Protein 2HXO (pdb70)

B-factor: mean 53.21, std 15.32, range [19.45, 95.41]

CATH classification: 1.10.10.60 (+1 more: 1.10.357.10)

Radius of gyration: 22.63 Å; Cα contacts (8 Å, |Δi|>4): 519; chains: 2; bounding box: 56×58×63 Å

Secondary structure (DSSP, 8-state):
--HHHHHHHHHHHHHHTTTTT--HHHHHHHHTS-GGGGGGT---HHHHHHHHHHHHHHHHHT-SPPPTT--HHHHHHHHHHHHHHHHHH-THHHHHHHHHHHH-TT-SHHHHHHHHHHHHHH----GGGHHHHHHH--HHHHHHHHHHH--HHHHHHHHHHTTS-TTT-HHHHHHGGGGTT--HHHHHHHHHHHHHHHHHTT---/---HHHHHHHHHHHHHHTTTTT--HHHHHHHHTS-GGGGGGT---HHHHHHHHHHHHHHHHHH---S-HHHHHHHHHHHHHHHHHH-THHHHHHHHHHHH-TT-SHHHHHHHHHHHHHH----GGGHHHHHHH--HHHHHHHHHHHHT--HHHHHHHHHHHHHTS-TTT-HHHHHHHHHHTT--HHHHHHHHHHHHHHHHHTT--

Sequence (410 aa):
LSRERIVGAAVELLDTVGERGLTFRALAERLATGPGAIYWHITGKAELLGAATDAVVTAAVTAGPTGAADSPQDAVRAVALGLWDATEAHPWLATQLATQLSRTPWGTVAPRIFESLGRQVQAGVPEAHWFTASSALHYILGAAGQNAANDEFLDTVSTAWEGLDPDAYPFTRAVADQVRGHDDREQFLAGITLVLTGITALHRPPLSRERIVGAAVELLDTVGERGLTFRALAERLATGPGAIYWHITGKAELLGAATDAVVTAAVTAAADSPQDAVRAVALGLWDATEAHPWLATQLATQLSRTPWGTVAPRIFESLGRQVQAGVPEAHWFTASSALHYILGAAGQNAANSADRDEFLDTVSTAWEGLDPDAYPFTRAVADQVRGHDDREQFLAGITLVLTGITALHR

Structure (mmCIF, N/CA/C/O backbone):
data_2HXO
#
_entry.id   2HXO
#
_cell.length_a   54.088
_cell.length_b   97.479
_cell.length_c   100.971
_cell.angle_alpha   90.00
_cell.angle_beta   90.00
_cell.angle_gamma   90.00
#
_symmetry.space_group_name_H-M   'P 21 21 21'
#
loop_
_entity.id
_entity.type
_entity.pdbx_description
1 polymer 'Putative TetR-family transcriptional regulator'
2 water water
#
loop_
_atom_site.group_PDB
_atom_site.id
_atom_site.type_symbol
_atom_site.label_atom_id
_atom_site.label_alt_id
_atom_site.label_comp_id
_atom_site.label_asym_id
_atom_site.label_entity_id
_atom_site.label_seq_id
_atom_site.pdbx_PDB_ins_code
_atom_site.Cartn_x
_atom_site.Cartn_y
_atom_site.Cartn_z
_atom_site.occupancy
_atom_site.B_iso_or_equiv
_atom_site.auth_seq_id
_atom_site.auth_comp_id
_atom_site.auth_asym_id
_atom_site.auth_atom_id
_atom_site.pdbx_PDB_model_num
ATOM 1 N N . LEU A 1 16 ? -17.606 -6.079 10.619 1.00 86.31 15 LEU A N 1
ATOM 2 C CA . LEU A 1 16 ? -16.591 -7.125 10.944 1.00 86.25 15 LEU A CA 1
ATOM 3 C C . LEU A 1 16 ? -16.267 -7.049 12.436 1.00 86.48 15 LEU A C 1
ATOM 4 O O . LEU A 1 16 ? -15.152 -6.720 12.836 1.00 86.72 15 LEU A O 1
ATOM 9 N N . SER A 1 17 ? -17.267 -7.372 13.249 1.00 86.52 16 SER A N 1
ATOM 10 C CA . SER A 1 17 ? -17.164 -7.325 14.699 1.00 86.52 16 SER A CA 1
ATOM 11 C C . SER A 1 17 ? -16.137 -8.233 15.355 1.00 85.94 16 SER A C 1
ATOM 12 O O . SER A 1 17 ? -15.587 -9.146 14.743 1.00 86.06 16 SER A O 1
ATOM 15 N N . ARG A 1 18 ? -15.897 -7.948 16.629 1.00 84.96 17 ARG A N 1
ATOM 16 C CA . ARG A 1 18 ? -14.982 -8.707 17.466 1.00 83.35 17 ARG A CA 1
ATOM 17 C C . ARG A 1 18 ? -15.500 -10.137 17.520 1.00 82.20 17 ARG A C 1
ATOM 18 O O . ARG A 1 18 ? -14.821 -11.080 17.118 1.00 81.85 17 ARG A O 1
ATOM 26 N N . GLU A 1 19 ? -16.723 -10.274 18.022 1.00 81.18 18 GLU A N 1
ATOM 27 C CA . GLU A 1 19 ? -17.382 -11.566 18.162 1.00 80.28 18 GLU A CA 1
ATOM 28 C C . GLU A 1 19 ? -17.277 -12.391 16.886 1.00 78.63 18 GLU A C 1
ATOM 29 O O . GLU A 1 19 ? -17.067 -13.605 16.938 1.00 77.86 18 GLU A O 1
ATOM 35 N N . ARG A 1 20 ? -17.430 -11.726 15.743 1.00 76.55 19 ARG A N 1
ATOM 36 C CA . ARG A 1 20 ? -17.360 -12.404 14.455 1.00 74.64 19 ARG A CA 1
ATOM 37 C C . ARG A 1 20 ? -15.996 -13.045 14.255 1.00 72.49 19 ARG A C 1
ATOM 38 O O . ARG A 1 20 ? -15.887 -14.255 14.019 1.00 72.16 19 ARG A O 1
ATOM 46 N N . ILE A 1 21 ? -14.956 -12.225 14.345 1.00 69.15 20 ILE A N 1
ATOM 47 C CA . ILE A 1 21 ? -13.600 -12.710 14.176 1.00 66.34 20 ILE A CA 1
ATOM 48 C C . ILE A 1 21 ? -13.363 -13.902 15.100 1.00 64.68 20 ILE A C 1
ATOM 49 O O . ILE A 1 21 ? -12.969 -14.978 14.651 1.00 63.83 20 ILE A O 1
ATOM 54 N N . VAL A 1 22 ? -13.614 -13.705 16.392 1.00 62.75 21 VAL A N 1
ATOM 55 C CA . VAL A 1 22 ? -13.410 -14.765 17.376 1.00 60.98 21 VAL A CA 1
ATOM 56 C C . VAL A 1 22 ? -14.280 -15.987 17.096 1.00 59.72 21 VAL A C 1
ATOM 57 O O . VAL A 1 22 ? -13.790 -17.114 17.090 1.00 59.30 21 VAL A O 1
ATOM 61 N N . GLY A 1 23 ? -15.568 -15.762 16.857 1.00 59.15 22 GLY A N 1
ATOM 62 C CA . GLY A 1 23 ? -16.462 -16.871 16.569 1.00 58.11 22 GLY A CA 1
ATOM 63 C C . GLY A 1 23 ? -15.942 -17.723 15.420 1.00 57.80 22 GLY A C 1
ATOM 64 O O . GLY A 1 23 ? -16.007 -18.953 15.467 1.00 57.07 22 GLY A O 1
ATOM 65 N N . ALA A 1 24 ? -15.411 -17.064 14.391 1.00 56.73 23 ALA A N 1
ATOM 66 C CA . ALA A 1 24 ? -14.881 -17.757 13.223 1.00 56.08 23 ALA A CA 1
ATOM 67 C C . ALA A 1 24 ? -13.689 -18.641 13.573 1.00 55.95 23 ALA A C 1
ATOM 68 O O . ALA A 1 24 ? -13.610 -19.788 13.142 1.00 56.62 23 ALA A O 1
ATOM 70 N N . ALA A 1 25 ? -12.757 -18.104 14.352 1.00 56.05 24 ALA A N 1
ATOM 71 C CA . ALA A 1 25 ? -11.576 -18.862 14.746 1.00 56.21 24 ALA A CA 1
ATOM 72 C C . ALA A 1 25 ? -11.968 -20.087 15.587 1.00 56.39 24 ALA A C 1
ATOM 73 O O . ALA A 1 25 ? -11.386 -21.167 15.441 1.00 55.94 24 ALA A O 1
ATOM 75 N N . VAL A 1 26 ? -12.954 -19.916 16.464 1.00 55.99 25 VAL A N 1
ATOM 76 C CA . VAL A 1 26 ? -13.422 -21.015 17.299 1.00 56.60 25 VAL A CA 1
ATOM 77 C C . VAL A 1 26 ? -13.971 -22.148 16.413 1.00 57.82 25 VAL A C 1
ATOM 78 O O . VAL A 1 26 ? -13.594 -23.314 16.574 1.00 57.64 25 VAL A O 1
ATOM 82 N N . GLU A 1 27 ? -14.852 -21.798 15.479 1.00 58.59 26 GLU A N 1
ATOM 83 C CA . GLU A 1 27 ? -15.440 -22.776 14.566 1.00 60.56 26 GLU A CA 1
ATOM 84 C C . GLU A 1 27 ? -14.333 -23.537 13.855 1.00 60.49 26 GLU A C 1
ATOM 85 O O . GLU A 1 27 ? -14.375 -24.762 13.737 1.00 60.39 26 GLU A O 1
ATOM 91 N N . LEU A 1 28 ? -13.340 -22.799 13.378 1.00 60.37 27 LEU A N 1
ATOM 92 C CA . LEU A 1 28 ? -12.214 -23.403 12.688 1.00 60.85 27 LEU A CA 1
ATOM 93 C C . LEU A 1 28 ? -11.416 -24.278 13.644 1.00 60.94 27 LEU A C 1
ATOM 94 O O . LEU A 1 28 ? -11.031 -25.391 13.298 1.00 61.69 27 LEU A O 1
ATOM 99 N N . LEU A 1 29 ? -11.168 -23.776 14.850 1.00 60.67 28 LEU A N 1
ATOM 100 C CA . LEU A 1 29 ? -10.410 -24.543 15.829 1.00 60.58 28 LEU A CA 1
ATOM 101 C C . LEU A 1 29 ? -11.120 -25.854 16.151 1.00 60.06 28 LEU A C 1
ATOM 102 O O . LEU A 1 29 ? -10.473 -26.877 16.389 1.00 59.73 28 LEU A O 1
ATOM 107 N N . ASP A 1 30 ? -12.448 -25.816 16.147 1.00 59.74 29 ASP A N 1
ATOM 108 C CA . ASP A 1 30 ? -13.252 -26.995 16.442 1.00 60.14 29 ASP A CA 1
ATOM 109 C C . ASP A 1 30 ? -13.205 -28.032 15.323 1.00 61.44 29 ASP A C 1
ATOM 110 O O . ASP A 1 30 ? -13.197 -29.238 15.585 1.00 60.93 29 ASP A O 1
ATOM 115 N N . THR A 1 31 ? -13.159 -27.556 14.079 1.00 63.03 30 THR A N 1
ATOM 116 C CA . THR A 1 31 ? -13.144 -28.433 12.906 1.00 63.93 30 THR A CA 1
ATOM 117 C C . THR A 1 31 ? -11.758 -28.800 12.372 1.00 63.98 30 THR A C 1
ATOM 118 O O . THR A 1 31 ? -11.437 -29.980 12.243 1.00 64.30 30 THR A O 1
ATOM 122 N N . VAL A 1 32 ? -10.940 -27.798 12.061 1.00 64.17 31 VAL A N 1
ATOM 123 C CA . VAL A 1 32 ? -9.605 -28.057 11.525 1.00 64.42 31 VAL A CA 1
ATOM 124 C C . VAL A 1 32 ? -8.459 -27.950 12.530 1.00 64.94 31 VAL A C 1
ATOM 125 O O . VAL A 1 32 ? -7.314 -28.287 12.209 1.00 64.86 31 VAL A O 1
ATOM 129 N N . GLY A 1 33 ? -8.760 -27.485 13.740 1.00 65.66 32 GLY A N 1
ATOM 130 C CA . GLY A 1 33 ? -7.734 -27.361 14.763 1.00 66.86 32 GLY A CA 1
ATOM 131 C C . GLY A 1 33 ? -6.850 -26.127 14.665 1.00 67.70 32 GLY A C 1
ATOM 132 O O . GLY A 1 33 ? -7.114 -25.209 13.886 1.00 66.34 32 GLY A O 1
ATOM 133 N N . GLU A 1 34 ? -5.787 -26.108 15.461 1.00 69.25 33 GLU A N 1
ATOM 134 C CA . GLU A 1 34 ? -4.870 -24.979 15.473 1.00 71.45 33 GLU A CA 1
ATOM 135 C C . GLU A 1 34 ? -4.232 -24.810 14.105 1.00 72.12 33 GLU A C 1
ATOM 136 O O . GLU A 1 34 ? -4.363 -23.759 13.474 1.00 72.66 33 GLU A O 1
ATOM 142 N N . ARG A 1 35 ? -3.540 -25.851 13.649 1.00 72.71 34 ARG A N 1
ATOM 143 C CA . ARG A 1 35 ? -2.885 -25.825 12.344 1.00 72.99 34 ARG A CA 1
ATOM 144 C C . ARG A 1 35 ? -3.852 -25.395 11.245 1.00 71.93 34 ARG A C 1
ATOM 145 O O . ARG A 1 35 ? -3.448 -24.764 10.269 1.00 72.66 34 ARG A O 1
ATOM 153 N N . GLY A 1 36 ? -5.127 -25.737 11.410 1.00 70.35 35 GLY A N 1
ATOM 154 C CA . GLY A 1 36 ? -6.128 -25.377 10.422 1.00 68.08 35 GLY A CA 1
ATOM 155 C C . GLY A 1 36 ? -6.567 -23.930 10.518 1.00 67.39 35 GLY A C 1
ATOM 156 O O . GLY A 1 36 ? -7.323 -23.449 9.671 1.00 66.70 35 GLY A O 1
ATOM 157 N N . LEU A 1 37 ? -6.109 -23.235 11.557 1.00 66.94 36 LEU A N 1
ATOM 158 C CA . LEU A 1 37 ? -6.458 -21.830 11.737 1.00 65.57 36 LEU A CA 1
ATOM 159 C C . LEU A 1 37 ? -5.446 -20.985 10.973 1.00 64.82 36 LEU A C 1
ATOM 160 O O . LEU A 1 37 ? -4.351 -20.699 11.471 1.00 64.40 36 LEU A O 1
ATOM 165 N N . THR A 1 38 ? -5.827 -20.599 9.757 1.00 63.85 37 THR A N 1
ATOM 166 C CA . THR A 1 38 ? -4.977 -19.801 8.879 1.00 63.37 37 THR A CA 1
ATOM 167 C C . THR A 1 38 ? -5.650 -18.507 8.412 1.00 62.65 37 THR A C 1
ATOM 168 O O . THR A 1 38 ? -6.862 -18.326 8.543 1.00 60.19 37 THR A O 1
ATOM 172 N N . PHE A 1 39 ? -4.837 -17.618 7.857 1.00 63.13 38 PHE A N 1
ATOM 173 C CA . PHE A 1 39 ? -5.294 -16.334 7.344 1.00 64.20 38 PHE A CA 1
ATOM 174 C C . PHE A 1 39 ? -6.394 -16.537 6.307 1.00 64.69 38 PHE A C 1
ATOM 175 O O . PHE A 1 39 ? -7.465 -15.934 6.394 1.00 64.41 38 PHE A O 1
ATOM 183 N N . ARG A 1 40 ? -6.121 -17.391 5.324 1.00 66.16 39 ARG A N 1
ATOM 184 C CA . ARG A 1 40 ? -7.081 -17.671 4.259 1.00 67.80 39 ARG A CA 1
ATOM 185 C C . ARG A 1 40 ? -8.360 -18.286 4.807 1.00 67.50 39 ARG A C 1
ATOM 186 O O . ARG A 1 40 ? -9.464 -17.856 4.463 1.00 67.29 39 ARG A O 1
ATOM 194 N N . ALA A 1 41 ? -8.207 -19.292 5.664 1.00 67.72 40 ALA A N 1
ATOM 195 C CA . ALA A 1 41 ? -9.358 -19.957 6.267 1.00 67.97 40 ALA A CA 1
ATOM 196 C C . ALA A 1 41 ? -10.245 -18.935 6.980 1.00 68.30 40 ALA A C 1
ATOM 197 O O . ALA A 1 41 ? -11.459 -18.884 6.756 1.00 68.26 40 ALA A O 1
ATOM 199 N N . LEU A 1 42 ? -9.630 -18.113 7.828 1.00 68.40 41 LEU A N 1
ATOM 200 C CA . LEU A 1 42 ? -10.361 -17.096 8.578 1.00 69.26 41 LEU A CA 1
ATOM 201 C C . LEU A 1 42 ? -11.021 -16.104 7.617 1.00 70.22 41 LEU A C 1
ATOM 202 O O . LEU A 1 42 ? -12.212 -15.805 7.728 1.00 68.96 41 LEU A O 1
ATOM 207 N N . ALA A 1 43 ? -10.233 -15.594 6.676 1.00 72.06 42 ALA A N 1
ATOM 208 C CA . ALA A 1 43 ? -10.734 -14.636 5.699 1.00 74.13 42 ALA A CA 1
ATOM 209 C C . ALA A 1 43 ? -11.914 -15.205 4.915 1.00 75.35 42 ALA A C 1
ATOM 210 O O . ALA A 1 43 ? -12.934 -14.538 4.747 1.00 74.84 42 ALA A O 1
ATOM 212 N N . GLU A 1 44 ? -11.774 -16.439 4.438 1.00 77.29 43 GLU A N 1
ATOM 213 C CA . GLU A 1 44 ? -12.842 -17.073 3.678 1.00 79.84 43 GLU A CA 1
ATOM 214 C C . GLU A 1 44 ? -14.107 -17.255 4.511 1.00 81.02 43 GLU A C 1
ATOM 215 O O . GLU A 1 44 ? -15.191 -16.849 4.093 1.00 81.12 43 GLU A O 1
ATOM 221 N N . ARG A 1 45 ? -13.977 -17.855 5.690 1.00 82.26 44 ARG A N 1
ATOM 222 C CA . ARG A 1 45 ? -15.146 -18.066 6.535 1.00 83.83 44 ARG A CA 1
ATOM 223 C C . ARG A 1 45 ? -15.780 -16.756 6.958 1.00 83.58 44 ARG A C 1
ATOM 224 O O . ARG A 1 45 ? -16.967 -16.708 7.281 1.00 83.32 44 ARG A O 1
ATOM 232 N N . LEU A 1 46 ? -14.984 -15.694 6.946 1.00 84.14 45 LEU A N 1
ATOM 233 C CA . LEU A 1 46 ? -15.467 -14.371 7.328 1.00 84.87 45 LEU A CA 1
ATOM 234 C C . LEU A 1 46 ? -16.060 -13.645 6.121 1.00 85.16 45 LEU A C 1
ATOM 235 O O . LEU A 1 46 ? -16.764 -12.643 6.270 1.00 84.79 45 LEU A O 1
ATOM 240 N N . ALA A 1 47 ? -15.773 -14.166 4.929 1.00 85.72 46 ALA A N 1
ATOM 241 C CA . ALA A 1 47 ? -16.269 -13.586 3.684 1.00 86.45 46 ALA A CA 1
ATOM 242 C C . ALA A 1 47 ? -15.934 -12.098 3.597 1.00 86.70 46 ALA A C 1
ATOM 243 O O . ALA A 1 47 ? -16.789 -11.274 3.261 1.00 86.75 46 ALA A O 1
ATOM 245 N N . THR A 1 48 ? -14.684 -11.762 3.902 1.00 86.54 47 THR A N 1
ATOM 246 C CA . THR A 1 48 ? -14.239 -10.375 3.865 1.00 86.40 47 THR A CA 1
ATOM 247 C C . THR A 1 48 ? -12.902 -10.259 3.145 1.00 85.61 47 THR A C 1
ATOM 248 O O . THR A 1 48 ? -12.158 -11.236 3.029 1.00 85.33 47 THR A O 1
ATOM 252 N N . GLY A 1 49 ? -12.613 -9.056 2.657 1.00 84.64 48 GLY A N 1
ATOM 253 C CA . GLY A 1 49 ? -11.371 -8.817 1.951 1.00 83.20 48 GLY A CA 1
ATOM 254 C C . GLY A 1 49 ? -10.150 -8.932 2.840 1.00 82.01 48 GLY A C 1
ATOM 255 O O . GLY A 1 49 ? -10.052 -8.253 3.864 1.00 82.43 48 GLY A O 1
ATOM 256 N N . PRO A 1 50 ? -9.200 -9.803 2.474 1.00 80.70 49 PRO A N 1
ATOM 257 C CA . PRO A 1 50 ? -7.959 -10.032 3.218 1.00 79.74 49 PRO A CA 1
ATOM 258 C C . PRO A 1 50 ? -7.066 -8.791 3.319 1.00 78.47 49 PRO A C 1
ATOM 259 O O . PRO A 1 50 ? -6.206 -8.709 4.196 1.00 78.80 49 PRO A O 1
ATOM 263 N N . GLY A 1 51 ? -7.271 -7.832 2.420 1.00 76.83 50 GLY A N 1
ATOM 264 C CA . GLY A 1 51 ? -6.469 -6.621 2.430 1.00 74.32 50 GLY A CA 1
ATOM 265 C C . GLY A 1 51 ? -6.965 -5.552 3.387 1.00 72.99 50 GLY A C 1
ATOM 266 O O . GLY A 1 51 ? -6.458 -4.429 3.392 1.00 73.69 50 GLY A O 1
ATOM 267 N N . ALA A 1 52 ? -7.956 -5.890 4.203 1.00 71.04 51 ALA A N 1
ATOM 268 C CA . ALA A 1 52 ? -8.501 -4.936 5.158 1.00 68.68 51 ALA A CA 1
ATOM 269 C C . ALA A 1 52 ? -8.824 -5.587 6.503 1.00 67.32 51 ALA A C 1
ATOM 270 O O . ALA A 1 52 ? -9.455 -4.968 7.361 1.00 67.00 51 ALA A O 1
ATOM 272 N N . ILE A 1 53 ? -8.391 -6.830 6.691 1.00 65.21 52 ILE A N 1
ATOM 273 C CA . ILE A 1 53 ? -8.652 -7.523 7.947 1.00 63.91 52 ILE A CA 1
ATOM 274 C C . ILE A 1 53 ? -7.610 -7.217 9.019 1.00 61.96 52 ILE A C 1
ATOM 275 O O . ILE A 1 53 ? -7.753 -7.637 10.167 1.00 61.40 52 ILE A O 1
ATOM 280 N N . TYR A 1 54 ? -6.567 -6.477 8.650 1.00 59.55 53 TYR A N 1
ATOM 281 C CA . TYR A 1 54 ? -5.530 -6.125 9.612 1.00 57.10 53 TYR A CA 1
ATOM 282 C C . TYR A 1 54 ? -6.094 -5.110 10.611 1.00 56.18 53 TYR A C 1
ATOM 283 O O . TYR A 1 54 ? -5.505 -4.869 11.663 1.00 56.24 53 TYR A O 1
ATOM 292 N N . TRP A 1 55 ? -7.241 -4.523 10.279 1.00 55.25 54 TRP A N 1
ATOM 293 C CA . TRP A 1 55 ? -7.876 -3.559 11.164 1.00 55.87 54 TRP A CA 1
ATOM 294 C C . TRP A 1 55 ? -8.520 -4.254 12.367 1.00 56.36 54 TRP A C 1
ATOM 295 O O . TRP A 1 55 ? -8.710 -3.638 13.418 1.00 56.34 54 TRP A O 1
ATOM 306 N N . HIS A 1 56 ? -8.841 -5.537 12.220 1.00 56.93 55 HIS A N 1
ATOM 307 C CA . HIS A 1 56 ? -9.483 -6.273 13.308 1.00 57.21 55 HIS A CA 1
ATOM 308 C C . HIS A 1 56 ? -8.692 -7.463 13.850 1.00 56.48 55 HIS A C 1
ATOM 309 O O . HIS A 1 56 ? -9.186 -8.202 14.695 1.00 56.81 55 HIS A O 1
ATOM 316 N N . ILE A 1 57 ? -7.467 -7.647 13.372 1.00 55.20 56 ILE A N 1
ATOM 317 C CA . ILE A 1 57 ? -6.641 -8.741 13.860 1.00 54.67 56 ILE A CA 1
ATOM 318 C C . ILE A 1 57 ? -5.218 -8.246 14.057 1.00 54.43 56 ILE A C 1
ATOM 319 O O . ILE A 1 57 ? -4.884 -7.124 13.677 1.00 54.13 56 ILE A O 1
ATOM 324 N N . THR A 1 58 ? -4.390 -9.080 14.675 1.00 54.28 57 THR A N 1
ATOM 325 C CA . THR A 1 58 ? -2.985 -8.760 14.888 1.00 54.47 57 THR A CA 1
ATOM 326 C C . THR A 1 58 ? -2.169 -9.984 14.481 1.00 53.84 57 THR A C 1
ATOM 327 O O . THR A 1 58 ? -1.743 -10.095 13.335 1.00 54.91 57 THR A O 1
ATOM 331 N N . GLY A 1 59 ? -1.969 -10.904 15.420 1.00 53.42 58 GLY A N 1
ATOM 332 C CA . GLY A 1 59 ? -1.221 -12.118 15.142 1.00 52.35 58 GLY A CA 1
ATOM 333 C C . GLY A 1 59 ? -2.032 -13.358 15.499 1.00 52.49 58 GLY A C 1
ATOM 334 O O . GLY A 1 59 ? -3.106 -13.262 16.096 1.00 52.06 58 GLY A O 1
ATOM 335 N N . LYS A 1 60 ? -1.521 -14.530 15.143 1.00 52.11 59 LYS A N 1
ATOM 336 C CA . LYS A 1 60 ? -2.229 -15.771 15.431 1.00 51.35 59 LYS A CA 1
ATOM 337 C C . LYS A 1 60 ? -2.253 -16.038 16.931 1.00 49.91 59 LYS A C 1
ATOM 338 O O . LYS A 1 60 ? -3.275 -16.457 17.479 1.00 48.80 59 LYS A O 1
ATOM 344 N N . ALA A 1 61 ? -1.119 -15.802 17.584 1.00 49.08 60 ALA A N 1
ATOM 345 C CA . ALA A 1 61 ? -1.000 -16.017 19.021 1.00 49.95 60 ALA A CA 1
ATOM 346 C C . ALA A 1 61 ? -2.085 -15.256 19.786 1.00 50.19 60 ALA A C 1
ATOM 347 O O . ALA A 1 61 ? -2.697 -15.793 20.708 1.00 50.79 60 ALA A O 1
ATOM 349 N N . GLU A 1 62 ? -2.314 -14.006 19.394 1.00 50.28 61 GLU A N 1
ATOM 350 C CA . GLU A 1 62 ? -3.320 -13.160 20.031 1.00 50.15 61 GLU A CA 1
ATOM 351 C C . GLU A 1 62 ? -4.743 -13.638 19.716 1.00 49.66 61 GLU A C 1
ATOM 352 O O . GLU A 1 62 ? -5.651 -13.512 20.544 1.00 49.94 61 GLU A O 1
ATOM 358 N N . LEU A 1 63 ? -4.945 -14.178 18.519 1.00 47.92 62 LEU A N 1
ATOM 359 C CA . LEU A 1 63 ? -6.261 -14.670 18.131 1.00 47.37 62 LEU A CA 1
ATOM 360 C C . LEU A 1 63 ? -6.602 -15.942 18.924 1.00 46.46 62 LEU A C 1
ATOM 361 O O . LEU A 1 63 ? -7.738 -16.130 19.359 1.00 46.25 62 LEU A O 1
ATOM 366 N N . LEU A 1 64 ? -5.616 -16.812 19.107 1.00 45.63 63 LEU A N 1
ATOM 367 C CA . LEU A 1 64 ? -5.824 -18.032 19.881 1.00 45.56 63 LEU A CA 1
ATOM 368 C C . LEU A 1 64 ? -6.214 -17.637 21.307 1.00 46.29 63 LEU A C 1
ATOM 369 O O . LEU A 1 64 ? -7.101 -18.247 21.909 1.00 46.22 63 LEU A O 1
ATOM 374 N N . GLY A 1 65 ? -5.550 -16.611 21.838 1.00 45.79 64 GLY A N 1
ATOM 375 C CA . GLY A 1 65 ? -5.850 -16.149 23.184 1.00 45.02 64 GLY A CA 1
ATOM 376 C C . GLY A 1 65 ? -7.263 -15.607 23.309 1.00 43.85 64 GLY A C 1
ATOM 3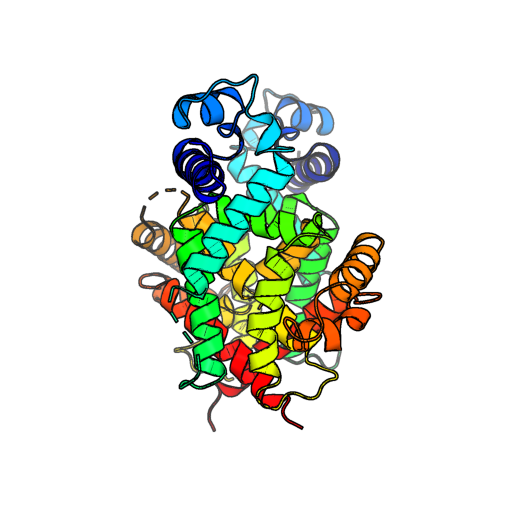77 O O . GLY A 1 65 ? -7.963 -15.876 24.286 1.00 43.72 64 GLY A O 1
ATOM 378 N N . ALA A 1 66 ? -7.694 -14.845 22.313 1.00 42.79 65 ALA A N 1
ATOM 379 C CA . ALA A 1 66 ? -9.028 -14.272 22.334 1.00 41.44 65 ALA A CA 1
ATOM 380 C C . ALA A 1 66 ? -10.079 -15.366 22.215 1.00 42.10 65 ALA A C 1
ATOM 381 O O . ALA A 1 66 ? -11.169 -15.252 22.779 1.00 43.75 65 ALA A O 1
ATOM 383 N N . ALA A 1 67 ? -9.756 -16.421 21.469 1.00 41.84 66 ALA A N 1
ATOM 384 C CA . ALA A 1 67 ? -10.675 -17.542 21.270 1.00 40.78 66 ALA A CA 1
ATOM 385 C C . ALA A 1 67 ? -10.797 -18.338 22.568 1.00 40.85 66 ALA A C 1
ATOM 386 O O . ALA A 1 67 ? -11.891 -18.709 22.988 1.00 39.32 66 ALA A O 1
ATOM 388 N N . THR A 1 68 ? -9.658 -18.593 23.196 1.00 41.40 67 THR A N 1
ATOM 389 C CA . THR A 1 68 ? -9.621 -19.311 24.457 1.00 43.15 67 THR A CA 1
ATOM 390 C C . THR A 1 68 ? -10.421 -18.532 25.513 1.00 44.19 67 THR A C 1
ATOM 391 O O . THR A 1 68 ? -11.252 -19.100 26.222 1.00 44.58 67 THR A O 1
ATOM 395 N N . ASP A 1 69 ? -10.179 -17.225 25.578 1.00 45.16 68 ASP A N 1
ATOM 396 C CA . ASP A 1 69 ? -10.839 -16.335 26.529 1.00 45.42 68 ASP A CA 1
ATOM 397 C C . ASP A 1 69 ? -12.352 -16.301 26.334 1.00 46.22 68 ASP A C 1
ATOM 398 O O . ASP A 1 69 ? -13.114 -16.370 27.300 1.00 46.34 68 ASP A O 1
ATOM 403 N N . ALA A 1 70 ? -12.790 -16.193 25.085 1.00 46.71 69 ALA A N 1
ATOM 404 C CA . ALA A 1 70 ? -14.218 -16.132 24.789 1.00 45.78 69 ALA A CA 1
ATOM 405 C C . ALA A 1 70 ? -14.937 -17.408 25.224 1.00 45.78 69 ALA A C 1
ATOM 406 O O . ALA A 1 70 ? -16.004 -17.360 25.836 1.00 46.53 69 ALA A O 1
ATOM 408 N N . VAL A 1 71 ? -14.353 -18.549 24.895 1.00 45.89 70 VAL A N 1
ATOM 409 C CA . VAL A 1 71 ? -14.933 -19.833 25.252 1.00 46.68 70 VAL A CA 1
ATOM 410 C C . VAL A 1 71 ? -14.983 -20.034 26.771 1.00 46.44 70 VAL A C 1
ATOM 411 O O . VAL A 1 71 ? -15.985 -20.490 27.311 1.00 46.20 70 VAL A O 1
ATOM 415 N N . VAL A 1 72 ? -13.894 -19.689 27.448 1.00 45.86 71 VAL A N 1
ATOM 416 C CA . VAL A 1 72 ? -13.812 -19.838 28.894 1.00 45.63 71 VAL A CA 1
ATOM 417 C C . VAL A 1 72 ? -14.826 -18.938 29.603 1.00 47.11 71 VAL A C 1
ATOM 418 O O . VAL A 1 72 ? -15.574 -19.395 30.473 1.00 48.27 71 VAL A O 1
ATOM 422 N N . THR A 1 73 ? -14.853 -17.665 29.225 1.00 47.11 72 THR A N 1
ATOM 423 C CA . THR A 1 73 ? -15.776 -16.710 29.816 1.00 48.08 72 THR A CA 1
ATOM 424 C C . THR A 1 73 ? -17.215 -17.167 29.662 1.00 49.35 72 THR A C 1
ATOM 425 O O . THR A 1 73 ? -18.005 -17.105 30.603 1.00 50.28 72 THR A O 1
ATOM 429 N N . ALA A 1 74 ? -17.557 -17.627 28.466 1.00 50.96 73 ALA A N 1
ATOM 430 C CA . ALA A 1 74 ? -18.921 -18.064 28.189 1.00 51.09 73 ALA A CA 1
ATOM 431 C C . ALA A 1 74 ? -19.304 -19.284 29.011 1.00 51.22 73 ALA A C 1
ATOM 432 O O . ALA A 1 74 ? -20.410 -19.354 29.549 1.00 51.85 73 ALA A O 1
ATOM 434 N N . ALA A 1 75 ? -18.388 -20.238 29.121 1.00 50.99 74 ALA A N 1
ATOM 435 C CA . ALA A 1 75 ? -18.664 -21.461 29.864 1.00 51.79 74 ALA A CA 1
ATOM 436 C C . ALA A 1 75 ? -18.777 -21.245 31.371 1.00 52.72 74 ALA A C 1
ATOM 437 O O . ALA A 1 75 ? -19.718 -21.719 32.012 1.00 52.31 74 ALA A O 1
ATOM 439 N N . VAL A 1 76 ? -17.810 -20.529 31.933 1.00 53.38 75 VAL A N 1
ATOM 440 C CA . VAL A 1 76 ? -17.781 -20.270 33.364 1.00 53.83 75 VAL A CA 1
ATOM 441 C C . VAL A 1 76 ? -18.952 -19.446 33.881 1.00 54.43 75 VAL A C 1
ATOM 442 O O . VAL A 1 76 ? -19.426 -19.671 34.991 1.00 55.34 75 VAL A O 1
ATOM 446 N N . THR A 1 77 ? -19.421 -18.495 33.086 1.00 55.75 76 THR A N 1
ATOM 447 C CA . THR A 1 77 ? -20.527 -17.647 33.519 1.00 57.01 76 THR A CA 1
ATOM 448 C C . THR A 1 77 ? -21.862 -18.141 32.968 1.00 58.16 76 THR A C 1
ATOM 449 O O . THR A 1 77 ? -22.906 -17.533 33.211 1.00 58.68 76 THR A O 1
ATOM 453 N N . ALA A 1 78 ? -21.812 -19.256 32.242 1.00 59.09 77 ALA A N 1
ATOM 454 C CA . ALA A 1 78 ? -22.989 -19.858 31.617 1.00 60.13 77 ALA A CA 1
ATOM 455 C C . ALA A 1 78 ? -24.127 -20.198 32.574 1.00 60.87 77 ALA A C 1
ATOM 456 O O . ALA A 1 78 ? -24.970 -19.351 32.883 1.00 61.42 77 ALA A O 1
ATOM 458 N N . GLY A 1 79 ? -24.153 -21.452 33.021 1.00 61.46 78 GLY A N 1
ATOM 459 C CA . GLY A 1 79 ? -25.200 -21.913 33.920 1.00 60.49 78 GLY A CA 1
ATOM 460 C C . GLY A 1 79 ? -25.584 -20.922 35.001 1.00 59.00 78 GLY A C 1
ATOM 461 O O . GLY A 1 79 ? -24.817 -20.005 35.301 1.00 60.18 78 GLY A O 1
ATOM 462 N N . PRO A 1 80 ? -26.778 -21.068 35.599 1.00 56.96 79 PRO A N 1
ATOM 463 C CA . PRO A 1 80 ? -27.213 -20.150 36.656 1.00 54.27 79 PRO A CA 1
ATOM 464 C C . PRO A 1 80 ? -26.576 -20.550 37.986 1.00 51.32 79 PRO A C 1
ATOM 465 O O . PRO A 1 80 ? -26.108 -21.676 38.148 1.00 50.08 79 PRO A O 1
ATOM 469 N N . THR A 1 81 ? -26.543 -19.624 38.934 1.00 48.86 80 THR A N 1
ATOM 470 C CA . THR A 1 81 ? -25.985 -19.947 40.233 1.00 46.39 80 THR A CA 1
ATOM 471 C C . THR A 1 81 ? -27.100 -20.591 41.071 1.00 44.94 80 THR A C 1
ATOM 472 O O . THR A 1 81 ? -28.293 -20.338 40.842 1.00 43.86 80 THR A O 1
ATOM 476 N N . GLY A 1 82 ? -26.710 -21.440 42.016 1.00 41.50 81 GLY A N 1
ATOM 477 C CA . GLY A 1 82 ? -27.674 -22.106 42.868 1.00 36.99 81 GLY A CA 1
ATOM 478 C C . GLY A 1 82 ? -28.132 -21.250 44.033 1.00 36.33 81 GLY A C 1
ATOM 479 O O . GLY A 1 82 ? -27.354 -20.451 44.568 1.00 35.33 81 GLY A O 1
ATOM 480 N N . ALA A 1 83 ? -29.396 -21.430 44.434 1.00 32.96 82 ALA A N 1
ATOM 481 C CA . ALA A 1 83 ? -29.981 -20.678 45.540 1.00 30.28 82 ALA A CA 1
ATOM 482 C C . ALA A 1 83 ? -29.262 -20.866 46.885 1.00 28.05 82 ALA A C 1
ATOM 483 O O . ALA A 1 83 ? -29.362 -20.006 47.748 1.00 28.39 82 ALA A O 1
ATOM 485 N N . ALA A 1 84 ? -28.564 -21.986 47.075 1.00 27.26 83 ALA A N 1
ATOM 486 C CA . ALA A 1 84 ? -27.811 -22.231 48.320 1.00 27.42 83 ALA A CA 1
ATOM 487 C C . ALA A 1 84 ? -26.297 -22.284 48.046 1.00 27.60 83 ALA A C 1
ATOM 488 O O . ALA A 1 84 ? -25.552 -22.959 48.763 1.00 26.46 83 ALA A O 1
ATOM 490 N N . ASP A 1 85 ? -25.843 -21.582 47.016 1.00 27.79 84 ASP A N 1
ATOM 491 C CA . ASP A 1 85 ? -24.416 -21.620 46.693 1.00 31.39 84 ASP A CA 1
ATOM 492 C C . ASP A 1 85 ? -23.499 -21.025 47.733 1.00 31.35 84 ASP A C 1
ATOM 493 O O . ASP A 1 85 ? -23.688 -19.911 48.219 1.00 31.49 84 ASP A O 1
ATOM 498 N N . SER A 1 86 ? -22.517 -21.837 48.079 1.00 34.28 85 SER A N 1
ATOM 499 C CA . SER A 1 86 ? -21.460 -21.517 49.017 1.00 34.25 85 SER A CA 1
ATOM 500 C C . SER A 1 86 ? -20.202 -21.281 48.171 1.00 32.68 85 SER A C 1
ATOM 501 O O . SER A 1 86 ? -20.229 -21.436 46.955 1.00 30.45 85 SER A O 1
ATOM 504 N N . PRO A 1 87 ? -19.086 -20.894 48.806 1.00 32.50 86 PRO A N 1
ATOM 505 C CA . PRO A 1 87 ? -17.855 -20.661 48.045 1.00 31.48 86 PRO A CA 1
ATOM 506 C C . PRO A 1 87 ? -17.410 -21.935 47.351 1.00 31.07 86 PRO A C 1
ATOM 507 O O . PRO A 1 87 ? -16.923 -21.904 46.225 1.00 29.71 86 PRO A O 1
ATOM 511 N N . GLN A 1 88 ? -17.601 -23.058 48.035 1.00 31.97 87 GLN A N 1
ATOM 512 C CA . GLN A 1 88 ? -17.221 -24.355 47.493 1.00 33.78 87 GLN A CA 1
ATOM 513 C C . GLN A 1 88 ? -18.001 -24.713 46.230 1.00 34.56 87 GLN A C 1
ATOM 514 O O . GLN A 1 88 ? -17.419 -25.250 45.276 1.00 34.50 87 GLN A O 1
ATOM 520 N N . 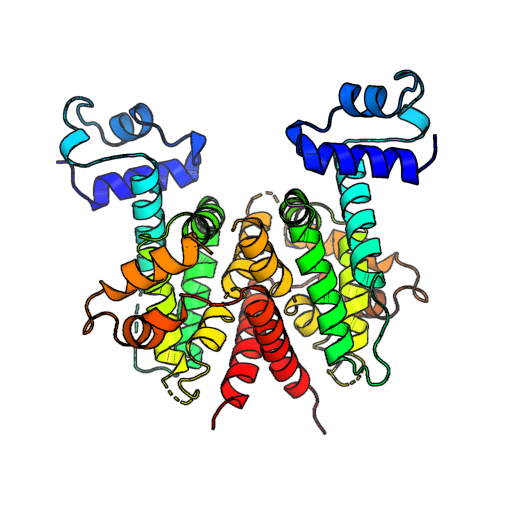ASP A 1 89 ? -19.303 -24.410 46.223 1.00 34.34 88 ASP A N 1
ATOM 521 C CA . ASP A 1 89 ? -20.155 -24.668 45.066 1.00 33.30 88 ASP A CA 1
ATOM 522 C C . ASP A 1 89 ? -19.702 -23.796 43.915 1.00 33.25 88 ASP A C 1
ATOM 523 O O . ASP A 1 89 ? -19.642 -24.250 42.773 1.00 33.44 88 ASP A O 1
ATOM 528 N N . ALA A 1 90 ? -19.411 -22.533 44.220 1.00 32.03 89 ALA A N 1
ATOM 529 C CA . ALA A 1 90 ? -18.981 -21.596 43.204 1.00 32.63 89 ALA A CA 1
ATOM 530 C C . ALA A 1 90 ? -17.690 -22.114 42.549 1.00 34.38 89 ALA A C 1
ATOM 531 O O . ALA A 1 90 ? -17.543 -22.077 41.329 1.00 35.83 89 ALA A O 1
ATOM 533 N N . VAL A 1 91 ? -16.766 -22.627 43.354 1.00 33.40 90 VAL A N 1
ATOM 534 C CA . VAL A 1 91 ? -15.533 -23.154 42.789 1.00 33.32 90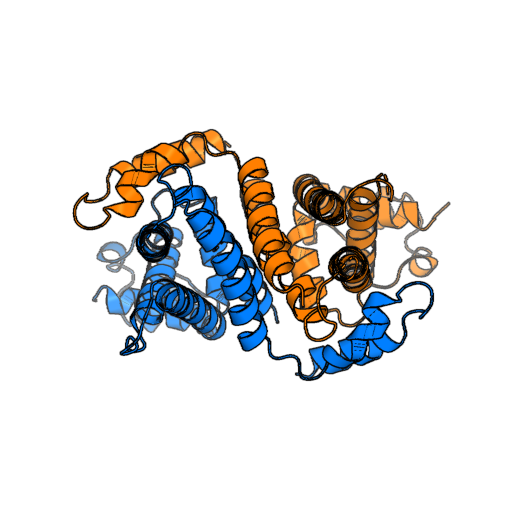 VAL A CA 1
ATOM 535 C C . VAL A 1 91 ? -15.860 -24.340 41.874 1.00 33.81 90 VAL A C 1
ATOM 536 O O . VAL A 1 91 ? -15.263 -24.495 40.804 1.00 33.95 90 VAL A O 1
ATOM 540 N N . ARG A 1 92 ? -16.802 -25.178 42.292 1.00 33.37 91 ARG A N 1
ATOM 541 C CA . ARG A 1 92 ? -17.206 -26.307 41.462 1.00 33.31 91 ARG A CA 1
ATOM 542 C C . ARG A 1 92 ? -17.807 -25.852 40.138 1.00 33.19 91 ARG A C 1
ATOM 543 O O . ARG A 1 92 ? -17.556 -26.477 39.104 1.00 34.38 91 ARG A O 1
ATOM 551 N N . ALA A 1 93 ? -18.592 -24.775 40.165 1.00 32.63 92 ALA A N 1
ATOM 552 C CA . ALA A 1 93 ? -19.204 -24.253 38.945 1.00 33.92 92 ALA A CA 1
ATOM 553 C C . ALA A 1 93 ? -18.094 -23.760 38.026 1.00 35.06 92 ALA A C 1
ATOM 554 O O . ALA A 1 93 ? -18.152 -23.962 36.813 1.00 37.46 92 ALA A O 1
ATOM 556 N N . VAL A 1 94 ? -17.079 -23.115 38.593 1.00 34.74 93 VAL A N 1
ATOM 557 C CA . VAL A 1 94 ? -15.976 -22.644 37.768 1.00 34.34 93 VAL A CA 1
ATOM 558 C C . VAL A 1 94 ? -15.266 -23.833 37.131 1.00 34.03 93 VAL A C 1
ATOM 559 O O . VAL A 1 94 ? -15.006 -23.830 35.933 1.00 35.66 93 VAL A O 1
ATOM 563 N N . ALA A 1 95 ? -14.973 -24.851 37.934 1.00 33.82 94 ALA A N 1
ATOM 564 C CA . ALA A 1 95 ? -14.276 -26.047 37.459 1.00 33.98 94 ALA A CA 1
ATOM 565 C C . ALA A 1 95 ? -15.081 -26.829 36.405 1.00 35.61 94 ALA A C 1
ATOM 566 O O . ALA A 1 95 ? -14.523 -27.287 35.403 1.00 35.73 94 ALA A O 1
ATOM 568 N N . LEU A 1 96 ? -16.384 -26.991 36.625 1.00 36.31 95 LEU A N 1
ATOM 569 C CA . LEU A 1 96 ? -17.218 -27.701 35.649 1.00 37.06 95 LEU A CA 1
ATOM 570 C C . LEU A 1 96 ? -17.308 -26.902 34.358 1.00 37.04 95 LEU A C 1
ATOM 571 O O . LEU A 1 96 ? -17.336 -27.473 33.271 1.00 35.82 95 LEU A O 1
ATOM 576 N N . GLY A 1 97 ? -17.363 -25.578 34.482 1.00 38.15 96 GLY A N 1
ATOM 577 C CA . GLY A 1 97 ? -17.405 -24.735 33.301 1.00 37.53 96 GLY A CA 1
ATOM 578 C C . GLY A 1 97 ? -16.153 -25.032 32.491 1.00 40.12 96 GLY A C 1
ATOM 579 O O . GLY A 1 97 ? -16.226 -25.218 31.280 1.00 41.78 96 GLY A O 1
ATOM 580 N N . LEU A 1 98 ? -14.998 -25.097 33.154 1.00 39.89 97 LEU A N 1
ATOM 581 C CA . LEU A 1 98 ? -13.756 -25.383 32.445 1.00 40.52 97 LEU A CA 1
ATOM 582 C C . LEU A 1 98 ? -13.749 -26.811 31.898 1.00 40.88 97 LEU A C 1
ATOM 583 O O . LEU A 1 98 ? -13.357 -27.046 30.761 1.00 40.88 97 LEU A O 1
ATOM 588 N N . TRP A 1 99 ? -14.182 -27.767 32.715 1.00 41.76 98 TRP A N 1
ATOM 589 C CA . TRP A 1 99 ? -14.226 -29.163 32.298 1.00 41.11 98 TRP A CA 1
ATOM 590 C C . TRP A 1 99 ? -15.109 -29.353 31.061 1.00 41.69 98 TRP A C 1
ATOM 591 O O . TRP A 1 99 ? -14.697 -29.986 30.085 1.00 40.74 98 TRP A O 1
ATOM 602 N N . ASP A 1 100 ? -16.323 -28.810 31.103 1.00 41.40 99 ASP A N 1
ATOM 603 C CA . ASP A 1 100 ? -17.239 -28.931 29.979 1.00 43.05 99 ASP A CA 1
ATOM 604 C C . ASP A 1 100 ? -16.725 -28.196 28.742 1.00 45.19 99 ASP A C 1
ATOM 605 O O . ASP A 1 100 ? -16.909 -28.660 27.609 1.00 46.10 99 ASP A O 1
ATOM 610 N N . ALA A 1 101 ? -16.085 -27.050 28.948 1.00 45.03 100 ALA A N 1
ATOM 611 C CA . ALA A 1 101 ? -15.557 -26.292 27.825 1.00 45.27 100 ALA A CA 1
ATOM 612 C C . ALA A 1 101 ? -14.435 -27.059 27.115 1.00 45.75 100 ALA A C 1
ATOM 613 O O . ALA A 1 101 ? -14.412 -27.122 25.887 1.00 45.82 100 ALA A O 1
ATOM 615 N N . THR A 1 102 ? -13.506 -27.643 27.867 1.00 45.90 101 THR A N 1
ATOM 616 C CA . THR A 1 102 ? -12.407 -28.370 27.234 1.00 47.38 101 THR A CA 1
ATOM 617 C C . THR A 1 102 ? -12.923 -29.656 26.587 1.00 49.56 101 THR A C 1
ATOM 618 O O . THR A 1 102 ? -12.250 -30.287 25.773 1.00 48.85 101 THR A O 1
ATOM 622 N N . GLU A 1 103 ? -14.142 -30.026 26.952 1.00 52.20 102 GLU A N 1
ATOM 623 C CA . GLU A 1 103 ? -14.770 -31.227 26.431 1.00 53.48 102 GLU A CA 1
ATOM 624 C C . GLU A 1 103 ? -15.446 -30.886 25.105 1.00 54.07 102 GLU A C 1
ATOM 625 O O . GLU A 1 103 ? -15.442 -31.686 24.160 1.00 53.42 102 GLU A O 1
ATOM 631 N N . ALA A 1 104 ? -16.015 -29.688 25.037 1.00 53.07 103 ALA A N 1
ATOM 632 C CA . ALA A 1 104 ? -16.681 -29.232 23.825 1.00 52.88 103 ALA A CA 1
ATOM 633 C C . ALA A 1 104 ? -15.656 -28.714 22.813 1.00 53.75 103 ALA A C 1
ATOM 634 O O . ALA A 1 104 ? -15.896 -28.734 21.601 1.00 55.24 103 ALA A O 1
ATOM 636 N N . HIS A 1 105 ? -14.513 -28.256 23.315 1.00 53.64 104 HIS A N 1
ATOM 637 C CA . HIS A 1 105 ? -13.445 -27.726 22.472 1.00 52.41 104 HIS A CA 1
ATOM 638 C C . HIS A 1 105 ? -12.107 -28.360 22.861 1.00 53.50 104 HIS A C 1
ATOM 639 O O . HIS A 1 105 ? -11.385 -27.843 23.714 1.00 53.59 104 HIS A O 1
ATOM 646 N N . PRO A 1 106 ? -11.758 -29.488 22.229 1.00 54.37 105 PRO A N 1
ATOM 647 C CA . PRO A 1 106 ? -10.516 -30.230 22.482 1.00 54.44 105 PRO A CA 1
ATOM 648 C C . PRO A 1 106 ? -9.252 -29.388 22.482 1.00 53.88 105 PRO A C 1
ATOM 649 O O . PRO A 1 106 ? -8.349 -29.594 23.298 1.00 54.28 105 PRO A O 1
ATOM 653 N N . TRP A 1 107 ? -9.182 -28.448 21.551 1.00 53.71 106 TRP A N 1
ATOM 654 C CA . TRP A 1 107 ? -8.020 -27.570 21.442 1.00 53.41 106 TRP A CA 1
ATOM 655 C C . TRP A 1 107 ? -7.825 -26.682 22.686 1.00 53.44 106 TRP A C 1
ATOM 656 O O . TRP A 1 107 ? -6.714 -26.229 22.963 1.00 54.23 106 TRP A O 1
ATOM 667 N N . LEU A 1 108 ? -8.899 -26.447 23.436 1.00 53.17 107 LEU A N 1
ATOM 668 C CA . LEU A 1 108 ? -8.835 -25.588 24.618 1.00 54.03 107 LEU A CA 1
ATOM 669 C C . LEU A 1 108 ? -7.777 -25.957 25.653 1.00 54.95 107 LEU A C 1
ATOM 670 O O . LEU A 1 108 ? -7.078 -25.080 26.166 1.00 55.47 107 LEU A O 1
ATOM 675 N N . ALA A 1 109 ? -7.660 -27.242 25.968 1.00 55.06 108 ALA A N 1
ATOM 676 C CA . ALA A 1 109 ? -6.693 -27.687 26.967 1.00 56.70 108 ALA A CA 1
ATOM 677 C C . ALA A 1 109 ? -5.261 -27.276 26.639 1.00 57.67 108 ALA A C 1
ATOM 678 O O . ALA A 1 109 ? -4.509 -26.858 27.519 1.00 57.42 108 ALA A O 1
ATOM 680 N N . THR A 1 110 ? -4.888 -27.401 25.370 1.00 58.66 109 THR A N 1
ATOM 681 C CA . THR A 1 110 ? -3.548 -27.045 24.932 1.00 60.09 109 THR A CA 1
ATOM 682 C C . THR A 1 110 ? -3.318 -25.539 25.030 1.00 59.72 109 THR A C 1
ATOM 683 O O . THR A 1 110 ? -2.242 -25.092 25.427 1.00 59.01 109 THR A O 1
ATOM 687 N N . GLN A 1 111 ? -4.334 -24.760 24.669 1.00 59.30 110 GLN A N 1
ATOM 688 C CA . GLN A 1 111 ? -4.213 -23.312 24.712 1.00 58.48 110 GLN A CA 1
ATOM 689 C C . GLN A 1 111 ? -4.061 -22.782 26.128 1.00 58.15 110 GLN A C 1
ATOM 690 O O . GLN A 1 111 ? -3.368 -21.787 26.347 1.00 56.95 110 GLN A O 1
ATOM 696 N N . LEU A 1 112 ? -4.700 -23.447 27.088 1.00 57.72 111 LEU A N 1
ATOM 697 C CA . LEU A 1 112 ? -4.603 -23.034 28.484 1.00 57.62 111 LEU A CA 1
ATOM 698 C C . LEU A 1 112 ? -3.185 -23.254 29.017 1.00 58.42 111 LEU A C 1
ATOM 699 O O . LEU A 1 112 ? -2.662 -22.439 29.780 1.00 57.70 111 LEU A O 1
ATOM 704 N N . ALA A 1 113 ? -2.559 -24.352 28.608 1.00 59.12 112 ALA A N 1
ATOM 705 C CA . ALA A 1 113 ? -1.196 -24.645 29.042 1.00 60.92 112 ALA A CA 1
ATOM 706 C C . ALA A 1 113 ? -0.237 -23.594 28.489 1.00 61.62 112 ALA A C 1
ATOM 707 O O . ALA A 1 113 ? 0.663 -23.127 29.185 1.00 62.39 112 ALA A O 1
ATOM 709 N N . THR A 1 114 ? -0.432 -23.233 27.226 1.00 62.58 113 THR A N 1
ATOM 710 C CA . THR A 1 114 ? 0.406 -22.234 26.578 1.00 63.45 113 THR A CA 1
ATOM 711 C C . THR A 1 114 ? 0.103 -20.863 27.158 1.00 63.54 113 THR A C 1
ATOM 712 O O . THR A 1 114 ? 0.981 -20.011 27.259 1.00 63.52 113 THR A O 1
ATOM 716 N N . GLN A 1 115 ? -1.148 -20.670 27.556 1.00 64.18 114 GLN A N 1
ATOM 717 C CA . GLN A 1 115 ? -1.592 -19.412 28.130 1.00 65.06 114 GLN A CA 1
ATOM 718 C C . GLN A 1 115 ? -0.903 -19.163 29.468 1.00 66.02 114 GLN A C 1
ATOM 719 O O . GLN A 1 115 ? -0.551 -18.029 29.788 1.00 66.12 114 GLN A O 1
ATOM 725 N N . LEU A 1 116 ? -0.702 -20.227 30.242 1.00 67.13 115 LEU A N 1
ATOM 726 C CA . LEU A 1 116 ? -0.069 -20.106 31.553 1.00 68.32 115 LEU A CA 1
ATOM 727 C C . LEU A 1 116 ? 1.441 -20.313 31.521 1.00 69.47 115 LEU A C 1
ATOM 728 O O . LEU A 1 116 ? 2.109 -20.193 32.548 1.00 69.94 115 LEU A O 1
ATOM 733 N N . SER A 1 117 ? 1.985 -20.613 30.350 1.00 70.86 116 SER A N 1
ATOM 734 C CA . SER A 1 117 ? 3.418 -20.848 30.235 1.00 72.03 116 SER A CA 1
ATOM 735 C C . SER A 1 117 ? 4.184 -19.785 29.457 1.00 72.80 116 SER A C 1
ATOM 736 O O . SER A 1 117 ? 5.338 -19.490 29.780 1.00 72.64 116 SER A O 1
ATOM 739 N N . ARG A 1 118 ? 3.555 -19.209 28.435 1.00 73.21 117 ARG A N 1
ATOM 740 C CA . ARG A 1 118 ? 4.243 -18.217 27.617 1.00 73.49 117 ARG A CA 1
ATOM 741 C C . ARG A 1 118 ? 3.454 -16.947 27.354 1.00 72.53 117 ARG A C 1
ATOM 742 O O . ARG A 1 118 ? 3.904 -16.093 26.588 1.00 72.91 117 ARG A O 1
ATOM 750 N N . THR A 1 119 ? 2.288 -16.812 27.979 1.00 71.17 118 THR A N 1
ATOM 751 C CA . THR A 1 119 ? 1.457 -15.633 27.758 1.00 69.51 118 THR A CA 1
ATOM 752 C C . THR A 1 119 ? 1.295 -14.774 29.006 1.00 68.61 118 THR A C 1
ATOM 753 O O . THR A 1 119 ? 0.215 -14.722 29.597 1.00 68.64 118 THR A O 1
ATOM 757 N N . PRO A 1 120 ? 2.365 -14.070 29.409 1.00 67.70 119 PRO A N 1
ATOM 758 C CA . PRO A 1 120 ? 2.354 -13.203 30.592 1.00 67.07 119 PRO A CA 1
ATOM 759 C C . PRO A 1 120 ? 1.191 -12.208 30.627 1.00 66.30 119 PRO A C 1
ATOM 760 O O . PRO A 1 120 ? 0.626 -11.936 31.686 1.00 66.46 119 PRO A O 1
ATOM 764 N N . TRP A 1 121 ? 0.838 -11.668 29.467 1.00 65.16 120 TRP A N 1
ATOM 765 C CA . TRP A 1 121 ? -0.240 -10.695 29.391 1.00 64.36 120 TRP A CA 1
ATOM 766 C C . TRP A 1 121 ? -1.599 -11.291 29.058 1.00 61.85 120 TRP A C 1
ATOM 767 O O . TRP A 1 121 ? -2.553 -10.560 28.793 1.00 61.86 120 TRP A O 1
ATOM 778 N N . GLY A 1 122 ? -1.684 -12.618 29.086 1.00 59.52 121 GLY A N 1
ATOM 779 C CA . GLY A 1 122 ? -2.935 -13.289 28.783 1.00 56.94 121 GLY A CA 1
ATOM 780 C C . GLY A 1 122 ? -4.062 -12.847 29.697 1.00 55.28 121 GLY A C 1
ATOM 781 O O . GLY A 1 122 ? -3.846 -12.531 30.863 1.00 54.75 121 GLY A O 1
ATOM 782 N N . THR A 1 123 ? -5.278 -12.842 29.172 1.00 54.14 122 THR A N 1
ATOM 783 C CA . THR A 1 123 ? -6.423 -12.415 29.954 1.00 52.83 122 THR A CA 1
ATOM 784 C C . THR A 1 123 ? -7.211 -13.554 30.586 1.00 51.11 122 THR A C 1
ATOM 785 O O . THR A 1 123 ? -7.991 -13.326 31.502 1.00 50.81 122 THR A O 1
ATOM 789 N N . VAL A 1 124 ? -7.021 -14.777 30.107 1.00 49.04 123 VAL A N 1
ATOM 790 C CA . VAL A 1 124 ? -7.784 -15.879 30.660 1.00 47.41 123 VAL A CA 1
ATOM 791 C C . VAL A 1 124 ? -7.296 -16.280 32.049 1.00 45.52 123 VAL A C 1
ATOM 792 O O . VAL A 1 124 ? -8.102 -16.504 32.951 1.00 43.35 123 VAL A O 1
ATOM 796 N N . ALA A 1 125 ? -5.979 -16.345 32.223 1.00 43.97 124 ALA A N 1
ATOM 797 C CA . ALA A 1 125 ? -5.405 -16.736 33.500 1.00 43.25 124 ALA A CA 1
ATOM 798 C C . ALA A 1 125 ? -5.916 -15.880 34.658 1.00 43.40 124 ALA A C 1
ATOM 799 O O . ALA A 1 125 ? -6.520 -16.400 35.598 1.00 43.72 124 ALA A O 1
ATOM 801 N N . PRO A 1 126 ? -5.690 -14.553 34.607 1.00 42.57 125 PRO A N 1
ATOM 802 C CA . PRO A 1 126 ? -6.157 -13.683 35.694 1.00 42.16 125 PRO A CA 1
ATOM 803 C C . PRO A 1 126 ? -7.660 -13.750 35.966 1.00 40.95 125 PRO A C 1
ATOM 804 O O . PRO A 1 126 ? -8.097 -13.567 37.097 1.00 40.59 125 PRO A O 1
ATOM 808 N N . ARG A 1 127 ? -8.454 -14.013 34.939 1.00 40.40 126 ARG A N 1
ATOM 809 C CA . ARG A 1 127 ? -9.899 -14.107 35.144 1.00 40.57 126 ARG A CA 1
ATOM 810 C C . ARG A 1 127 ? -10.293 -15.395 35.895 1.00 39.60 126 ARG A C 1
ATOM 811 O O . ARG A 1 127 ? -11.199 -15.383 36.726 1.00 39.39 126 ARG A O 1
ATOM 819 N N . ILE A 1 128 ? -9.598 -16.491 35.610 1.00 38.83 127 ILE A N 1
ATOM 820 C CA . ILE A 1 128 ? -9.864 -17.754 36.286 1.00 39.27 127 ILE A CA 1
ATOM 821 C C . ILE A 1 128 ? -9.399 -17.577 37.717 1.00 37.89 127 ILE A C 1
ATOM 822 O O . ILE A 1 128 ? -10.083 -17.950 38.661 1.00 36.47 127 ILE A O 1
ATOM 827 N N . PHE A 1 129 ? -8.212 -17.005 37.864 1.00 38.07 128 PHE A N 1
ATOM 828 C CA . PHE A 1 129 ? -7.658 -16.784 39.182 1.00 38.11 128 PHE A CA 1
ATOM 829 C C . PHE A 1 129 ? -8.509 -15.855 40.033 1.00 38.14 128 PHE A C 1
ATOM 830 O O . PHE A 1 129 ? -8.617 -16.047 41.237 1.00 36.57 128 PHE A O 1
ATOM 838 N N . GLU A 1 130 ? -9.126 -14.855 39.414 1.00 38.42 129 GLU A N 1
ATOM 839 C CA . GLU A 1 130 ? -9.985 -13.944 40.162 1.00 38.59 129 GLU A CA 1
ATOM 840 C C . GLU A 1 130 ? -11.221 -14.718 40.640 1.00 38.34 129 GLU A C 1
ATOM 841 O O . GLU A 1 130 ? -11.653 -14.568 41.767 1.00 38.58 129 GLU A O 1
ATOM 847 N N . SER A 1 131 ? -11.774 -15.548 39.764 1.00 38.30 130 SER A N 1
ATOM 848 C CA . SER A 1 131 ? -12.950 -16.346 40.079 1.00 38.74 130 SER A CA 1
ATOM 849 C C . SER A 1 131 ? -12.693 -17.287 41.256 1.00 38.92 130 SER A C 1
ATOM 850 O O . SER A 1 131 ? -13.502 -17.361 42.178 1.00 40.63 130 SER A O 1
ATOM 853 N N . LEU A 1 132 ? -11.579 -18.013 41.213 1.00 38.51 131 LEU A N 1
ATOM 854 C CA . LEU A 1 132 ? -11.235 -18.943 42.278 1.00 36.04 131 LEU A CA 1
ATOM 855 C C . LEU A 1 132 ? -10.841 -18.204 43.560 1.00 35.38 131 LEU A C 1
ATOM 856 O O . LEU A 1 132 ? -11.316 -18.546 44.649 1.00 34.03 131 LEU A O 1
ATOM 861 N N . GLY A 1 133 ? -9.991 -17.188 43.421 1.00 34.79 132 GLY A N 1
ATOM 862 C CA . GLY A 1 133 ? -9.520 -16.425 44.569 1.00 34.64 132 GLY A CA 1
ATOM 863 C C . GLY A 1 133 ? -10.581 -15.853 45.502 1.00 36.51 132 GLY A C 1
ATOM 864 O O . GLY A 1 133 ? -10.485 -15.989 46.731 1.00 32.67 132 GLY A O 1
ATOM 865 N N . ARG A 1 134 ? -11.596 -15.206 44.926 1.00 36.79 133 ARG A N 1
ATOM 866 C CA . ARG A 1 134 ? -12.671 -14.618 45.723 1.00 37.06 133 ARG A CA 1
ATOM 867 C C . ARG A 1 134 ? -13.342 -15.660 46.607 1.00 35.08 133 ARG A C 1
ATOM 868 O O . ARG A 1 134 ? -13.750 -15.355 47.725 1.00 33.91 133 ARG A O 1
ATOM 876 N N . GLN A 1 135 ? -13.457 -16.885 46.102 1.00 32.30 134 GLN A N 1
ATOM 877 C CA . GLN A 1 135 ? -14.071 -17.958 46.862 1.00 32.44 134 GLN A CA 1
ATOM 878 C C . GLN A 1 135 ? -13.132 -18.423 47.976 1.00 31.98 134 GLN A C 1
ATOM 879 O O . GLN A 1 135 ? -13.576 -18.750 49.069 1.00 33.47 134 GLN A O 1
ATOM 885 N N . VAL A 1 136 ? -11.834 -18.425 47.698 1.00 31.17 135 VAL A N 1
ATOM 886 C CA . VAL A 1 136 ? -10.827 -18.809 48.677 1.00 30.41 135 VAL A CA 1
ATOM 887 C C . VAL A 1 136 ? -10.870 -17.809 49.829 1.00 30.54 135 VAL A C 1
ATOM 888 O O . VAL A 1 136 ? -10.804 -18.185 50.996 1.00 30.73 135 VAL A O 1
ATOM 892 N N . GLN A 1 137 ? -10.981 -16.532 49.503 1.00 30.70 136 GLN A N 1
ATOM 893 C CA . GLN A 1 137 ? -11.0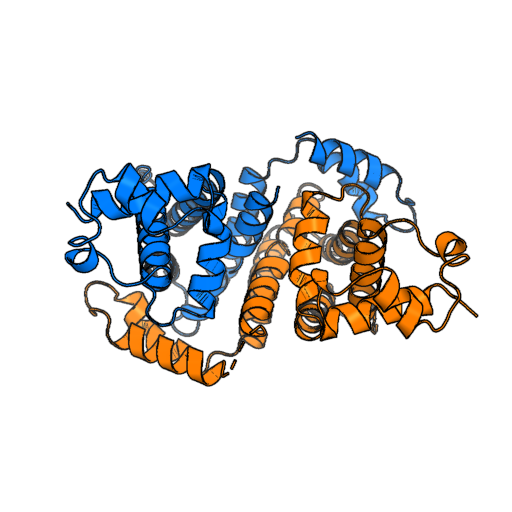71 -15.509 50.542 1.00 33.76 136 GLN A CA 1
ATOM 894 C C . GLN A 1 137 ? -12.373 -15.705 51.332 1.00 32.71 136 GLN A C 1
ATOM 895 O O . GLN A 1 137 ? -12.381 -15.626 52.553 1.00 33.59 136 GLN A O 1
ATOM 901 N N . ALA A 1 138 ? -13.471 -15.977 50.638 1.00 32.54 137 ALA A N 1
ATOM 902 C CA . ALA A 1 138 ? -14.748 -16.174 51.327 1.00 32.86 137 ALA A CA 1
ATOM 903 C C . ALA A 1 138 ? -14.663 -17.377 52.275 1.00 32.84 137 ALA A C 1
ATOM 904 O O . ALA A 1 138 ? -15.388 -17.456 53.263 1.00 31.04 137 ALA A O 1
ATOM 914 N N . GLY A 1 140 ? -12.348 -17.981 54.238 1.00 34.39 139 GLY A N 1
ATOM 915 C CA . GLY A 1 140 ? -11.574 -17.652 55.426 1.00 36.19 139 GLY A CA 1
ATOM 916 C C . GLY A 1 140 ? -10.108 -18.080 55.383 1.00 36.06 139 GLY A C 1
ATOM 917 O O . GLY A 1 140 ? -9.480 -18.282 56.418 1.00 34.41 139 GLY A O 1
ATOM 918 N N . VAL A 1 141 ? -9.568 -18.248 54.185 1.00 36.10 140 VAL A N 1
ATOM 919 C CA . VAL A 1 141 ? -8.175 -18.644 54.040 1.00 37.44 140 VAL A CA 1
ATOM 920 C C . VAL A 1 141 ? -7.248 -17.454 54.337 1.00 37.82 140 VAL A C 1
ATOM 921 O O . VAL A 1 141 ? -7.398 -16.382 53.758 1.00 37.26 140 VAL A O 1
ATOM 925 N N . PRO A 1 142 ? -6.281 -17.632 55.249 1.00 38.91 141 PRO A N 1
ATOM 926 C CA . PRO A 1 142 ? -5.363 -16.526 55.564 1.00 40.00 141 PRO A CA 1
ATOM 927 C C . PRO A 1 142 ? -4.761 -15.987 54.273 1.00 40.47 141 PRO A C 1
ATOM 928 O O . PRO A 1 142 ? -4.517 -16.743 53.327 1.00 38.96 141 PRO A O 1
ATOM 932 N N . GLU A 1 143 ? -4.541 -14.679 54.228 1.00 42.36 142 GLU A N 1
ATOM 933 C CA . GLU A 1 143 ? -3.975 -14.040 53.047 1.00 43.98 142 GLU A CA 1
ATOM 934 C C . GLU A 1 143 ? -2.666 -14.666 52.556 1.00 44.02 142 GLU A C 1
ATOM 935 O O . GLU A 1 143 ? -2.395 -14.671 51.353 1.00 44.11 142 GLU A O 1
ATOM 941 N N . ALA A 1 144 ? -1.864 -15.206 53.470 1.00 42.83 143 ALA A N 1
ATOM 942 C CA . ALA A 1 144 ? -0.593 -15.820 53.085 1.00 42.85 143 ALA A CA 1
ATOM 943 C C . ALA A 1 144 ? -0.784 -17.058 52.210 1.00 42.78 143 ALA A C 1
ATOM 944 O O . ALA A 1 144 ? 0.155 -17.509 51.549 1.00 43.96 143 ALA A O 1
ATOM 946 N N . HIS A 1 145 ? -1.998 -17.601 52.173 1.00 41.11 144 HIS A N 1
ATOM 947 C CA . HIS A 1 145 ? -2.238 -18.781 51.354 1.00 39.07 144 HIS A CA 1
ATOM 948 C C . HIS A 1 145 ? -3.178 -18.565 50.176 1.00 38.76 144 HIS A C 1
ATOM 949 O O . HIS A 1 145 ? -3.510 -19.520 49.470 1.00 37.02 144 HIS A O 1
ATOM 956 N N . TRP A 1 146 ? -3.593 -17.322 49.943 1.00 38.97 145 TRP A N 1
ATOM 957 C CA . TRP A 1 146 ? -4.524 -17.042 48.838 1.00 39.44 145 TRP A CA 1
ATOM 958 C C . TRP A 1 146 ? -4.029 -17.538 47.486 1.00 39.48 145 TRP A C 1
ATOM 959 O O . TRP A 1 146 ? -4.792 -18.134 46.717 1.00 38.96 145 TRP A O 1
ATOM 970 N N . PHE A 1 147 ? -2.754 -17.294 47.189 1.00 39.75 146 PHE A N 1
ATOM 971 C CA . PHE A 1 147 ? -2.211 -17.719 45.909 1.00 37.91 146 PHE A CA 1
ATOM 972 C C . PHE A 1 147 ? -1.984 -19.216 45.869 1.00 36.61 146 PHE A C 1
ATOM 973 O O . PHE A 1 147 ? -2.252 -19.873 44.858 1.00 34.01 146 PHE A O 1
ATOM 981 N N . THR A 1 148 ? -1.491 -19.757 46.977 1.00 34.93 147 THR A N 1
ATOM 982 C CA . THR A 1 148 ? -1.234 -21.182 47.062 1.00 34.82 147 THR A CA 1
ATOM 983 C C . THR A 1 148 ? -2.528 -21.969 46.835 1.00 33.46 147 THR A C 1
ATOM 984 O O . THR A 1 148 ? -2.590 -22.865 45.985 1.00 30.53 147 THR A O 1
ATOM 988 N N . ALA A 1 149 ? -3.564 -21.622 47.594 1.00 33.09 148 ALA A N 1
ATOM 989 C CA . ALA A 1 149 ? -4.846 -22.299 47.481 1.00 33.36 148 ALA A CA 1
ATOM 990 C C . ALA A 1 149 ? -5.423 -22.166 46.073 1.00 33.99 148 ALA A C 1
ATOM 991 O O . ALA A 1 149 ? -5.888 -23.138 45.479 1.00 34.91 148 ALA A O 1
ATOM 993 N N . SER A 1 150 ? -5.369 -20.962 45.525 1.00 34.82 149 SER A N 1
ATOM 994 C CA . SER A 1 150 ? -5.902 -20.720 44.188 1.00 36.20 149 SER A CA 1
ATOM 995 C C . SER A 1 150 ? -5.164 -21.476 43.103 1.00 35.71 149 SER A C 1
ATOM 996 O O . SER A 1 150 ? -5.794 -22.031 42.193 1.00 35.35 149 SER A O 1
ATOM 999 N N . SER A 1 151 ? -3.830 -21.486 43.192 1.00 34.79 150 SER A N 1
ATOM 1000 C CA . SER A 1 151 ? -2.986 -22.178 42.219 1.00 32.98 150 SER A CA 1
ATOM 1001 C C . SER A 1 151 ? -3.200 -23.669 42.270 1.00 33.26 150 SER A C 1
ATOM 1002 O O . SER A 1 151 ? -3.156 -24.334 41.236 1.00 33.82 150 SER A O 1
ATOM 1005 N N . ALA A 1 152 ? -3.415 -24.203 43.474 1.00 32.19 151 ALA A N 1
ATOM 1006 C CA . ALA A 1 152 ? -3.650 -25.633 43.625 1.00 32.10 151 ALA A CA 1
ATOM 1007 C C . ALA A 1 152 ? -4.941 -26.020 42.909 1.00 33.23 151 ALA A C 1
ATOM 1008 O O . ALA A 1 152 ? -4.971 -27.011 42.172 1.00 32.28 151 ALA A O 1
ATOM 1010 N N . LEU A 1 153 ? -6.005 -25.248 43.126 1.00 33.82 152 LEU A N 1
ATOM 1011 C CA . LEU A 1 153 ? -7.276 -25.544 42.456 1.00 36.52 152 LEU A CA 1
ATOM 1012 C C . LEU A 1 153 ? -7.034 -25.544 40.945 1.00 38.00 152 LEU A C 1
ATOM 1013 O O . LEU A 1 153 ? -7.400 -26.485 40.240 1.00 36.23 152 LEU A O 1
ATOM 1026 N N . HIS A 1 155 ? -4.184 -25.930 39.147 1.00 44.22 154 HIS A N 1
ATOM 1027 C CA . HIS A 1 155 ? -3.379 -27.051 38.685 1.00 44.37 154 HIS A CA 1
ATOM 1028 C C . HIS A 1 155 ? -4.196 -28.332 38.684 1.00 44.33 154 HIS A C 1
ATOM 1029 O O . HIS A 1 155 ? -4.036 -29.190 37.809 1.00 43.42 154 HIS A O 1
ATOM 1036 N N . TYR A 1 156 ? -5.049 -28.495 39.687 1.00 43.97 155 TYR A N 1
ATOM 1037 C CA . TYR A 1 156 ? -5.872 -29.691 39.733 1.00 42.05 155 TYR A CA 1
ATOM 1038 C C . TYR A 1 156 ? -6.813 -29.701 38.532 1.00 41.79 155 TYR A C 1
ATOM 1039 O O . TYR A 1 156 ? -6.944 -30.705 37.834 1.00 40.69 155 TYR A O 1
ATOM 1048 N N . ILE A 1 157 ? -7.466 -28.574 38.286 1.00 41.94 156 ILE A N 1
ATOM 1049 C CA . ILE A 1 157 ? -8.391 -28.487 37.168 1.00 42.86 156 ILE A CA 1
ATOM 1050 C C . ILE A 1 157 ? -7.727 -28.801 35.821 1.00 45.86 156 ILE A C 1
ATOM 1051 O O . ILE A 1 157 ? -8.261 -29.584 35.021 1.00 46.32 156 ILE A O 1
ATOM 1056 N N . LEU A 1 158 ? -6.564 -28.200 35.573 1.00 47.66 157 LEU A N 1
ATOM 1057 C CA . LEU A 1 158 ? -5.823 -28.426 34.329 1.00 48.66 157 LEU A CA 1
ATOM 1058 C C . LEU A 1 158 ? -5.419 -29.885 34.158 1.00 49.38 157 LEU A C 1
ATOM 1059 O O . LEU A 1 158 ? -5.404 -30.418 33.050 1.00 48.76 157 LEU A O 1
ATOM 1064 N N . GLY A 1 159 ? -5.080 -30.526 35.266 1.00 50.56 158 GLY A N 1
ATOM 1065 C CA . GLY A 1 159 ? -4.661 -31.914 35.215 1.00 50.68 158 GLY A CA 1
ATOM 1066 C C . GLY A 1 159 ? -5.781 -32.898 34.932 1.00 51.59 158 GLY A C 1
ATOM 1067 O O . GLY A 1 159 ? -5.615 -33.826 34.138 1.00 52.16 158 GLY A O 1
ATOM 1068 N N . ALA A 1 160 ? -6.923 -32.725 35.588 1.00 50.77 159 ALA A N 1
ATOM 1069 C CA . ALA A 1 160 ? -8.038 -33.633 35.352 1.00 50.40 159 ALA A CA 1
ATOM 1070 C C . ALA A 1 160 ? -8.693 -33.292 34.009 1.00 50.95 159 ALA A C 1
ATOM 1071 O O . ALA A 1 160 ? -8.920 -34.176 33.181 1.00 51.11 159 ALA A O 1
ATOM 1073 N N . ALA A 1 161 ? -8.983 -32.013 33.781 1.00 50.83 160 ALA A N 1
ATOM 1074 C CA . ALA A 1 161 ? -9.598 -31.603 32.517 1.00 51.29 160 ALA A CA 1
ATOM 1075 C C . ALA A 1 161 ? -8.665 -31.894 31.338 1.00 51.53 160 ALA A C 1
ATOM 1076 O O . ALA A 1 161 ? -9.113 -32.290 30.261 1.00 52.17 160 ALA A O 1
ATOM 1078 N N . GLY A 1 162 ? -7.368 -31.688 31.548 1.00 52.54 161 GLY A N 1
ATOM 1079 C CA . GLY A 1 162 ? -6.397 -31.940 30.498 1.00 52.78 161 GLY A CA 1
ATOM 1080 C C . GLY A 1 162 ? -6.425 -33.397 30.076 1.00 53.89 161 GLY A C 1
ATOM 1081 O O . GLY A 1 162 ? -6.426 -33.707 28.885 1.00 53.40 161 GLY A O 1
ATOM 1082 N N . GLN A 1 163 ? -6.450 -34.294 31.056 1.00 54.61 162 GLN A N 1
ATOM 1083 C CA . GLN A 1 163 ? -6.487 -35.723 30.779 1.00 56.48 162 GLN A CA 1
ATOM 1084 C C . GLN A 1 163 ? -7.817 -36.072 30.120 1.00 57.42 162 GLN A C 1
ATOM 1085 O O . GLN A 1 163 ? -7.874 -36.901 29.213 1.00 57.26 162 GLN A O 1
ATOM 1091 N N . ASN A 1 164 ? -8.888 -35.433 30.577 1.00 58.98 163 ASN A N 1
ATOM 1092 C CA . ASN A 1 164 ? -10.209 -35.669 30.008 1.00 60.72 163 ASN A CA 1
ATOM 1093 C C . ASN A 1 164 ? -10.219 -35.328 28.512 1.00 62.38 163 ASN A C 1
ATOM 1094 O O . ASN A 1 164 ? -10.788 -36.067 27.703 1.00 62.10 163 ASN A O 1
ATOM 1099 N N . ALA A 1 165 ? -9.595 -34.209 28.148 1.00 65.13 164 ALA A N 1
ATOM 1100 C CA . ALA A 1 165 ? -9.524 -33.799 26.745 1.00 68.00 164 ALA A CA 1
ATOM 1101 C C . ALA A 1 165 ? -8.829 -34.880 25.915 1.00 70.01 164 ALA A C 1
ATOM 1102 O O . ALA A 1 165 ? -9.239 -35.172 24.787 1.00 70.60 164 ALA A O 1
ATOM 1104 N N . ALA A 1 166 ? -7.780 -35.474 26.481 1.00 72.01 165 ALA A N 1
ATOM 1105 C CA . ALA A 1 166 ? -7.033 -36.529 25.800 1.00 74.15 165 ALA A CA 1
ATOM 1106 C C . ALA A 1 166 ? -7.926 -37.752 25.582 1.00 75.81 165 ALA A C 1
ATOM 1107 O O . ALA A 1 166 ? -7.975 -38.306 24.482 1.00 75.72 165 ALA A O 1
ATOM 1109 N N . ASN A 1 167 ? -8.629 -38.171 26.634 1.00 77.88 166 ASN A N 1
ATOM 1110 C CA . ASN A 1 167 ? -9.538 -39.314 26.540 1.00 79.97 166 ASN A CA 1
ATOM 1111 C C . ASN A 1 167 ? -10.767 -39.121 27.439 1.00 81.37 166 ASN A C 1
ATOM 1112 O O . ASN A 1 167 ? -11.875 -38.959 26.877 1.00 82.42 166 ASN A O 1
ATOM 1117 N N . ASP A 1 181 ? -15.626 -44.905 27.367 1.00 87.81 180 ASP A N 1
ATOM 1118 C CA . ASP A 1 181 ? -16.470 -46.046 27.834 1.00 88.22 180 ASP A CA 1
ATOM 1119 C C . ASP A 1 181 ? -15.853 -47.372 27.393 1.00 88.16 180 ASP A C 1
ATOM 1120 O O . ASP A 1 181 ? -15.869 -48.359 28.131 1.00 88.16 180 ASP A O 1
ATOM 1122 N N . GLU A 1 182 ? -15.310 -47.381 26.181 1.00 88.17 181 GLU A N 1
ATOM 1123 C CA . GLU A 1 182 ? -14.672 -48.567 25.620 1.00 88.08 181 GLU A CA 1
ATOM 1124 C C . GLU A 1 182 ? -13.271 -48.736 26.212 1.00 87.52 181 GLU A C 1
ATOM 1125 O O . GLU A 1 182 ? -12.802 -49.856 26.433 1.00 87.29 181 GLU A O 1
ATOM 1131 N N . PHE A 1 183 ? -12.614 -47.608 26.470 1.00 86.83 182 PHE A N 1
ATOM 1132 C CA . PHE A 1 183 ? -11.272 -47.591 27.040 1.00 85.45 182 PHE A CA 1
ATOM 1133 C C . PHE A 1 183 ? -11.282 -48.107 28.479 1.00 84.23 182 PHE A C 1
ATOM 1134 O O . PHE A 1 183 ? -10.446 -48.929 28.859 1.00 84.01 182 PHE A O 1
ATOM 1142 N N . LEU A 1 184 ? -12.237 -47.626 29.271 1.00 82.77 183 LEU A N 1
ATOM 1143 C CA . LEU A 1 184 ? -12.352 -48.020 30.673 1.00 81.06 183 LEU A CA 1
ATOM 1144 C C . LEU A 1 184 ? -12.494 -49.528 30.882 1.00 80.15 183 LEU A C 1
ATOM 1145 O O . LEU A 1 184 ? -11.838 -50.106 31.752 1.00 79.99 183 LEU A O 1
ATOM 1150 N N . ASP A 1 185 ? -13.351 -50.164 30.091 1.00 78.83 184 ASP A N 1
ATOM 1151 C CA . ASP A 1 185 ? -13.556 -51.599 30.215 1.00 77.14 184 ASP A CA 1
ATOM 1152 C C . ASP A 1 185 ? -12.275 -52.366 29.914 1.00 75.19 184 ASP A C 1
ATOM 1153 O O . ASP A 1 185 ? -11.926 -53.306 30.628 1.00 74.87 184 ASP A O 1
ATOM 1158 N N . THR A 1 186 ? -11.577 -51.957 28.857 1.00 73.07 185 THR A N 1
ATOM 1159 C CA . THR A 1 186 ? -10.326 -52.602 28.460 1.00 70.69 185 THR A CA 1
ATOM 1160 C C . THR A 1 186 ? -9.302 -52.508 29.588 1.00 69.04 185 THR A C 1
ATOM 1161 O O . THR A 1 186 ? -8.583 -53.467 29.873 1.00 68.59 185 THR A O 1
ATOM 1165 N N . VAL A 1 187 ? -9.244 -51.337 30.219 1.00 67.23 186 VAL A N 1
ATOM 1166 C CA . VAL A 1 187 ? -8.329 -51.088 31.329 1.00 65.13 186 VAL A CA 1
ATOM 1167 C C . VAL A 1 187 ? -8.689 -51.986 32.506 1.00 63.96 186 VAL A C 1
ATOM 1168 O O . VAL A 1 187 ? -7.826 -52.644 33.091 1.00 62.51 186 VAL A O 1
ATOM 1172 N N . SER A 1 188 ? -9.974 -52.002 32.846 1.00 62.76 187 SER A N 1
ATOM 1173 C CA . SER A 1 188 ? -10.463 -52.803 33.956 1.00 62.10 187 SER A CA 1
ATOM 1174 C C . SER A 1 188 ? -10.040 -54.265 33.854 1.00 61.70 187 SER A C 1
ATOM 1175 O O . SER A 1 188 ? -9.502 -54.830 34.810 1.00 61.05 187 SER A O 1
ATOM 1178 N N . THR A 1 189 ? -10.277 -54.885 32.702 1.00 61.88 188 THR A N 1
ATOM 1179 C CA . THR A 1 189 ? -9.902 -56.284 32.548 1.00 62.53 188 THR A CA 1
ATOM 1180 C C . THR A 1 189 ? -8.387 -56.440 32.494 1.00 61.42 188 THR A C 1
ATOM 1181 O O . THR A 1 189 ? -7.830 -57.338 33.127 1.00 60.95 188 THR A O 1
ATOM 1185 N N . ALA A 1 190 ? -7.717 -55.557 31.757 1.00 60.22 189 ALA A N 1
ATOM 1186 C CA . ALA A 1 190 ? -6.260 -55.615 31.658 1.00 58.74 189 ALA A CA 1
ATOM 1187 C C . ALA A 1 190 ? -5.619 -55.590 33.044 1.00 58.07 189 ALA A C 1
ATOM 1188 O O . ALA A 1 190 ? -4.687 -56.348 33.314 1.00 57.53 189 ALA A O 1
ATOM 1190 N N . TRP A 1 191 ? -6.120 -54.714 33.916 1.00 57.17 190 TRP A N 1
ATOM 1191 C CA . TRP A 1 191 ? -5.595 -54.595 35.278 1.00 57.25 190 TRP A CA 1
ATOM 1192 C C . TRP A 1 191 ? -5.904 -55.840 36.094 1.00 57.76 190 TRP A C 1
ATOM 1193 O O . TRP A 1 191 ? -5.093 -56.273 36.913 1.00 57.10 190 TRP A O 1
ATOM 1204 N N . GLU A 1 192 ? -7.082 -56.411 35.861 1.00 58.82 191 GLU A N 1
ATOM 1205 C CA . GLU A 1 192 ? -7.502 -57.625 36.556 1.00 60.08 191 GLU A CA 1
ATOM 1206 C C . GLU A 1 192 ? -6.593 -58.798 36.197 1.00 59.21 191 GLU A C 1
ATOM 1207 O O . GLU A 1 192 ? -6.747 -59.894 36.729 1.00 59.53 191 GLU A O 1
ATOM 1213 N N . GLY A 1 193 ? -5.646 -58.553 35.294 1.00 58.32 192 GLY A N 1
ATOM 1214 C CA . GLY A 1 193 ? -4.706 -59.580 34.885 1.00 56.88 192 GLY A CA 1
ATOM 1215 C C . GLY A 1 193 ? -3.379 -59.424 35.614 1.00 56.36 192 GLY A C 1
ATOM 1216 O O . GLY A 1 193 ? -2.501 -60.288 35.533 1.00 55.58 192 GLY A O 1
ATOM 1217 N N . LEU A 1 194 ? -3.231 -58.315 36.332 1.00 55.47 193 LEU A N 1
ATOM 1218 C CA . LEU A 1 194 ? -2.008 -58.058 37.079 1.00 55.09 193 LEU A CA 1
ATOM 1219 C C . LEU A 1 194 ? -1.900 -59.072 38.208 1.00 55.44 193 LEU A C 1
ATOM 1220 O O . LEU A 1 194 ? -2.914 -59.532 38.730 1.00 55.99 193 LEU A O 1
ATOM 1225 N N . ASP A 1 195 ? -0.677 -59.431 38.577 1.00 55.34 194 ASP A N 1
ATOM 1226 C CA . ASP A 1 195 ? -0.475 -60.390 39.651 1.00 56.39 194 ASP A CA 1
ATOM 1227 C C . ASP A 1 195 ? -1.081 -59.853 40.952 1.00 57.05 194 ASP A C 1
ATOM 1228 O O . ASP A 1 195 ? -0.794 -58.729 41.360 1.00 56.60 194 ASP A O 1
ATOM 1233 N N . PRO A 1 196 ? -1.934 -60.658 41.616 1.00 57.54 195 PRO A N 1
ATOM 1234 C CA . PRO A 1 196 ? -2.598 -60.278 42.874 1.00 57.10 195 PRO A CA 1
ATOM 1235 C C . PRO A 1 196 ? -1.664 -60.037 44.056 1.00 56.40 195 PRO A C 1
ATOM 1236 O O . PRO A 1 196 ? -1.988 -59.272 44.962 1.00 56.88 195 PRO A O 1
ATOM 1240 N N . ASP A 1 197 ? -0.507 -60.684 44.048 1.00 54.88 196 ASP A N 1
ATOM 1241 C CA . ASP A 1 197 ? 0.447 -60.510 45.130 1.00 54.22 196 ASP A CA 1
ATOM 1242 C C . ASP A 1 197 ? 1.323 -59.280 44.924 1.00 53.63 196 ASP A C 1
ATOM 1243 O O . ASP A 1 197 ? 1.786 -58.670 45.889 1.00 54.34 196 ASP A O 1
ATOM 1248 N N . ALA A 1 198 ? 1.557 -58.923 43.663 1.00 52.24 197 ALA A N 1
ATOM 1249 C CA . ALA A 1 198 ? 2.389 -57.771 43.332 1.00 49.80 197 ALA A CA 1
ATOM 1250 C C . ALA A 1 198 ? 1.559 -56.493 43.305 1.00 48.29 197 ALA A C 1
ATOM 1251 O O . ALA A 1 198 ? 2.036 -55.429 43.683 1.00 48.09 197 ALA A O 1
ATOM 1253 N N . TYR A 1 199 ? 0.310 -5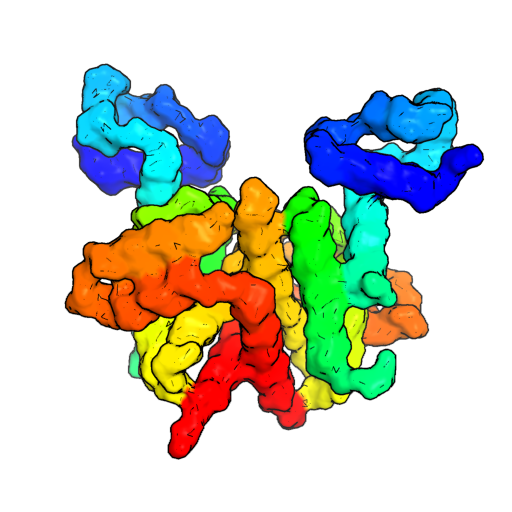6.605 42.872 1.00 45.92 198 TYR A N 1
ATOM 1254 C CA . TYR A 1 199 ? -0.557 -55.444 42.807 1.00 45.80 198 TYR A CA 1
ATOM 1255 C C . TYR A 1 199 ? -1.808 -55.597 43.662 1.00 44.91 198 TYR A C 1
ATOM 1256 O O . TYR A 1 199 ? -2.922 -55.515 43.148 1.00 44.31 198 TYR A O 1
ATOM 1265 N N . PRO A 1 200 ? -1.643 -55.795 44.981 1.00 45.44 199 PRO A N 1
ATOM 1266 C CA . PRO A 1 200 ? -2.797 -55.954 45.878 1.00 46.43 199 PRO A CA 1
ATOM 1267 C C . PRO A 1 200 ? -3.829 -54.829 45.815 1.00 46.82 199 PRO A C 1
ATOM 1268 O O . PRO A 1 200 ? -5.032 -55.087 45.801 1.00 47.91 199 PRO A O 1
ATOM 1272 N N . PHE A 1 201 ? -3.361 -53.586 45.759 1.00 48.16 200 PHE A N 1
ATOM 1273 C CA . PHE A 1 201 ? -4.256 -52.436 45.698 1.00 46.77 200 PHE A CA 1
ATOM 1274 C C . PHE A 1 201 ? -4.997 -52.348 44.373 1.00 46.73 200 PHE A C 1
ATOM 1275 O O . PHE A 1 201 ? -6.226 -52.298 44.335 1.00 47.09 200 PHE A O 1
ATOM 1283 N N . THR A 1 202 ? -4.233 -52.305 43.288 1.00 47.36 201 THR A N 1
ATOM 1284 C CA . THR A 1 202 ? -4.791 -52.195 41.946 1.00 48.32 201 THR A CA 1
ATOM 1285 C C . THR A 1 202 ? -5.791 -53.313 41.691 1.00 50.07 201 THR A C 1
ATOM 1286 O O . THR A 1 202 ? -6.838 -53.095 41.083 1.00 49.90 201 THR A O 1
ATOM 1290 N N . ARG A 1 203 ? -5.470 -54.510 42.169 1.00 51.97 202 ARG A N 1
ATOM 1291 C CA . ARG A 1 203 ? -6.357 -55.648 41.988 1.00 55.00 202 ARG A CA 1
ATOM 1292 C C . ARG A 1 203 ? -7.646 -55.465 42.798 1.00 55.54 202 ARG A C 1
ATOM 1293 O O . ARG A 1 203 ? -8.732 -55.833 42.345 1.00 55.60 202 ARG A O 1
ATOM 1301 N N . ALA A 1 204 ? -7.521 -54.870 43.983 1.00 55.89 203 ALA A N 1
ATOM 1302 C CA . ALA A 1 204 ? -8.668 -54.628 44.852 1.00 56.66 203 ALA A CA 1
ATOM 1303 C C . ALA A 1 204 ? -9.667 -53.632 44.260 1.00 57.47 203 ALA A C 1
ATOM 1304 O O . ALA A 1 204 ? -10.866 -53.713 44.524 1.00 58.77 203 ALA A O 1
ATOM 1306 N N . VAL A 1 205 ? -9.176 -52.699 43.453 1.00 58.62 204 VAL A N 1
ATOM 1307 C CA . VAL A 1 205 ? -10.029 -51.672 42.860 1.00 59.33 204 VAL A CA 1
ATOM 1308 C C . VAL A 1 205 ? -10.246 -51.866 41.364 1.00 59.63 204 VAL A C 1
ATOM 1309 O O . VAL A 1 205 ? -11.083 -51.200 40.762 1.00 59.46 204 VAL A O 1
ATOM 1313 N N . ALA A 1 206 ? -9.485 -52.778 40.772 1.00 60.37 205 ALA A N 1
ATOM 1314 C CA . ALA A 1 206 ? -9.562 -53.063 39.341 1.00 62.09 205 ALA A CA 1
ATOM 1315 C C . ALA A 1 206 ? -10.944 -52.914 38.704 1.00 63.20 205 ALA A C 1
ATOM 1316 O O . ALA A 1 206 ? -11.114 -52.158 37.746 1.00 62.75 205 ALA A O 1
ATOM 1318 N N . ASP A 1 207 ? -11.920 -53.644 39.230 1.00 64.94 206 ASP A N 1
ATOM 1319 C CA . ASP A 1 207 ? -13.282 -53.612 38.702 1.00 67.41 206 ASP A CA 1
ATOM 1320 C C . ASP A 1 207 ? -13.923 -52.228 38.701 1.00 67.62 206 ASP A C 1
ATOM 1321 O O . ASP A 1 207 ? -14.710 -51.903 37.807 1.00 67.43 206 ASP A O 1
ATOM 1326 N N . GLN A 1 208 ? -13.588 -51.416 39.698 1.00 67.63 207 GLN A N 1
ATOM 1327 C CA . GLN A 1 208 ? -14.141 -50.072 39.803 1.00 68.83 207 GLN A CA 1
ATOM 1328 C C . GLN A 1 208 ? -13.776 -49.188 38.617 1.00 68.83 207 GLN A C 1
ATOM 1329 O O . GLN A 1 208 ? -14.368 -48.130 38.429 1.00 69.05 207 GLN A O 1
ATOM 1335 N N . VAL A 1 209 ? -12.804 -49.617 37.816 1.00 69.51 208 VAL A N 1
ATOM 1336 C CA . VAL A 1 209 ? -12.399 -48.837 36.649 1.00 70.10 208 VAL A CA 1
ATOM 1337 C C . VAL A 1 209 ? -13.561 -48.777 35.664 1.00 70.94 208 VAL A C 1
ATOM 1338 O O . VAL A 1 209 ? -13.860 -47.723 35.093 1.00 71.03 208 VAL A O 1
ATOM 1342 N N . ARG A 1 210 ? -14.206 -49.926 35.474 1.00 71.61 209 ARG A N 1
ATOM 1343 C CA . ARG A 1 210 ? -15.337 -50.066 34.560 1.00 71.61 209 ARG A CA 1
ATOM 1344 C C . ARG A 1 210 ? -16.539 -49.297 35.092 1.00 70.54 209 ARG A C 1
ATOM 1345 O O . ARG A 1 210 ? -16.963 -49.511 36.226 1.00 70.93 209 ARG A O 1
ATOM 1353 N N . GLY A 1 211 ? -17.083 -48.402 34.276 1.00 69.53 210 GLY A N 1
ATOM 1354 C CA . GLY A 1 211 ? -18.232 -47.625 34.707 1.00 69.46 210 GLY A CA 1
ATOM 1355 C C . GLY A 1 211 ? -17.843 -46.433 35.563 1.00 69.06 210 GLY A C 1
ATOM 1356 O O . GLY A 1 211 ? -18.691 -45.766 36.162 1.00 68.95 210 GLY A O 1
ATOM 1357 N N . HIS A 1 212 ? -16.544 -46.175 35.634 1.00 68.39 211 HIS A N 1
ATOM 1358 C CA . HIS A 1 212 ? -16.031 -45.053 36.399 1.00 66.78 211 HIS A CA 1
ATOM 1359 C C . HIS A 1 212 ? -16.349 -43.784 35.621 1.00 64.27 211 HIS A C 1
ATOM 1360 O O . HIS A 1 212 ? -15.900 -43.623 34.488 1.00 64.70 211 HIS A O 1
ATOM 1367 N N . ASP A 1 213 ? -17.136 -42.894 36.219 1.00 61.58 212 ASP A N 1
ATOM 1368 C CA . ASP A 1 213 ? -17.501 -41.643 35.561 1.00 58.41 212 ASP A CA 1
ATOM 1369 C C . ASP A 1 213 ? -16.423 -40.586 35.779 1.00 56.24 212 ASP A C 1
ATOM 1370 O O . ASP A 1 213 ? -16.091 -40.241 36.914 1.00 56.86 212 ASP A O 1
ATOM 1375 N N . ASP A 1 214 ? -15.878 -40.078 34.680 1.00 52.83 213 ASP A N 1
ATOM 1376 C CA . ASP A 1 214 ? -14.827 -39.073 34.734 1.00 50.45 213 ASP A CA 1
ATOM 1377 C C . ASP A 1 214 ? -15.310 -37.778 35.389 1.00 48.50 213 ASP A C 1
ATOM 1378 O O . ASP A 1 214 ? -14.646 -37.238 36.269 1.00 47.49 213 ASP A O 1
ATOM 1383 N N . ARG A 1 215 ? -16.470 -37.295 34.954 1.00 46.77 214 ARG A N 1
ATOM 1384 C CA . ARG A 1 215 ? -17.048 -36.059 35.465 1.00 45.96 214 ARG A CA 1
ATOM 1385 C C . ARG A 1 215 ? -17.209 -36.077 36.984 1.00 45.11 214 ARG A C 1
ATOM 1386 O O . ARG A 1 215 ? -16.871 -35.105 37.667 1.00 45.34 214 ARG A O 1
ATOM 1394 N N . GLU A 1 216 ? -17.728 -37.178 37.515 1.00 44.36 215 GLU A N 1
ATOM 1395 C CA . GLU A 1 216 ? -17.906 -37.291 38.956 1.00 43.32 215 GLU A CA 1
ATOM 1396 C C . GLU A 1 216 ? -16.551 -37.363 39.648 1.00 41.36 215 GLU A C 1
ATOM 1397 O O . GLU A 1 216 ? -16.371 -36.839 40.749 1.00 41.72 215 GLU A O 1
ATOM 1403 N N . GLN A 1 217 ? -15.600 -38.026 39.007 1.00 39.98 216 GLN A N 1
ATOM 1404 C CA . GLN A 1 217 ? -14.265 -38.132 39.563 1.00 39.77 216 GLN A CA 1
ATOM 1405 C C . GLN A 1 217 ? -13.737 -36.703 39.703 1.00 39.07 216 GLN A C 1
ATOM 1406 O O . GLN A 1 217 ? -13.233 -36.304 40.756 1.00 40.42 216 GLN A O 1
ATOM 1412 N N . PHE A 1 218 ? -13.871 -35.945 38.621 1.00 37.58 217 PHE A N 1
ATOM 1413 C CA . PHE A 1 218 ? -13.442 -34.564 38.561 1.00 37.71 217 PHE A CA 1
ATOM 1414 C C . PHE A 1 218 ? -13.962 -33.759 39.746 1.00 37.83 217 PHE A C 1
ATOM 1415 O O . PHE A 1 218 ? -13.181 -33.132 40.466 1.00 40.00 217 PHE A O 1
ATOM 1423 N N . LEU A 1 219 ? -15.277 -33.789 39.956 1.00 37.77 218 LEU A N 1
ATOM 1424 C CA . LEU A 1 219 ? -15.910 -33.066 41.059 1.00 38.50 218 LEU A CA 1
ATOM 1425 C C . LEU A 1 219 ? 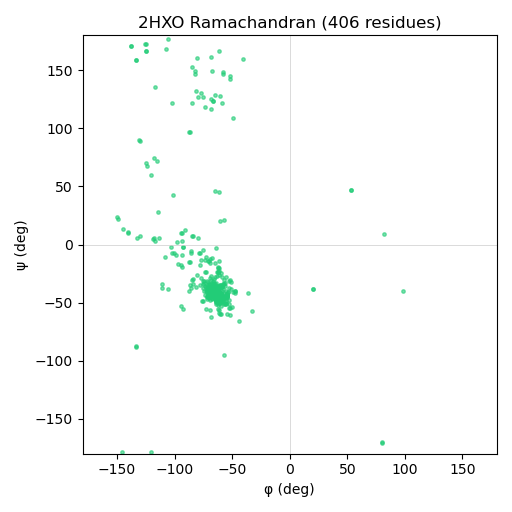-15.493 -33.557 42.439 1.00 38.25 218 LEU A C 1
ATOM 1426 O O . LEU A 1 219 ? -15.439 -32.771 43.384 1.00 39.12 218 LEU A O 1
ATOM 1431 N N . ALA A 1 220 ? -15.219 -34.852 42.561 1.00 37.63 219 ALA A N 1
ATOM 1432 C CA . ALA A 1 220 ? -14.795 -35.425 43.841 1.00 36.57 219 ALA A CA 1
ATOM 1433 C C . ALA A 1 220 ? -13.382 -34.941 44.153 1.00 36.08 219 ALA A C 1
ATOM 1434 O O . ALA A 1 220 ? -13.080 -34.586 45.296 1.00 37.30 219 ALA A O 1
ATOM 1436 N N . GLY A 1 221 ? -12.526 -34.912 43.134 1.00 35.03 220 GLY A N 1
ATOM 1437 C CA . GLY A 1 221 ? -11.159 -34.449 43.330 1.00 35.37 220 GLY A CA 1
ATOM 1438 C C . GLY A 1 221 ? -11.105 -32.984 43.746 1.00 36.33 220 GLY A C 1
ATOM 1439 O O . GLY A 1 221 ? -10.357 -32.617 44.658 1.00 36.42 220 GLY A O 1
ATOM 1440 N N . ILE A 1 222 ? -11.904 -32.146 43.086 1.00 35.81 221 ILE A N 1
ATOM 1441 C CA . ILE A 1 222 ? -11.944 -30.725 43.400 1.00 36.17 221 ILE A CA 1
ATOM 1442 C C . ILE A 1 222 ? -12.452 -30.572 44.837 1.00 34.47 221 ILE A C 1
ATOM 1443 O O . ILE A 1 222 ? -11.916 -29.773 45.612 1.00 33.61 221 ILE A O 1
ATOM 1448 N N . THR A 1 223 ? -13.453 -31.369 45.207 1.00 33.20 222 THR A N 1
ATOM 1449 C CA . THR A 1 223 ? -14.006 -31.320 46.570 1.00 31.85 222 THR A CA 1
ATOM 1450 C C . THR A 1 223 ? -12.941 -31.705 47.608 1.00 31.50 222 THR A C 1
ATOM 1451 O O . THR A 1 223 ? -12.870 -31.128 48.706 1.00 31.64 222 THR A O 1
ATOM 1455 N N . LEU A 1 224 ? -12.111 -32.675 47.246 1.00 29.68 223 LEU A N 1
ATOM 1456 C CA . LEU A 1 224 ? -11.009 -33.125 48.098 1.00 31.20 223 LEU A CA 1
ATOM 1457 C C . LEU A 1 224 ? -10.024 -31.956 48.308 1.00 29.26 223 LEU A C 1
ATOM 1458 O O . LEU A 1 224 ? -9.572 -31.701 49.420 1.00 28.00 223 LEU A O 1
ATOM 1463 N N . VAL A 1 225 ? -9.705 -31.236 47.238 1.00 28.18 224 VAL A N 1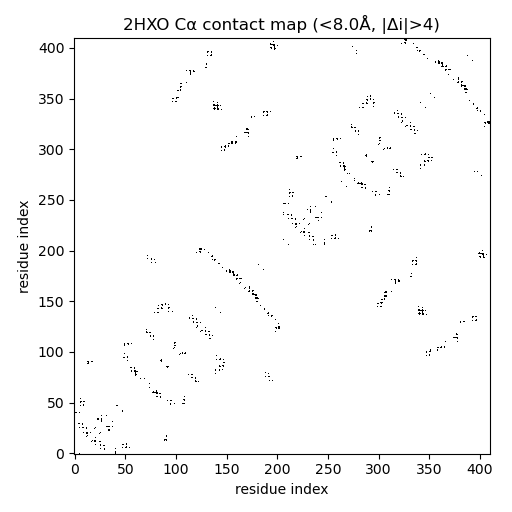
ATOM 1464 C CA . VAL A 1 225 ? -8.805 -30.096 47.360 1.00 27.75 224 VAL A CA 1
ATOM 1465 C C . VAL A 1 225 ? -9.468 -29.014 48.215 1.00 28.16 224 VAL A C 1
ATOM 1466 O O . VAL A 1 225 ? -8.829 -28.432 49.093 1.00 28.03 224 VAL A O 1
ATOM 1470 N N . LEU A 1 226 ? -10.747 -28.737 47.950 1.00 28.51 225 LEU A N 1
ATOM 1471 C CA . LEU A 1 226 ? -11.494 -27.723 48.709 1.00 28.31 225 LEU A CA 1
ATOM 1472 C C . LEU A 1 226 ? -11.530 -28.057 50.197 1.00 26.48 225 LEU A C 1
ATOM 1473 O O . LEU A 1 226 ? -11.456 -27.177 51.024 1.00 26.59 225 LEU A O 1
ATOM 1478 N N . THR A 1 227 ? -11.621 -29.336 50.537 1.00 28.60 226 THR A N 1
ATOM 1479 C CA . THR A 1 227 ? -11.626 -29.742 51.946 1.00 28.12 226 THR A CA 1
ATOM 1480 C C . THR A 1 227 ? -10.274 -29.423 52.584 1.00 29.15 226 THR A C 1
ATOM 1481 O O . THR A 1 227 ? -10.203 -28.992 53.744 1.00 28.76 226 THR A O 1
ATOM 1485 N N . GLY A 1 228 ? -9.200 -29.635 51.823 1.00 30.02 227 GLY A N 1
ATOM 1486 C CA . GLY A 1 228 ? -7.876 -29.323 52.332 1.00 28.83 227 GLY A CA 1
ATOM 1487 C C . GLY A 1 228 ? -7.750 -27.820 52.502 1.00 29.40 227 GLY A C 1
ATOM 1488 O O . GLY A 1 228 ? -7.202 -27.338 53.486 1.00 29.58 227 GLY A O 1
ATOM 1489 N N . ILE A 1 229 ? -8.293 -27.071 51.548 1.00 29.12 228 ILE A N 1
ATOM 1490 C CA . ILE A 1 229 ? -8.222 -25.626 51.599 1.00 29.26 228 ILE A CA 1
ATOM 1491 C C . ILE A 1 229 ? -9.019 -25.085 52.774 1.00 31.62 228 ILE A C 1
ATOM 1492 O O . ILE A 1 229 ? -8.571 -24.160 53.458 1.00 31.85 228 ILE A O 1
ATOM 1497 N N . THR A 1 230 ? -10.191 -25.668 53.033 1.00 33.05 229 THR A N 1
ATOM 1498 C CA . THR A 1 230 ? -11.006 -25.201 54.146 1.00 35.02 229 THR A CA 1
ATOM 1499 C C . THR A 1 230 ? -10.289 -25.359 55.492 1.00 34.79 229 THR A C 1
ATOM 1500 O O . THR A 1 230 ? -10.582 -24.613 56.420 1.00 35.12 229 THR A O 1
ATOM 1504 N N . ALA A 1 231 ? -9.355 -26.310 55.596 1.00 33.71 230 ALA A N 1
ATOM 1505 C CA . ALA A 1 231 ? -8.608 -26.507 56.840 1.00 32.57 230 ALA A CA 1
ATOM 1506 C C . ALA A 1 231 ? -7.533 -25.420 57.046 1.00 33.66 230 ALA A C 1
ATOM 1507 O O . ALA A 1 231 ? -6.874 -25.380 58.079 1.00 34.47 230 ALA A O 1
ATOM 1509 N N . LEU A 1 232 ? -7.365 -24.533 56.066 1.00 33.73 231 LEU A N 1
ATOM 1510 C CA . LEU A 1 232 ? -6.393 -23.436 56.174 1.00 34.34 231 LEU A CA 1
ATOM 1511 C C . LEU A 1 232 ? -6.956 -22.321 57.063 1.00 35.85 231 LEU A C 1
ATOM 1512 O O . LEU A 1 232 ? -6.224 -21.453 57.538 1.00 35.00 231 LEU A O 1
ATOM 1517 N N . HIS A 1 233 ? -8.265 -22.332 57.270 1.00 37.77 232 HIS A N 1
ATOM 1518 C CA . HIS A 1 233 ? -8.870 -21.324 58.124 1.00 40.83 232 HIS A CA 1
ATOM 1519 C C . HIS A 1 233 ? -8.704 -21.742 59.579 1.00 43.98 232 HIS A C 1
ATOM 1520 O O . HIS A 1 233 ? -8.981 -22.882 59.938 1.00 43.82 232 HIS A O 1
ATOM 1527 N N . ARG A 1 234 ? -8.252 -20.814 60.409 1.00 48.68 233 ARG A N 1
ATOM 1528 C CA . ARG A 1 234 ? -8.061 -21.088 61.823 1.00 54.65 233 ARG A CA 1
ATOM 1529 C C . ARG A 1 234 ? -8.976 -20.210 62.677 1.00 57.82 233 ARG A C 1
ATOM 1530 O O . ARG A 1 234 ? -9.111 -19.005 62.433 1.00 58.65 233 ARG A O 1
ATOM 1538 N N . PRO A 1 235 ? -9.619 -20.804 63.691 1.00 60.76 234 PRO A N 1
ATOM 1539 C CA . PRO A 1 235 ? -10.523 -20.056 64.575 1.00 63.71 234 PRO A CA 1
ATOM 1540 C C . PRO A 1 235 ? -9.819 -18.924 65.330 1.00 65.32 234 PRO A C 1
ATOM 1541 O O . PRO A 1 235 ? -8.565 -18.953 65.393 1.00 65.80 234 PRO A O 1
ATOM 1545 N N . PRO B 1 15 ? 26.507 -56.709 23.623 1.00 94.92 14 PRO B N 1
ATOM 1546 C CA . PRO B 1 15 ? 25.395 -56.977 22.680 1.00 94.65 14 PRO B CA 1
ATOM 1547 C C . PRO B 1 15 ? 24.117 -56.218 23.046 1.00 94.15 14 PRO B C 1
ATOM 1548 O O . PRO B 1 15 ? 24.060 -55.538 24.074 1.00 94.24 14 PRO B O 1
ATOM 1552 N N . LEU B 1 16 ? 23.098 -56.343 22.196 1.00 93.19 15 LEU B N 1
ATOM 1553 C CA . LEU B 1 16 ? 21.814 -55.674 22.401 1.00 92.07 15 LEU B CA 1
ATOM 1554 C C . LEU B 1 16 ? 21.030 -56.215 23.593 1.00 91.37 15 LEU B C 1
ATOM 1555 O O . LEU B 1 16 ? 20.633 -57.380 23.604 1.00 91.76 15 LEU B O 1
ATOM 1560 N N . SER B 1 17 ? 20.802 -55.361 24.590 1.00 89.87 16 SER B N 1
ATOM 1561 C CA . SER B 1 17 ? 20.055 -55.748 25.781 1.00 88.02 16 SER B CA 1
ATOM 1562 C C . SER B 1 17 ? 18.819 -54.869 25.928 1.00 87.17 16 SER B C 1
ATOM 1563 O O . SER B 1 17 ? 18.558 -53.997 25.097 1.00 87.52 16 SER B O 1
ATOM 1566 N N . ARG B 1 18 ? 18.063 -55.098 26.993 1.00 85.60 17 ARG B N 1
ATOM 1567 C CA . ARG B 1 18 ? 16.851 -54.329 27.235 1.00 83.95 17 ARG B CA 1
ATOM 1568 C C . ARG B 1 18 ? 17.236 -52.895 27.571 1.00 82.44 17 ARG B C 1
ATOM 1569 O O . ARG B 1 18 ? 16.897 -51.959 26.849 1.00 82.06 17 ARG B O 1
ATOM 1577 N N . GLU B 1 19 ? 17.956 -52.747 28.677 1.00 81.15 18 GLU B N 1
ATOM 1578 C CA . GLU B 1 19 ? 18.413 -51.454 29.160 1.00 80.00 18 GLU B CA 1
ATOM 1579 C C . GLU B 1 19 ? 19.050 -50.628 28.057 1.00 78.49 18 GLU B C 1
ATOM 1580 O O . GLU B 1 19 ? 18.840 -49.418 27.979 1.00 78.47 18 GLU B O 1
ATOM 1586 N N . ARG B 1 20 ? 19.829 -51.286 27.206 1.00 76.41 19 ARG B N 1
ATOM 1587 C CA . ARG B 1 20 ? 20.505 -50.595 26.119 1.00 74.31 19 ARG B CA 1
ATOM 1588 C C . ARG B 1 20 ? 19.499 -49.970 25.163 1.00 71.56 19 ARG B C 1
ATOM 1589 O O . ARG B 1 20 ? 19.540 -48.768 24.890 1.00 70.93 19 ARG B O 1
ATOM 1597 N N . ILE B 1 21 ? 18.596 -50.795 24.650 1.00 68.48 20 ILE B N 1
ATOM 1598 C CA . ILE B 1 21 ? 17.583 -50.309 23.732 1.00 65.19 20 ILE B CA 1
ATOM 1599 C C . ILE B 1 21 ? 16.850 -49.123 24.350 1.00 63.20 20 ILE B C 1
ATOM 1600 O O . ILE B 1 21 ? 16.780 -48.045 23.756 1.00 62.42 20 ILE B O 1
ATOM 1605 N N . VAL B 1 22 ? 16.313 -49.325 25.549 1.00 60.89 21 VAL B N 1
ATOM 1606 C CA . VAL B 1 22 ? 15.579 -48.269 26.232 1.00 59.99 21 VAL B CA 1
ATOM 1607 C C . VAL B 1 22 ? 16.447 -47.039 26.501 1.00 58.97 21 VAL B C 1
ATOM 1608 O O . VAL B 1 22 ? 16.038 -45.911 26.217 1.00 57.86 21 VAL B O 1
ATOM 1612 N N . GLY B 1 23 ? 17.641 -47.258 27.042 1.00 58.10 22 GLY B N 1
ATOM 1613 C CA . GLY B 1 23 ? 18.535 -46.149 27.317 1.00 57.34 22 GLY B CA 1
ATOM 1614 C C . GLY B 1 23 ? 18.765 -45.300 26.081 1.00 57.01 22 GLY B C 1
ATOM 1615 O O . GLY B 1 23 ? 18.791 -44.067 26.157 1.00 57.44 22 GLY B O 1
ATOM 1616 N N . ALA B 1 24 ? 18.918 -45.959 24.936 1.00 55.86 23 ALA B N 1
ATOM 1617 C CA . ALA B 1 24 ? 19.152 -45.263 23.680 1.00 54.98 23 ALA B CA 1
ATOM 1618 C C . ALA B 1 24 ? 17.969 -44.383 23.290 1.00 55.03 23 ALA B C 1
ATOM 1619 O O . ALA B 1 24 ? 18.144 -43.231 22.898 1.00 55.94 23 ALA B O 1
ATOM 1621 N N . ALA B 1 25 ? 16.763 -44.931 23.387 1.00 54.89 24 ALA B N 1
ATOM 1622 C CA . ALA B 1 25 ? 15.562 -44.181 23.033 1.00 54.51 24 ALA B CA 1
ATOM 1623 C C . ALA B 1 25 ? 15.399 -42.961 23.944 1.00 53.94 24 ALA B C 1
ATOM 1624 O O . ALA B 1 25 ? 15.002 -41.885 23.494 1.00 53.00 24 ALA B O 1
ATOM 1626 N N . VAL B 1 26 ? 15.714 -43.133 25.224 1.00 54.28 25 VAL B N 1
ATOM 1627 C CA . VAL B 1 26 ? 15.621 -42.039 26.189 1.00 55.23 25 VAL B CA 1
ATOM 1628 C C . VAL B 1 26 ? 16.556 -40.899 25.780 1.00 55.72 25 VAL B C 1
ATOM 1629 O O . VAL B 1 26 ? 16.139 -39.741 25.702 1.00 55.30 25 VAL B O 1
ATOM 1633 N N . GLU B 1 27 ? 17.814 -41.239 25.513 1.00 58.05 26 GLU B N 1
ATOM 1634 C CA . GLU B 1 27 ? 18.810 -40.255 25.088 1.00 60.73 26 GLU B CA 1
ATOM 1635 C C . GLU B 1 27 ? 18.307 -39.497 23.868 1.00 60.09 26 GLU B C 1
ATOM 1636 O O . GLU B 1 27 ? 18.407 -38.272 23.800 1.00 60.44 26 GLU B O 1
ATOM 1642 N N . LEU B 1 28 ? 17.754 -40.236 22.914 1.00 59.42 27 LEU B N 1
ATOM 1643 C CA . LEU B 1 28 ? 17.222 -39.639 21.700 1.00 59.57 27 LEU B CA 1
ATOM 1644 C C . LEU B 1 28 ? 16.016 -38.766 22.019 1.00 59.71 27 LEU B C 1
ATOM 1645 O O . LEU B 1 28 ? 15.891 -37.658 21.504 1.00 60.23 27 LEU B O 1
ATOM 1650 N N . LEU B 1 29 ? 15.125 -39.264 22.868 1.00 59.82 28 LEU B N 1
ATOM 1651 C CA . LEU B 1 29 ? 13.942 -38.499 23.243 1.00 59.40 28 LEU B CA 1
ATOM 1652 C C . LEU B 1 29 ? 14.347 -37.189 23.915 1.00 59.05 28 LEU B C 1
ATOM 1653 O O . LEU B 1 29 ? 13.686 -36.161 23.748 1.00 57.70 28 LEU B O 1
ATOM 1658 N N . ASP B 1 30 ? 15.443 -37.229 24.665 1.00 58.73 29 ASP B N 1
ATOM 1659 C CA . ASP B 1 30 ? 15.926 -36.038 25.356 1.00 60.10 29 ASP B CA 1
ATOM 1660 C C . ASP B 1 30 ? 16.529 -35.002 24.416 1.00 61.53 29 ASP B C 1
ATOM 1661 O O . ASP B 1 30 ? 16.381 -33.795 24.635 1.00 61.81 29 ASP B O 1
ATOM 1666 N N . THR B 1 31 ? 17.192 -35.476 23.365 1.00 62.56 30 THR B N 1
ATOM 1667 C CA . THR B 1 31 ? 17.841 -34.591 22.407 1.00 63.56 30 THR B CA 1
ATOM 1668 C C . THR B 1 31 ? 17.014 -34.237 21.173 1.00 64.64 30 THR B C 1
ATOM 1669 O O . THR B 1 31 ? 16.836 -33.055 20.861 1.00 65.21 30 THR B O 1
ATOM 1673 N N . VAL B 1 32 ? 16.507 -35.246 20.470 1.00 65.08 31 VAL B N 1
ATOM 1674 C CA . VAL B 1 32 ? 15.728 -34.994 19.260 1.00 65.27 31 VAL B CA 1
ATOM 1675 C C . VAL B 1 32 ? 14.218 -35.109 19.422 1.00 64.96 31 VAL B C 1
ATOM 1676 O O . VAL B 1 32 ? 13.467 -34.787 18.500 1.00 64.65 31 VAL B O 1
ATOM 1680 N N . GLY B 1 33 ? 13.773 -35.564 20.589 1.00 65.80 32 GLY B N 1
ATOM 1681 C CA . GLY B 1 33 ? 12.344 -35.694 20.841 1.00 66.76 32 GLY B CA 1
ATOM 1682 C C . GLY B 1 33 ? 11.676 -36.930 20.257 1.00 67.54 32 GLY B C 1
ATOM 1683 O O . GLY B 1 33 ? 12.340 -37.840 19.758 1.00 66.56 32 GLY B O 1
ATOM 1684 N N . GLU B 1 34 ? 10.349 -36.963 20.322 1.00 68.81 33 GLU B N 1
ATOM 1685 C CA . GLU B 1 34 ? 9.595 -38.094 19.795 1.00 70.88 33 GLU B CA 1
ATOM 1686 C C . GLU B 1 34 ? 9.865 -38.265 18.304 1.00 71.53 33 GLU B C 1
ATOM 1687 O O . GLU B 1 34 ? 10.347 -39.313 17.866 1.00 71.91 33 GLU B O 1
ATOM 1693 N N . ARG B 1 35 ? 9.551 -37.229 17.531 1.00 71.91 34 ARG B N 1
ATOM 1694 C CA . ARG B 1 35 ? 9.763 -37.264 16.091 1.00 72.43 34 ARG B CA 1
ATOM 1695 C C . ARG B 1 35 ? 11.185 -37.678 15.732 1.00 71.32 34 ARG B C 1
ATOM 1696 O O . ARG B 1 35 ? 11.413 -38.296 14.694 1.00 71.88 34 ARG B O 1
ATOM 1704 N N . GLY B 1 36 ? 12.135 -37.344 16.597 1.00 69.56 35 GLY B N 1
ATOM 1705 C CA . GLY B 1 36 ? 13.518 -37.697 16.343 1.00 67.15 35 GLY B CA 1
ATOM 1706 C C . GLY B 1 36 ? 13.829 -39.141 16.675 1.00 66.09 35 GLY B C 1
ATOM 1707 O O . GLY B 1 36 ? 14.930 -39.622 16.404 1.00 65.54 35 GLY B O 1
ATOM 1708 N N . LEU B 1 37 ? 12.869 -39.834 17.283 1.00 65.09 36 LEU B N 1
ATOM 1709 C CA . LEU B 1 37 ? 13.059 -41.238 17.639 1.00 64.17 36 LEU B CA 1
ATOM 1710 C C . LEU B 1 37 ? 12.668 -42.087 16.430 1.00 63.75 36 LEU B C 1
ATOM 1711 O O . LEU B 1 37 ? 11.488 -42.377 16.211 1.00 62.61 36 LEU B O 1
ATOM 1716 N N . THR B 1 38 ? 13.675 -42.473 15.651 1.00 62.96 37 THR B N 1
ATOM 1717 C CA . THR B 1 38 ? 13.476 -43.256 14.439 1.00 62.47 37 THR B CA 1
ATOM 1718 C C . THR B 1 38 ? 14.294 -44.540 14.447 1.00 63.00 37 THR B C 1
ATOM 1719 O O . THR B 1 38 ? 15.205 -44.714 15.262 1.00 62.34 37 THR B O 1
ATOM 1723 N N . PHE B 1 39 ? 13.963 -45.430 13.516 1.00 63.53 38 PHE B N 1
ATOM 1724 C CA . PHE B 1 39 ? 14.647 -46.708 13.376 1.00 63.80 38 PHE B CA 1
ATOM 1725 C C . PHE B 1 39 ? 16.140 -46.503 13.155 1.00 64.12 38 PHE B C 1
ATOM 1726 O O . PHE B 1 39 ? 16.970 -47.104 13.841 1.00 63.48 38 PHE B O 1
ATOM 1734 N N . ARG B 1 40 ? 16.477 -45.654 12.187 1.00 65.38 39 ARG B N 1
ATOM 1735 C CA . ARG B 1 40 ? 17.874 -45.373 11.866 1.00 67.21 39 ARG B CA 1
ATOM 1736 C C . ARG B 1 40 ? 18.603 -44.739 13.042 1.00 67.17 39 ARG B C 1
ATOM 1737 O O . ARG B 1 40 ? 19.712 -45.152 13.391 1.00 67.04 39 ARG B O 1
ATOM 1745 N N . ALA B 1 41 ? 17.976 -43.741 13.657 1.00 66.84 40 ALA B N 1
ATOM 1746 C CA . ALA B 1 41 ? 18.574 -43.069 14.804 1.00 67.16 40 ALA B CA 1
ATOM 1747 C C . ALA B 1 41 ? 18.900 -44.090 15.892 1.00 67.40 40 ALA B C 1
ATOM 1748 O O . ALA B 1 41 ? 20.025 -44.137 16.399 1.00 66.91 40 ALA B O 1
ATOM 1750 N N . LEU B 1 42 ? 17.913 -44.913 16.238 1.00 67.47 41 LEU B N 1
ATOM 1751 C CA . LEU B 1 42 ? 18.093 -45.934 17.265 1.00 68.62 41 LEU B CA 1
ATOM 1752 C C . LEU B 1 42 ? 19.182 -46.922 16.863 1.00 69.42 41 LEU B C 1
ATOM 1753 O O . LEU B 1 42 ? 20.083 -47.223 17.647 1.00 68.56 41 LEU B O 1
ATOM 1758 N N . ALA B 1 43 ? 19.088 -47.424 15.635 1.00 71.49 42 ALA B N 1
ATOM 1759 C CA . ALA B 1 43 ? 20.058 -48.380 15.120 1.00 73.78 42 ALA B CA 1
ATOM 1760 C C . ALA B 1 43 ? 21.473 -47.811 15.150 1.00 75.03 42 ALA B C 1
ATOM 1761 O O . ALA B 1 43 ? 22.410 -48.478 15.583 1.00 74.91 42 ALA B O 1
ATOM 1763 N N . GLU B 1 44 ? 21.623 -46.572 14.696 1.00 77.07 43 GLU B N 1
ATOM 1764 C CA . GLU B 1 44 ? 22.934 -45.946 14.677 1.00 79.73 43 GLU B CA 1
ATOM 1765 C C . GLU B 1 44 ? 23.496 -45.751 16.082 1.00 80.94 43 GLU B C 1
ATOM 1766 O O . GLU B 1 44 ? 24.627 -46.149 16.360 1.00 81.23 43 GLU B O 1
ATOM 1772 N N . ARG B 1 45 ? 22.712 -45.152 16.974 1.00 82.31 44 ARG B N 1
ATOM 1773 C CA . ARG B 1 45 ? 23.185 -44.933 18.334 1.00 83.84 44 ARG B CA 1
ATOM 1774 C C . ARG B 1 45 ? 23.472 -46.247 19.042 1.00 83.88 44 ARG B C 1
ATOM 1775 O O . ARG B 1 45 ? 24.264 -46.294 19.981 1.00 84.13 44 ARG B O 1
ATOM 1783 N N . LEU B 1 46 ? 22.828 -47.313 18.584 1.00 84.19 45 LEU B N 1
ATOM 1784 C CA . LEU B 1 46 ? 23.023 -48.636 19.166 1.00 84.70 45 LEU B CA 1
ATOM 1785 C C . LEU B 1 46 ? 24.202 -49.351 18.518 1.00 85.20 45 LEU B C 1
ATOM 1786 O O . LEU B 1 46 ? 24.701 -50.351 19.042 1.00 85.23 45 LEU B O 1
ATOM 1791 N N . ALA B 1 47 ? 24.642 -48.829 17.375 1.00 86.00 46 ALA B N 1
ATOM 1792 C CA . ALA B 1 47 ? 25.762 -49.405 16.639 1.00 86.40 46 ALA B CA 1
ATOM 1793 C C . ALA B 1 47 ? 25.539 -50.893 16.381 1.00 86.68 46 ALA B C 1
ATOM 1794 O O . ALA B 1 47 ? 26.431 -51.713 16.597 1.00 87.03 46 ALA B O 1
ATOM 1796 N N . THR B 1 48 ? 24.342 -51.237 15.921 1.00 86.67 47 THR B N 1
ATOM 1797 C CA . THR B 1 48 ? 24.014 -52.627 15.632 1.00 86.69 47 THR B CA 1
ATOM 1798 C C . THR B 1 48 ? 23.329 -52.752 14.277 1.00 85.96 47 THR B C 1
ATOM 1799 O O . THR B 1 48 ? 22.783 -51.779 13.750 1.00 86.18 47 THR B O 1
ATOM 1803 N N . GLY B 1 49 ? 23.375 -53.957 13.717 1.00 84.98 48 GLY B N 1
ATOM 1804 C CA . GLY B 1 49 ? 22.762 -54.205 12.428 1.00 83.74 48 GLY B CA 1
ATOM 1805 C C . GLY B 1 49 ? 21.250 -54.092 12.454 1.00 82.87 48 GLY B C 1
ATOM 1806 O O . GLY B 1 49 ? 20.580 -54.778 13.233 1.00 82.93 48 GLY B O 1
ATOM 1807 N N . PRO B 1 50 ? 20.681 -53.226 11.601 1.00 81.71 49 PRO B N 1
ATOM 1808 C CA . PRO B 1 50 ? 19.234 -53.005 11.505 1.00 80.56 49 PRO B CA 1
ATOM 1809 C C . PRO B 1 50 ? 18.443 -54.248 11.084 1.00 78.95 49 PRO B C 1
ATOM 1810 O O . PRO B 1 50 ? 17.236 -54.335 11.317 1.00 78.91 49 PRO B O 1
ATOM 1814 N N . GLY B 1 51 ? 19.131 -55.205 10.467 1.00 77.02 50 GLY B N 1
ATOM 1815 C CA . GLY B 1 51 ? 18.471 -56.417 10.018 1.00 74.68 50 GLY B CA 1
ATOM 1816 C C . GLY B 1 51 ? 18.338 -57.485 11.089 1.00 72.85 50 GLY B C 1
ATOM 1817 O O . GLY B 1 51 ? 17.928 -58.608 10.802 1.00 73.29 50 GLY B O 1
ATOM 1818 N N . ALA B 1 52 ? 18.684 -57.142 12.326 1.00 70.59 51 ALA B N 1
ATOM 1819 C CA . ALA B 1 52 ? 18.590 -58.097 13.421 1.00 67.94 51 ALA B CA 1
ATOM 1820 C C . ALA B 1 52 ? 18.091 -57.448 14.709 1.00 66.01 51 ALA B C 1
ATOM 1821 O O . ALA B 1 52 ? 18.141 -58.062 15.772 1.00 65.71 51 ALA B O 1
ATOM 1823 N N . ILE B 1 53 ? 17.607 -56.215 14.613 1.00 64.16 52 ILE B N 1
ATOM 1824 C CA . ILE B 1 53 ? 17.108 -55.501 15.789 1.00 62.91 52 ILE B CA 1
ATOM 1825 C C . ILE B 1 53 ? 15.643 -55.841 16.075 1.00 60.91 52 ILE B C 1
ATOM 1826 O O . ILE B 1 53 ? 15.094 -55.440 17.101 1.00 60.23 52 ILE B O 1
ATOM 1831 N N . TYR B 1 54 ? 15.009 -56.584 15.170 1.00 58.83 53 TYR B N 1
ATOM 1832 C CA . TYR B 1 54 ? 13.615 -56.957 15.368 1.00 56.79 53 TYR B CA 1
ATOM 1833 C C . TYR B 1 54 ? 13.504 -57.956 16.517 1.00 55.87 53 TYR B C 1
ATOM 1834 O O . TYR B 1 54 ? 12.423 -58.178 17.059 1.00 55.71 53 TYR B O 1
ATOM 1843 N N . TRP B 1 55 ? 14.637 -58.540 16.896 1.00 55.23 54 TRP B N 1
ATOM 1844 C CA . TRP B 1 55 ? 14.670 -59.491 17.997 1.00 55.43 54 TRP B CA 1
ATOM 1845 C C . TRP B 1 55 ? 14.496 -58.800 19.346 1.00 55.77 54 TRP B C 1
ATOM 1846 O O . TRP B 1 55 ? 14.054 -59.423 20.310 1.00 56.00 54 TRP B O 1
ATOM 1857 N N . HIS B 1 56 ? 14.827 -57.512 19.407 1.00 56.16 55 HIS B N 1
ATOM 1858 C CA . HIS B 1 56 ? 14.729 -56.765 20.660 1.00 56.45 55 HIS B CA 1
ATOM 1859 C C . HIS B 1 56 ? 13.766 -55.587 20.657 1.00 55.87 55 HIS B C 1
ATOM 1860 O O . HIS B 1 56 ? 13.683 -54.850 21.635 1.00 56.94 55 HIS B O 1
ATOM 1867 N N . ILE B 1 57 ? 13.038 -55.405 19.565 1.00 55.65 56 ILE B N 1
ATOM 1868 C CA . ILE B 1 57 ? 12.083 -54.313 19.481 1.00 54.79 56 ILE B CA 1
ATOM 1869 C C . ILE B 1 57 ? 10.808 -54.824 18.837 1.00 53.35 56 ILE B C 1
ATOM 1870 O O . ILE B 1 57 ? 10.762 -55.947 18.343 1.00 53.49 56 ILE B O 1
ATOM 1875 N N . THR B 1 58 ? 9.770 -53.997 18.862 1.00 52.32 57 THR B N 1
ATOM 1876 C CA . THR B 1 58 ? 8.494 -54.332 18.247 1.00 51.48 57 THR B CA 1
ATOM 1877 C C . THR B 1 58 ? 8.055 -53.108 17.449 1.00 51.48 57 THR B C 1
ATOM 1878 O O . THR B 1 58 ? 8.371 -52.995 16.263 1.00 51.81 57 THR B O 1
ATOM 1882 N N . GLY B 1 59 ? 7.344 -52.194 18.108 1.00 50.40 58 GLY B N 1
ATOM 1883 C CA . GLY B 1 59 ? 6.883 -50.981 17.455 1.00 49.85 58 GLY B CA 1
ATOM 1884 C C . GLY B 1 59 ? 7.333 -49.740 18.207 1.00 49.81 58 GLY B C 1
ATOM 1885 O O . GLY B 1 59 ? 7.882 -49.836 19.305 1.00 49.00 58 GLY B O 1
ATOM 1886 N N . LYS B 1 60 ? 7.103 -48.569 17.622 1.00 50.01 59 LYS B N 1
ATOM 1887 C CA . LYS B 1 60 ? 7.510 -47.327 18.261 1.00 50.19 59 LYS B CA 1
ATOM 1888 C C . LYS B 1 60 ? 6.666 -47.060 19.499 1.00 49.15 59 LYS B C 1
ATOM 1889 O O . LYS B 1 60 ? 7.187 -46.642 20.535 1.00 48.24 59 LYS B O 1
ATOM 1895 N N . ALA B 1 61 ? 5.365 -47.308 19.387 1.00 47.94 60 ALA B N 1
ATOM 1896 C CA . ALA B 1 61 ? 4.447 -47.093 20.495 1.00 48.54 60 ALA B CA 1
ATOM 1897 C C . ALA B 1 61 ? 4.898 -47.847 21.741 1.00 49.52 60 ALA B C 1
ATOM 1898 O O . ALA B 1 61 ? 4.853 -47.311 22.858 1.00 50.52 60 ALA B O 1
ATOM 1900 N N . GLU B 1 62 ? 5.336 -49.086 21.549 1.00 49.24 61 GLU B N 1
ATOM 1901 C CA . GLU B 1 62 ? 5.791 -49.918 22.658 1.00 50.01 61 GLU B CA 1
ATOM 1902 C C . GLU B 1 62 ? 7.143 -49.449 23.208 1.00 48.55 61 GLU B C 1
ATOM 1903 O O . GLU B 1 62 ? 7.424 -49.592 24.391 1.00 49.43 61 GLU B O 1
ATOM 1909 N N . LEU B 1 63 ? 7.986 -48.898 22.350 1.00 46.93 62 LEU B N 1
ATOM 1910 C CA . LEU B 1 63 ? 9.285 -48.421 22.792 1.00 45.98 62 LEU B CA 1
ATOM 1911 C C . LEU B 1 63 ? 9.097 -47.151 23.635 1.00 45.57 62 LEU B C 1
ATOM 1912 O O . LEU B 1 63 ? 9.784 -46.951 24.630 1.00 45.10 62 LEU B O 1
ATOM 1917 N N . LEU B 1 64 ? 8.172 -46.292 23.222 1.00 44.55 63 LEU B N 1
ATOM 1918 C CA . LEU B 1 64 ? 7.894 -45.071 23.961 1.00 44.52 63 LEU B CA 1
ATOM 1919 C C . LEU B 1 64 ? 7.398 -45.449 25.350 1.00 43.94 63 LEU B C 1
ATOM 1920 O O . LEU B 1 64 ? 7.771 -44.829 26.349 1.00 44.11 63 LEU B O 1
ATOM 1925 N N . GLY B 1 65 ? 6.562 -46.481 25.409 1.00 43.86 64 GLY B N 1
ATOM 1926 C CA . GLY B 1 65 ? 6.042 -46.938 26.685 1.00 42.46 64 GLY B CA 1
ATOM 1927 C C . GLY B 1 65 ? 7.140 -47.473 27.590 1.00 41.58 64 GLY B C 1
ATOM 1928 O O . GLY B 1 65 ? 7.157 -47.196 28.791 1.00 42.32 64 GLY B O 1
ATOM 1929 N N . ALA B 1 66 ? 8.065 -48.235 27.020 1.00 40.01 65 ALA B N 1
ATOM 1930 C CA . ALA B 1 66 ? 9.150 -48.805 27.802 1.00 39.91 65 ALA B CA 1
ATOM 1931 C C . ALA B 1 66 ? 10.082 -47.714 28.314 1.00 39.55 65 ALA B C 1
ATOM 1932 O O . ALA B 1 66 ? 10.652 -47.839 29.395 1.00 39.16 65 ALA B O 1
ATOM 1934 N N . ALA B 1 67 ? 10.246 -46.658 27.521 1.00 39.23 66 ALA B N 1
ATOM 1935 C CA . ALA B 1 67 ? 11.102 -45.534 27.886 1.00 39.49 66 ALA B CA 1
ATOM 1936 C C . ALA B 1 67 ? 10.452 -44.742 29.019 1.00 38.81 66 ALA B C 1
ATOM 1937 O O . ALA B 1 67 ? 11.118 -44.356 29.978 1.00 38.87 66 ALA B O 1
ATOM 1939 N N . THR B 1 68 ? 9.149 -44.507 28.893 1.00 39.33 67 THR B N 1
ATOM 1940 C CA . THR B 1 68 ? 8.388 -43.767 29.890 1.00 39.77 67 THR B CA 1
ATOM 1941 C C . THR B 1 68 ? 8.452 -44.536 31.207 1.00 41.30 67 THR B C 1
ATOM 1942 O O . THR B 1 68 ? 8.729 -43.967 32.268 1.00 39.86 67 THR B O 1
ATOM 1946 N N . ASP B 1 69 ? 8.229 -45.841 31.117 1.00 42.69 68 ASP B N 1
ATOM 1947 C CA . ASP B 1 69 ? 8.236 -46.719 32.277 1.00 44.57 68 ASP B CA 1
ATOM 1948 C C . ASP B 1 69 ? 9.583 -46.749 32.980 1.00 45.01 68 ASP B C 1
ATOM 1949 O O . ASP B 1 69 ? 9.641 -46.661 34.204 1.00 45.52 68 ASP B O 1
ATOM 1954 N N . ALA B 1 70 ? 10.663 -46.868 32.207 1.00 44.85 69 ALA B N 1
ATOM 1955 C CA . ALA B 1 70 ? 12.009 -46.915 32.771 1.00 44.78 69 ALA B CA 1
ATOM 1956 C C . ALA B 1 70 ? 12.349 -45.639 33.537 1.00 44.94 69 ALA B C 1
ATOM 1957 O O . ALA B 1 70 ? 12.888 -45.690 34.635 1.00 44.25 69 ALA B O 1
ATOM 1959 N N . VAL B 1 71 ? 12.045 -44.495 32.938 1.00 45.90 70 VAL B N 1
ATOM 1960 C CA . VAL B 1 71 ? 12.314 -43.211 33.567 1.00 47.18 70 VAL B CA 1
ATOM 1961 C C . VAL B 1 71 ? 11.479 -43.010 34.844 1.00 46.64 70 VAL B C 1
ATOM 1962 O O . VAL B 1 71 ? 11.984 -42.555 35.862 1.00 46.44 70 VAL B O 1
ATOM 1966 N N . VAL B 1 72 ? 10.202 -43.358 34.783 1.00 46.28 71 VAL B N 1
ATOM 1967 C CA . VAL B 1 72 ? 9.322 -43.214 35.930 1.00 45.76 71 VAL B CA 1
ATOM 1968 C C . VAL B 1 72 ? 9.762 -44.109 37.085 1.00 46.14 71 VAL B C 1
ATOM 1969 O O . VAL B 1 72 ? 9.884 -43.658 38.228 1.00 46.06 71 VAL B O 1
ATOM 1973 N N . THR B 1 73 ? 9.999 -45.379 36.784 1.00 46.50 72 THR B N 1
ATOM 1974 C CA . THR B 1 73 ? 10.419 -46.336 37.801 1.00 47.33 72 THR B CA 1
ATOM 1975 C C . THR B 1 73 ? 11.690 -45.878 38.498 1.00 48.41 72 THR B C 1
ATOM 1976 O O . THR B 1 73 ? 11.795 -45.933 39.723 1.00 49.29 72 THR B O 1
ATOM 1980 N N . ALA B 1 74 ? 12.654 -45.424 37.710 1.00 48.26 73 ALA B N 1
ATOM 1981 C CA . ALA B 1 74 ? 13.923 -44.978 38.259 1.00 50.08 73 ALA B CA 1
ATOM 1982 C C . ALA B 1 74 ? 13.765 -43.756 39.155 1.00 50.86 73 ALA B C 1
ATOM 1983 O O . ALA B 1 74 ? 14.363 -43.687 40.226 1.00 51.16 73 ALA B O 1
ATOM 1985 N N . ALA B 1 75 ? 12.961 -42.793 38.716 1.00 51.47 74 ALA B N 1
ATOM 1986 C CA . ALA B 1 75 ? 12.750 -41.569 39.483 1.00 51.57 74 ALA B CA 1
ATOM 1987 C C . ALA B 1 75 ? 11.995 -41.822 40.785 1.00 52.64 74 ALA B C 1
ATOM 1988 O O . ALA B 1 75 ? 12.366 -41.309 41.842 1.00 52.47 74 ALA B O 1
ATOM 1990 N N . VAL B 1 76 ? 10.952 -42.636 40.713 1.00 54.08 75 VAL B N 1
ATOM 1991 C CA . VAL B 1 76 ? 10.157 -42.930 41.891 1.00 55.93 75 VAL B CA 1
ATOM 1992 C C . VAL B 1 76 ? 10.838 -43.845 42.911 1.00 57.75 75 VAL B C 1
ATOM 1993 O O . VAL B 1 76 ? 10.728 -43.613 44.118 1.00 59.25 75 VAL B O 1
ATOM 1997 N N . THR B 1 77 ? 11.549 -44.868 42.445 1.00 58.81 76 THR B N 1
ATOM 1998 C CA . THR B 1 77 ? 12.210 -45.794 43.370 1.00 60.04 76 THR B CA 1
ATOM 1999 C C . THR B 1 77 ? 13.663 -45.444 43.697 1.00 61.91 76 THR B C 1
ATOM 2000 O O . THR B 1 77 ? 14.265 -46.045 44.588 1.00 62.43 76 THR B O 1
ATOM 2004 N N . ALA B 1 78 ? 14.230 -44.477 42.985 1.00 63.34 77 ALA B N 1
ATOM 2005 C CA . ALA B 1 78 ? 15.618 -44.103 43.225 1.00 64.66 77 ALA B CA 1
ATOM 2006 C C . ALA B 1 78 ? 15.756 -42.613 43.514 1.00 65.28 77 ALA B C 1
ATOM 2007 O O . ALA B 1 78 ? 16.356 -41.905 42.675 1.00 65.04 77 ALA B O 1
ATOM 2009 N N . ALA B 1 83 ? 10.119 -47.472 53.472 1.00 73.09 82 ALA B N 1
ATOM 2010 C CA . ALA B 1 83 ? 8.899 -47.996 54.163 1.00 73.57 82 ALA B CA 1
ATOM 2011 C C . ALA B 1 83 ? 8.943 -47.625 55.641 1.00 73.82 82 ALA B C 1
ATOM 2012 O O . ALA B 1 83 ? 8.178 -48.161 56.453 1.00 74.12 82 ALA B O 1
ATOM 2014 N N . ALA B 1 84 ? 9.846 -46.703 55.978 1.00 72.81 83 ALA B N 1
ATOM 2015 C CA . ALA B 1 84 ? 10.019 -46.237 57.351 1.00 71.44 83 ALA B CA 1
ATOM 2016 C C . ALA B 1 84 ? 9.394 -44.855 57.571 1.00 70.02 83 ALA B C 1
ATOM 2017 O O . ALA B 1 84 ? 9.419 -44.324 58.682 1.00 70.62 83 ALA B O 1
ATOM 2019 N N . ASP B 1 85 ? 8.838 -44.281 56.508 1.00 67.05 84 ASP B N 1
ATOM 2020 C CA . ASP B 1 85 ? 8.214 -42.963 56.581 1.00 63.59 84 ASP B CA 1
ATOM 2021 C C . ASP B 1 85 ? 6.677 -43.022 56.509 1.00 58.93 84 ASP B C 1
ATOM 2022 O O . ASP B 1 85 ? 6.099 -44.071 56.201 1.00 58.31 84 ASP B O 1
ATOM 2027 N N . SER B 1 86 ? 6.019 -41.902 56.801 1.00 51.68 85 SER B N 1
ATOM 2028 C CA . SER B 1 86 ? 4.566 -41.889 56.791 1.00 48.09 85 SER B CA 1
ATOM 2029 C C . SER B 1 86 ? 4.001 -42.052 55.387 1.00 44.71 85 SER B C 1
ATOM 2030 O O . SER B 1 86 ? 4.693 -41.844 54.385 1.00 42.75 85 SER B O 1
ATOM 2033 N N . PRO B 1 87 ? 2.723 -42.434 55.300 1.00 42.70 86 PRO B N 1
ATOM 2034 C CA . PRO B 1 87 ? 2.065 -42.613 54.005 1.00 40.66 86 PRO B CA 1
ATOM 2035 C C . PRO B 1 87 ? 2.108 -41.293 53.225 1.00 40.49 86 PRO B C 1
ATOM 2036 O O . PRO B 1 87 ? 2.261 -41.268 51.998 1.00 38.73 86 PRO B O 1
ATOM 2040 N N . GLN B 1 88 ? 1.983 -40.193 53.957 1.00 40.50 87 GLN B N 1
ATOM 2041 C CA . GLN B 1 88 ? 1.989 -38.876 53.344 1.00 41.46 87 GLN B CA 1
ATOM 2042 C C . GLN B 1 88 ? 3.351 -38.564 52.709 1.00 41.81 87 GLN B C 1
ATOM 2043 O O . GLN B 1 88 ? 3.425 -38.019 51.602 1.00 41.39 87 GLN B O 1
ATOM 2049 N N . ASP B 1 89 ? 4.426 -38.921 53.408 1.00 41.92 88 ASP B N 1
ATOM 2050 C CA . ASP B 1 89 ? 5.783 -38.694 52.900 1.00 42.26 88 ASP B CA 1
ATOM 2051 C C . ASP B 1 89 ? 6.044 -39.589 51.691 1.00 41.03 88 ASP B C 1
ATOM 2052 O O . ASP B 1 89 ? 6.664 -39.165 50.711 1.00 42.28 88 ASP B O 1
ATOM 2057 N N . ALA B 1 90 ? 5.567 -40.826 51.766 1.00 38.94 89 ALA B N 1
ATOM 2058 C CA . ALA B 1 90 ? 5.720 -41.771 50.670 1.00 36.86 89 ALA B CA 1
ATOM 2059 C C . ALA B 1 90 ? 5.026 -41.231 49.416 1.00 36.60 89 ALA B C 1
ATOM 2060 O O . ALA B 1 90 ? 5.548 -41.344 48.301 1.00 39.05 89 ALA B O 1
ATOM 2062 N N . VAL B 1 91 ? 3.848 -40.643 49.588 1.00 34.83 90 VAL B N 1
ATOM 2063 C CA . VAL B 1 91 ? 3.131 -40.077 48.453 1.00 32.84 90 VAL B CA 1
ATOM 2064 C C . VAL B 1 91 ? 3.962 -38.931 47.866 1.00 32.47 90 VAL B C 1
ATOM 2065 O O . VAL B 1 91 ? 4.040 -38.779 46.645 1.00 31.50 90 VAL B O 1
ATOM 2069 N N . ARG B 1 92 ? 4.579 -38.136 48.743 1.00 33.44 91 ARG B N 1
ATOM 2070 C CA . ARG B 1 92 ? 5.410 -37.006 48.314 1.00 36.00 91 ARG B CA 1
ATOM 2071 C C . ARG B 1 92 ? 6.634 -37.467 47.528 1.00 35.91 91 ARG B C 1
ATOM 2072 O O . ARG B 1 92 ? 7.050 -36.819 46.575 1.00 36.67 91 ARG B O 1
ATOM 2080 N N . ALA B 1 93 ? 7.209 -38.591 47.935 1.00 36.00 92 ALA B N 1
ATOM 2081 C CA . ALA B 1 93 ? 8.367 -39.144 47.242 1.00 36.15 92 ALA B CA 1
ATOM 2082 C C . ALA B 1 93 ? 7.932 -39.604 45.845 1.00 35.49 92 ALA B C 1
ATOM 2083 O O . ALA B 1 93 ? 8.666 -39.454 44.864 1.00 35.73 92 ALA B O 1
ATOM 2085 N N . VAL B 1 94 ? 6.730 -40.165 45.759 1.00 33.75 93 VAL B N 1
ATOM 2086 C CA . VAL B 1 94 ? 6.206 -40.627 44.483 1.00 31.80 93 VAL B CA 1
ATOM 2087 C C . VAL B 1 94 ? 5.986 -39.434 43.569 1.00 31.33 93 VAL B C 1
ATOM 2088 O O . VAL B 1 94 ? 6.364 -39.453 42.400 1.00 32.19 93 VAL B O 1
ATOM 2092 N N . ALA B 1 95 ? 5.381 -38.387 44.119 1.00 31.50 94 ALA B N 1
ATOM 2093 C CA . ALA B 1 95 ? 5.079 -37.179 43.367 1.00 30.70 94 ALA B CA 1
ATOM 2094 C C . ALA B 1 95 ? 6.334 -36.425 42.914 1.00 30.42 94 ALA B C 1
ATOM 2095 O O . ALA B 1 95 ? 6.402 -35.947 41.777 1.00 29.92 94 ALA B O 1
ATOM 2097 N N . LEU B 1 96 ? 7.322 -36.313 43.801 1.00 30.29 95 LEU B N 1
ATOM 2098 C CA . LEU B 1 96 ? 8.573 -35.622 43.465 1.00 30.46 95 LEU B CA 1
ATOM 2099 C C . LEU B 1 96 ? 9.313 -36.427 42.413 1.00 30.91 95 LEU B C 1
ATOM 2100 O O . LEU B 1 96 ? 9.927 -35.870 41.501 1.00 29.15 95 LEU B O 1
ATOM 2105 N N . GLY B 1 97 ? 9.244 -37.750 42.541 1.00 33.08 96 GLY B N 1
ATOM 2106 C CA . GLY B 1 97 ? 9.885 -38.615 41.563 1.00 34.21 96 GLY B CA 1
ATOM 2107 C C . GLY B 1 97 ? 9.317 -38.292 40.193 1.00 35.38 96 GLY B C 1
ATOM 2108 O O . GLY B 1 97 ? 10.052 -38.142 39.227 1.00 36.34 96 GLY B O 1
ATOM 2109 N N . LEU B 1 98 ? 7.997 -38.159 40.111 1.00 35.95 97 LEU B N 1
ATOM 2110 C CA . LEU B 1 98 ? 7.343 -37.836 38.848 1.00 36.50 97 LEU B CA 1
ATOM 2111 C C . LEU B 1 98 ? 7.662 -36.406 38.419 1.00 36.20 97 LEU B C 1
ATOM 2112 O O . LEU B 1 98 ? 7.938 -36.139 37.254 1.00 35.85 97 LEU B O 1
ATOM 2117 N N . TRP B 1 99 ? 7.606 -35.489 39.376 1.00 36.44 98 TRP B N 1
ATOM 2118 C CA . TRP B 1 99 ? 7.914 -34.090 39.129 1.00 35.33 98 TRP B CA 1
ATOM 2119 C C . TRP B 1 99 ? 9.345 -33.916 38.597 1.00 34.98 98 TRP B C 1
ATOM 2120 O O . TRP B 1 99 ? 9.561 -33.228 37.605 1.00 35.13 98 TRP B O 1
ATOM 2131 N N . ASP B 1 100 ? 10.320 -34.534 39.254 1.00 35.91 99 ASP B N 1
ATOM 2132 C CA . ASP B 1 100 ? 11.707 -34.417 38.802 1.00 38.79 99 ASP B CA 1
ATOM 2133 C C . ASP B 1 100 ? 11.945 -35.122 37.464 1.00 40.38 99 ASP B C 1
ATOM 2134 O O . ASP B 1 100 ? 12.693 -34.626 36.618 1.00 40.95 99 ASP B O 1
ATOM 2139 N N . ALA B 1 101 ? 11.294 -36.266 37.267 1.00 40.94 100 ALA B N 1
ATOM 2140 C CA . ALA B 1 101 ? 11.451 -37.004 36.021 1.00 41.30 100 ALA B CA 1
ATOM 2141 C C . ALA B 1 101 ? 10.934 -36.217 34.821 1.00 41.24 100 ALA B C 1
ATOM 2142 O O . ALA B 1 101 ? 11.599 -36.160 33.793 1.00 41.60 100 ALA B O 1
ATOM 2144 N N . THR B 1 102 ? 9.766 -35.596 34.947 1.00 42.04 101 THR B N 1
ATOM 2145 C CA . THR B 1 102 ? 9.203 -34.829 33.838 1.00 43.24 101 THR B CA 1
ATOM 2146 C C . THR B 1 102 ? 9.979 -33.529 33.632 1.00 45.46 101 THR B C 1
ATOM 2147 O O . THR B 1 102 ? 9.818 -32.830 32.632 1.00 44.71 101 THR B O 1
ATOM 2151 N N . GLU B 1 103 ? 10.835 -33.219 34.595 1.00 48.10 102 GLU B N 1
ATOM 2152 C CA . GLU B 1 103 ? 11.673 -32.026 34.552 1.00 49.36 102 GLU B CA 1
ATOM 2153 C C . GLU B 1 103 ? 12.957 -32.378 33.790 1.00 48.81 102 GLU B C 1
ATOM 2154 O O . GLU B 1 103 ? 13.453 -31.596 32.988 1.00 48.34 102 GLU B O 1
ATOM 2160 N N . ALA B 1 104 ? 13.472 -33.574 34.038 1.00 49.20 103 ALA B N 1
ATOM 2161 C CA . ALA B 1 104 ? 14.681 -34.052 33.372 1.00 49.90 103 ALA B CA 1
ATOM 2162 C C . ALA B 1 104 ? 14.373 -34.514 31.940 1.00 50.30 103 ALA B C 1
ATOM 2163 O O . ALA B 1 104 ? 15.227 -34.448 31.057 1.00 51.11 103 ALA B O 1
ATOM 2165 N N . HIS B 1 105 ? 13.144 -34.973 31.719 1.00 50.66 104 HIS B N 1
ATOM 2166 C CA . HIS B 1 105 ? 12.724 -35.467 30.410 1.00 50.09 104 HIS B CA 1
ATOM 2167 C C . HIS B 1 105 ? 11.416 -34.817 30.001 1.00 51.01 104 HIS B C 1
ATOM 2168 O O . HIS B 1 105 ? 10.340 -35.341 30.280 1.00 50.77 104 HIS B O 1
ATOM 2175 N N . PRO B 1 106 ? 11.493 -33.665 29.323 1.00 52.70 105 PRO B N 1
ATOM 2176 C CA . PRO B 1 106 ? 10.319 -32.916 28.864 1.00 54.13 105 PRO B CA 1
ATOM 2177 C C . PRO B 1 106 ? 9.249 -33.747 28.150 1.00 54.32 105 PRO B C 1
ATOM 2178 O O . PRO B 1 106 ? 8.047 -33.568 28.387 1.00 54.87 105 PRO B O 1
ATOM 2182 N N . TRP B 1 107 ? 9.688 -34.663 27.292 1.00 53.87 106 TRP B N 1
ATOM 2183 C CA . TRP B 1 107 ? 8.771 -35.528 26.551 1.00 52.28 106 TRP B CA 1
ATOM 2184 C C . TRP B 1 107 ? 7.922 -36.417 27.470 1.00 52.28 106 TRP B C 1
ATOM 2185 O O . TRP B 1 107 ? 6.840 -36.860 27.081 1.00 52.11 106 TRP B O 1
ATOM 2196 N N . LEU B 1 108 ? 8.402 -36.666 28.686 1.00 51.78 107 LEU B N 1
ATOM 2197 C CA . LEU B 1 108 ? 7.686 -37.535 29.618 1.00 52.60 107 LEU B CA 1
ATOM 2198 C C . LEU B 1 108 ? 6.239 -37.160 29.895 1.00 54.29 107 LEU B C 1
ATOM 2199 O O . LEU B 1 108 ? 5.368 -38.033 29.923 1.00 54.99 107 LEU B O 1
ATOM 2204 N N . ALA B 1 109 ? 5.978 -35.873 30.109 1.00 55.57 108 ALA B N 1
ATOM 2205 C CA . ALA B 1 109 ? 4.621 -35.408 30.403 1.00 56.21 108 ALA B CA 1
ATOM 2206 C C . ALA B 1 109 ? 3.615 -35.795 29.319 1.00 56.28 108 ALA B C 1
ATOM 2207 O O . ALA B 1 109 ? 2.504 -36.226 29.619 1.00 56.24 108 ALA B O 1
ATOM 2209 N N . THR B 1 110 ? 4.012 -35.642 28.063 1.00 56.81 109 THR B N 1
ATOM 2210 C CA . THR B 1 110 ? 3.153 -35.958 26.926 1.00 57.84 109 THR B CA 1
ATOM 2211 C C . THR B 1 110 ? 2.854 -37.450 26.844 1.00 57.72 109 THR B C 1
ATOM 2212 O O . THR B 1 110 ? 1.726 -37.860 26.561 1.00 57.07 109 THR B O 1
ATOM 2216 N N . GLN B 1 111 ? 3.879 -38.260 27.082 1.00 57.83 110 GLN B N 1
ATOM 2217 C CA . GLN B 1 111 ? 3.720 -39.702 27.046 1.00 57.40 110 GLN B CA 1
ATOM 2218 C C . GLN B 1 111 ? 2.820 -40.228 28.160 1.00 57.36 110 GLN B C 1
ATOM 2219 O O . GLN B 1 111 ? 2.138 -41.233 27.971 1.00 57.20 110 GLN B O 1
ATOM 2225 N N . LEU B 1 112 ? 2.812 -39.560 29.313 1.00 57.11 111 LEU B N 1
ATOM 2226 C CA . LEU B 1 112 ? 1.961 -39.988 30.419 1.00 58.49 111 LEU B CA 1
ATOM 2227 C C . LEU B 1 112 ? 0.483 -39.728 30.099 1.00 59.54 111 LEU B C 1
ATOM 2228 O O . LEU B 1 112 ? -0.392 -40.516 30.459 1.00 59.62 111 LEU B O 1
ATOM 2233 N N . ALA B 1 113 ? 0.207 -38.626 29.410 1.00 61.06 112 ALA B N 1
ATOM 2234 C CA . ALA B 1 113 ? -1.164 -38.293 29.028 1.00 62.10 112 ALA B CA 1
ATOM 2235 C C . ALA B 1 113 ? -1.663 -39.331 28.022 1.00 63.18 112 ALA B C 1
ATOM 2236 O O . ALA B 1 113 ? -2.803 -39.783 28.082 1.00 63.75 112 ALA B O 1
ATOM 2238 N N . THR B 1 114 ? -0.787 -39.699 27.094 1.00 63.97 113 THR B N 1
ATOM 2239 C CA . THR B 1 114 ? -1.097 -40.682 26.065 1.00 64.78 113 THR B CA 1
ATOM 2240 C C . THR B 1 114 ? -1.228 -42.061 26.697 1.00 65.10 113 THR B C 1
ATOM 2241 O O . THR B 1 114 ? -2.022 -42.896 26.262 1.00 65.17 113 THR B O 1
ATOM 2245 N N . GLN B 1 115 ? -0.430 -42.283 27.728 1.00 65.59 114 GLN B N 1
ATOM 2246 C CA . GLN B 1 115 ? -0.411 -43.541 28.449 1.00 66.24 114 GLN B CA 1
ATOM 2247 C C . GLN B 1 115 ? -1.738 -43.776 29.172 1.00 66.94 114 GLN B C 1
ATOM 2248 O O . GLN B 1 115 ? -2.231 -44.901 29.222 1.00 67.17 114 GLN B O 1
ATOM 2254 N N . LEU B 1 116 ? -2.320 -42.710 29.718 1.00 68.12 115 LEU B N 1
ATOM 2255 C CA . LEU B 1 116 ? -3.583 -42.810 30.453 1.00 69.14 115 LEU B CA 1
ATOM 2256 C C . LEU B 1 116 ? -4.819 -42.565 29.599 1.00 70.18 115 LEU B C 1
ATOM 2257 O O . LEU B 1 116 ? -5.945 -42.659 30.093 1.00 71.00 115 LEU B O 1
ATOM 2262 N N . SER B 1 117 ? -4.616 -42.255 28.323 1.00 71.53 116 SER B N 1
ATOM 2263 C CA . SER B 1 117 ? -5.730 -41.972 27.424 1.00 72.09 116 SER B CA 1
ATOM 2264 C C . SER B 1 117 ? -5.958 -43.023 26.348 1.00 72.91 116 SER B C 1
ATOM 2265 O O . SER B 1 117 ? -7.103 -43.322 26.001 1.00 73.61 116 SER B O 1
ATOM 2268 N N . ARG B 1 118 ? -4.878 -43.581 25.811 1.00 73.15 117 ARG B N 1
ATOM 2269 C CA . ARG B 1 118 ? -5.010 -44.575 24.753 1.00 73.93 117 ARG B CA 1
ATOM 2270 C C . ARG B 1 118 ? -4.226 -45.866 24.964 1.00 73.24 117 ARG B C 1
ATOM 2271 O O . ARG B 1 118 ? -4.177 -46.704 24.065 1.00 73.64 117 ARG B O 1
ATOM 2279 N N . THR B 1 119 ? -3.616 -46.039 26.133 1.00 72.11 118 THR B N 1
ATOM 2280 C CA . THR B 1 119 ? -2.834 -47.246 26.378 1.00 70.41 118 THR B CA 1
ATOM 2281 C C . THR B 1 119 ? -3.383 -48.075 27.527 1.00 70.05 118 THR B C 1
ATOM 2282 O O . THR B 1 119 ? -2.799 -48.113 28.612 1.00 69.49 118 THR B O 1
ATOM 2286 N N . PRO B 1 120 ? -4.506 -48.779 27.288 1.00 69.99 119 PRO B N 1
ATOM 2287 C CA . PRO B 1 120 ? -5.183 -49.631 28.274 1.00 68.94 119 PRO B CA 1
ATOM 2288 C C . PRO B 1 120 ? -4.263 -50.656 28.925 1.00 67.74 119 PRO B C 1
ATOM 2289 O O . PRO B 1 120 ? -4.377 -50.942 30.114 1.00 67.03 119 PRO B O 1
ATOM 2293 N N . TRP B 1 121 ? -3.351 -51.209 28.136 1.00 67.42 120 TRP B N 1
ATOM 2294 C CA . TRP B 1 121 ? -2.420 -52.211 28.639 1.00 66.30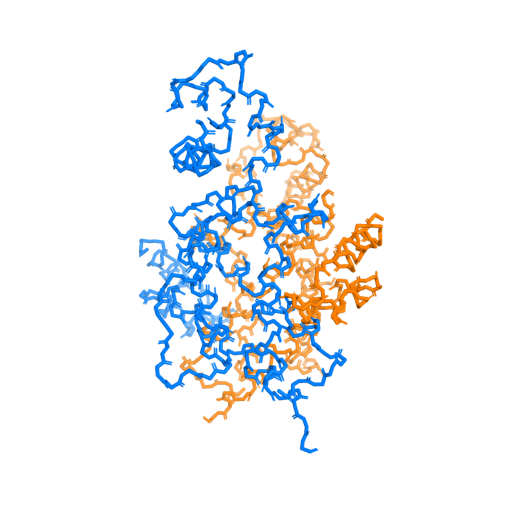 120 TRP B CA 1
ATOM 2295 C C . TRP B 1 121 ? -1.090 -51.628 29.109 1.00 63.81 120 TRP B C 1
ATOM 2296 O O . TRP B 1 121 ? -0.147 -52.367 29.393 1.00 63.73 120 TRP B O 1
ATOM 2307 N N . GLY B 1 122 ? -1.018 -50.303 29.196 1.00 61.33 121 GLY B N 1
ATOM 2308 C CA . GLY B 1 122 ? 0.205 -49.659 29.644 1.00 57.72 121 GLY B CA 1
ATOM 2309 C C . GLY B 1 122 ? 0.629 -50.124 31.026 1.00 55.90 121 GLY B C 1
ATOM 2310 O O . GLY B 1 122 ? -0.210 -50.417 31.885 1.00 55.58 121 GLY B O 1
ATOM 2311 N N . THR B 1 123 ? 1.938 -50.181 31.248 1.00 53.42 122 THR B N 1
ATOM 2312 C CA . THR B 1 123 ? 2.471 -50.630 32.525 1.00 51.96 122 THR B CA 1
ATOM 2313 C C . THR B 1 123 ? 2.791 -49.500 33.520 1.00 50.42 122 THR B C 1
ATOM 2314 O O . THR B 1 123 ? 2.928 -49.744 34.717 1.00 50.74 122 THR B O 1
ATOM 2318 N N . VAL B 1 124 ? 2.901 -48.271 33.030 1.00 47.69 123 VAL B N 1
ATOM 2319 C CA . VAL B 1 124 ? 3.234 -47.151 33.899 1.00 46.80 123 VAL B CA 1
ATOM 2320 C C . VAL B 1 124 ? 2.090 -46.751 34.823 1.00 44.94 123 VAL B C 1
ATOM 2321 O O . VAL B 1 124 ? 2.294 -46.563 36.021 1.00 43.80 123 VAL B O 1
ATOM 2325 N N . ALA B 1 125 ? 0.895 -46.626 34.253 1.00 44.21 124 ALA B N 1
ATOM 2326 C CA . ALA B 1 125 ? -0.293 -46.242 35.003 1.00 43.68 124 ALA B CA 1
ATOM 2327 C C . ALA B 1 125 ? -0.532 -47.107 36.247 1.00 42.54 124 ALA B C 1
ATOM 2328 O O . ALA B 1 125 ? -0.534 -46.594 37.369 1.00 42.15 124 ALA B O 1
ATOM 2330 N N . PRO B 1 126 ? -0.723 -48.426 36.069 1.00 41.35 125 PRO B N 1
ATOM 2331 C CA . PRO B 1 126 ? -0.957 -49.303 37.220 1.00 41.23 125 PRO B CA 1
ATOM 2332 C C . PRO B 1 126 ? 0.130 -49.252 38.287 1.00 40.93 125 PRO B C 1
ATOM 2333 O O . PRO B 1 126 ? -0.163 -49.391 39.471 1.00 40.84 125 PRO B O 1
ATOM 2337 N N . ARG B 1 127 ? 1.380 -49.045 37.882 1.00 40.95 126 ARG B N 1
ATOM 2338 C CA . ARG B 1 127 ? 2.475 -48.986 38.849 1.00 40.62 126 ARG B CA 1
ATOM 2339 C C . ARG B 1 127 ? 2.406 -47.707 39.682 1.00 40.19 126 ARG B C 1
ATOM 2340 O O . ARG B 1 127 ? 2.684 -47.726 40.880 1.00 40.79 126 ARG B O 1
ATOM 2348 N N . ILE B 1 128 ? 2.026 -46.604 39.048 1.00 38.95 127 ILE B N 1
ATOM 2349 C CA . ILE B 1 128 ? 1.885 -45.333 39.749 1.00 39.32 127 ILE B CA 1
ATOM 2350 C C . ILE B 1 128 ? 0.681 -45.464 40.670 1.00 38.52 127 ILE B C 1
ATOM 2351 O O . ILE B 1 128 ? 0.713 -45.057 41.825 1.00 38.82 127 ILE B O 1
ATOM 2356 N N . PHE B 1 129 ? -0.378 -46.053 40.137 1.00 39.22 128 PHE B N 1
ATOM 2357 C CA . PHE B 1 129 ? -1.609 -46.253 40.879 1.00 40.51 128 PHE B CA 1
ATOM 2358 C C . PHE B 1 129 ? -1.383 -47.169 42.083 1.00 40.04 128 PHE B C 1
ATOM 2359 O O . PHE B 1 129 ? -1.974 -46.954 43.140 1.00 40.12 128 PHE B O 1
ATOM 2367 N N . GLU B 1 130 ? -0.543 -48.193 41.925 1.00 39.78 129 GLU B N 1
ATOM 2368 C CA . GLU B 1 130 ? -0.236 -49.095 43.042 1.00 40.61 129 GLU B CA 1
ATOM 2369 C C . GLU B 1 130 ? 0.481 -48.308 44.123 1.00 41.24 129 GLU B C 1
ATOM 2370 O O . GLU B 1 130 ? 0.150 -48.417 45.298 1.00 42.48 129 GLU B O 1
ATOM 2376 N N . SER B 1 131 ? 1.486 -47.533 43.705 1.00 41.03 130 SER B N 1
ATOM 2377 C CA . SER B 1 131 ? 2.300 -46.730 44.612 1.00 41.52 130 SER B CA 1
ATOM 2378 C C . SER B 1 131 ? 1.460 -45.801 45.469 1.00 41.83 130 SER B C 1
ATOM 2379 O O . SER B 1 131 ? 1.630 -45.728 46.681 1.00 43.44 130 SER B O 1
ATOM 2382 N N . LEU B 1 132 ? 0.556 -45.078 44.825 1.00 41.26 131 LEU B N 1
ATOM 2383 C CA . LEU B 1 132 ? -0.302 -44.145 45.530 1.00 39.47 131 LEU B CA 1
ATOM 2384 C C . LEU B 1 132 ? -1.363 -44.840 46.371 1.00 38.69 131 LEU B C 1
ATOM 2385 O O . LEU B 1 132 ? -1.580 -44.475 47.529 1.00 39.53 131 LEU B O 1
ATOM 2390 N N . GLY B 1 133 ? -2.014 -45.840 45.788 1.00 38.94 132 GLY B N 1
ATOM 2391 C CA . GLY B 1 133 ? -3.060 -46.575 46.481 1.00 38.85 132 GLY B CA 1
ATOM 2392 C C . GLY B 1 133 ? -2.676 -47.197 47.814 1.00 39.57 132 GLY B C 1
ATOM 2393 O O . GLY B 1 133 ? -3.409 -47.070 48.796 1.00 40.05 132 GLY B O 1
ATOM 2394 N N . ARG B 1 134 ? -1.530 -47.864 47.866 1.00 39.41 133 ARG B N 1
ATOM 2395 C CA . ARG B 1 134 ? -1.100 -48.489 49.107 1.00 41.05 133 ARG B CA 1
ATOM 2396 C C . ARG B 1 134 ? -1.013 -47.471 50.238 1.00 41.25 133 ARG B C 1
ATOM 2397 O O . ARG B 1 134 ? -1.275 -47.806 51.399 1.00 43.02 133 ARG B O 1
ATOM 2405 N N . GLN B 1 135 ? -0.640 -46.237 49.904 1.00 39.91 134 GLN B N 1
ATOM 2406 C CA . GLN B 1 135 ? -0.519 -45.193 50.916 1.00 40.34 134 GLN B CA 1
ATOM 2407 C C . GLN B 1 135 ? -1.912 -44.728 51.327 1.00 38.63 134 GLN B C 1
ATOM 2408 O O . GLN B 1 135 ? -2.164 -44.445 52.491 1.00 38.76 134 GLN B O 1
ATOM 2414 N N . VAL B 1 136 ? -2.816 -44.657 50.360 1.00 38.26 135 VAL B N 1
ATOM 2415 C CA . VAL B 1 136 ? -4.182 -44.246 50.641 1.00 38.18 135 VAL B CA 1
ATOM 2416 C C . VAL B 1 136 ? -4.817 -45.237 51.617 1.00 39.50 135 VAL B C 1
ATOM 2417 O O . VAL B 1 136 ? -5.482 -44.826 52.571 1.00 40.28 135 VAL B O 1
ATOM 2421 N N . GLN B 1 137 ? -4.611 -46.535 51.396 1.00 40.87 136 GLN B N 1
ATOM 2422 C CA . GLN B 1 137 ? -5.162 -47.516 52.329 1.00 42.87 136 GLN B CA 1
ATOM 2423 C C . GLN B 1 137 ? -4.480 -47.404 53.681 1.00 41.62 136 GLN B C 1
ATOM 2424 O O . GLN B 1 137 ? -5.133 -47.511 54.709 1.00 43.37 136 GLN B O 1
ATOM 2430 N N . ALA B 1 138 ? -3.173 -47.166 53.684 1.00 40.90 137 ALA B N 1
ATOM 2431 C CA . ALA B 1 138 ? -2.443 -47.024 54.932 1.00 40.92 137 ALA B CA 1
ATOM 2432 C C . ALA B 1 138 ? -2.926 -45.779 55.689 1.00 41.99 137 ALA B C 1
ATOM 2433 O O . ALA B 1 138 ? -2.708 -45.648 56.888 1.00 44.23 137 ALA B O 1
ATOM 2443 N N . GLY B 1 140 ? -5.995 -45.040 56.099 1.00 45.24 139 GLY B N 1
ATOM 2444 C CA . GLY B 1 140 ? -7.274 -45.359 56.700 1.00 44.86 139 GLY B CA 1
ATOM 2445 C C . GLY B 1 140 ? -8.474 -44.933 55.890 1.00 45.78 139 GLY B C 1
ATOM 2446 O O . GLY B 1 140 ? -9.561 -44.782 56.441 1.00 46.74 139 GLY B O 1
ATOM 2447 N N . VAL B 1 141 ? -8.294 -44.743 54.587 1.00 45.74 140 VAL B N 1
ATOM 2448 C CA . VAL B 1 141 ? -9.400 -44.327 53.738 1.00 45.53 140 VAL B CA 1
ATOM 2449 C C . VAL B 1 141 ? -10.336 -45.502 53.426 1.00 47.24 140 VAL B C 1
ATOM 2450 O O . VAL B 1 141 ? -9.895 -46.574 53.021 1.00 48.66 140 VAL B O 1
ATOM 2454 N N . PRO B 1 142 ? -11.649 -45.308 53.621 1.00 47.91 141 PRO B N 1
ATOM 2455 C CA . PRO B 1 142 ? -12.640 -46.359 53.355 1.00 48.53 141 PRO B CA 1
ATOM 2456 C C . PRO B 1 142 ? -12.448 -46.899 51.952 1.00 49.32 141 PRO B C 1
ATOM 2457 O O . PRO B 1 142 ? -12.158 -46.126 51.033 1.00 51.20 141 PRO B O 1
ATOM 2461 N N . GLU B 1 143 ? -12.624 -48.207 51.777 1.00 49.35 142 GLU B N 1
ATOM 2462 C CA . GLU B 1 143 ? -12.416 -48.824 50.473 1.00 50.29 142 GLU B CA 1
ATOM 2463 C C . GLU B 1 143 ? -13.226 -48.196 49.354 1.00 49.47 142 GLU B C 1
ATOM 2464 O O . GLU B 1 143 ? -12.816 -48.229 48.192 1.00 50.89 142 GLU B O 1
ATOM 2470 N N . ALA B 1 144 ? -14.373 -47.619 49.691 1.00 48.74 143 ALA B N 1
ATOM 2471 C CA . ALA B 1 144 ? -15.215 -47.006 48.669 1.00 48.39 143 ALA B CA 1
ATOM 2472 C C . ALA B 1 144 ? -14.573 -45.762 48.059 1.00 48.09 143 ALA B C 1
ATOM 2473 O O . ALA B 1 144 ? -15.033 -45.263 47.038 1.00 49.17 143 ALA B O 1
ATOM 2475 N N . HIS B 1 145 ? -13.499 -45.272 48.670 1.00 48.13 144 HIS B N 1
ATOM 2476 C CA . HIS B 1 145 ? -12.835 -44.078 48.159 1.00 47.73 144 HIS B CA 1
ATOM 2477 C C . HIS B 1 145 ? -11.399 -44.297 47.700 1.00 47.13 144 HIS B C 1
ATOM 2478 O O . HIS B 1 145 ? -10.728 -43.351 47.299 1.00 47.94 144 HIS B O 1
ATOM 2485 N N . TRP B 1 146 ? -10.926 -45.537 47.746 1.00 47.12 145 TRP B N 1
ATOM 2486 C CA . TRP B 1 146 ? -9.559 -45.837 47.328 1.00 45.89 145 TRP B CA 1
ATOM 2487 C C . TRP B 1 146 ? -9.232 -45.363 45.918 1.00 45.38 145 TRP B C 1
ATOM 2488 O O . TRP B 1 146 ? -8.170 -44.793 45.673 1.00 45.14 145 TRP B O 1
ATOM 2499 N N . PHE B 1 147 ? -10.152 -45.599 44.993 1.00 44.66 146 PHE B N 1
ATOM 2500 C CA . PHE B 1 147 ? -9.953 -45.223 43.603 1.00 44.09 146 PHE B CA 1
ATOM 2501 C C . PHE B 1 147 ? -10.006 -43.711 43.448 1.00 42.86 146 PHE B C 1
ATOM 2502 O O . PHE B 1 147 ? -9.180 -43.102 42.771 1.00 43.62 146 PHE B O 1
ATOM 2510 N N . THR B 1 148 ? -10.995 -43.116 44.093 1.00 42.34 147 THR B N 1
ATOM 2511 C CA . THR B 1 148 ? -11.213 -41.683 44.034 1.00 42.76 147 THR B CA 1
ATOM 2512 C C . THR B 1 148 ? -10.032 -40.898 44.582 1.00 40.31 147 THR B C 1
ATOM 2513 O O . THR B 1 148 ? -9.546 -39.970 43.944 1.00 40.60 147 THR B O 1
ATOM 2517 N N . ALA B 1 149 ? -9.576 -41.275 45.764 1.00 39.42 148 ALA B N 1
ATOM 2518 C CA . ALA B 1 149 ? -8.448 -40.606 46.386 1.00 39.31 148 ALA B CA 1
ATOM 2519 C C . ALA B 1 149 ? -7.176 -40.786 45.547 1.00 39.43 148 ALA B C 1
ATOM 2520 O O . ALA B 1 149 ? -6.418 -39.839 45.345 1.00 39.25 148 ALA B O 1
ATOM 2522 N N . SER B 1 150 ? -6.959 -41.995 45.035 1.00 40.12 149 SER B N 1
ATOM 2523 C CA . SER B 1 150 ? -5.764 -42.265 44.249 1.00 40.07 149 SER B CA 1
ATOM 2524 C C . SER B 1 150 ? -5.745 -41.513 42.934 1.00 40.26 149 SER B C 1
ATOM 2525 O O . SER B 1 150 ? -4.700 -40.969 42.534 1.00 39.79 149 SER B O 1
ATOM 2528 N N . SER B 1 151 ? -6.901 -41.466 42.274 1.00 38.49 150 SER B N 1
ATOM 2529 C CA . SER B 1 151 ? -7.025 -40.771 41.002 1.00 37.96 150 SER B CA 1
ATOM 2530 C C . SER B 1 151 ? -6.847 -39.274 41.161 1.00 37.89 150 SER B C 1
ATOM 2531 O O . SER B 1 151 ? -6.317 -38.612 40.270 1.00 38.23 150 SER B O 1
ATOM 2534 N N . ALA B 1 152 ? -7.306 -38.740 42.291 1.00 37.59 151 ALA B N 1
ATOM 2535 C CA . ALA B 1 152 ? -7.197 -37.310 42.556 1.00 36.98 151 ALA B CA 1
ATOM 2536 C C . ALA B 1 152 ? -5.723 -36.942 42.690 1.00 37.03 151 ALA B C 1
ATOM 2537 O O . ALA B 1 152 ? -5.274 -35.936 42.147 1.00 36.64 151 ALA B O 1
ATOM 2539 N N . LEU B 1 153 ? -4.978 -37.763 43.425 1.00 36.74 152 LEU B N 1
ATOM 2540 C CA . LEU B 1 153 ? -3.564 -37.518 43.609 1.00 37.68 152 LEU B CA 1
ATOM 2541 C C . LEU B 1 153 ? -2.894 -37.532 42.250 1.00 38.57 152 LEU B C 1
ATOM 2542 O O . LEU B 1 153 ? -2.130 -36.624 41.930 1.00 36.68 152 LEU B O 1
ATOM 2555 N N . HIS B 1 155 ? -4.226 -37.127 39.134 1.00 44.57 154 HIS B N 1
ATOM 2556 C CA . HIS B 1 155 ? -4.620 -35.997 38.309 1.00 44.94 154 HIS B CA 1
ATOM 2557 C C . HIS B 1 155 ? -3.942 -34.727 38.783 1.00 43.88 154 HIS B C 1
ATOM 2558 O O . HIS B 1 155 ? -3.546 -33.897 37.972 1.00 45.04 154 HIS B O 1
ATOM 2565 N N . TYR B 1 156 ? -3.817 -34.565 40.094 1.00 42.55 155 TYR B N 1
ATOM 2566 C CA . TYR B 1 156 ? -3.158 -33.381 40.610 1.00 41.99 155 TYR B CA 1
ATOM 2567 C C . TYR B 1 156 ? -1.706 -33.362 40.131 1.00 40.89 155 TYR B C 1
ATOM 2568 O O . TYR B 1 156 ? -1.242 -32.341 39.623 1.00 38.46 155 TYR B O 1
ATOM 2577 N N . ILE B 1 157 ? -1.011 -34.493 40.289 1.00 41.36 156 ILE B N 1
ATOM 2578 C CA . ILE B 1 157 ? 0.399 -34.614 39.880 1.00 43.24 156 ILE B CA 1
ATOM 2579 C C . ILE B 1 157 ? 0.603 -34.257 38.401 1.00 44.63 156 ILE B C 1
ATOM 2580 O O . ILE B 1 157 ? 1.470 -33.452 38.060 1.00 44.99 156 ILE B O 1
ATOM 2585 N N . LEU B 1 158 ? -0.196 -34.870 37.532 1.00 45.98 157 LEU B N 1
ATOM 2586 C CA . LEU B 1 158 ? -0.106 -34.637 36.097 1.00 46.52 157 LEU B CA 1
ATOM 2587 C C . LEU B 1 158 ? -0.346 -33.179 35.731 1.00 46.84 157 LEU B C 1
ATOM 2588 O O . LEU B 1 158 ? 0.278 -32.642 34.821 1.00 46.54 157 LEU B O 1
ATOM 2593 N N . GLY B 1 159 ? -1.260 -32.533 36.439 1.00 46.92 158 GLY B N 1
ATOM 2594 C CA . GLY B 1 159 ? -1.549 -31.146 36.138 1.00 47.10 158 GLY B CA 1
ATOM 2595 C C . GLY B 1 159 ? -0.436 -30.191 36.523 1.00 46.61 158 GLY B C 1
ATOM 2596 O O . GLY B 1 159 ? -0.105 -29.290 35.755 1.00 47.01 158 GLY B O 1
ATOM 2597 N N . ALA B 1 160 ? 0.130 -30.369 37.713 1.00 46.17 159 ALA B N 1
ATOM 2598 C CA . ALA B 1 160 ? 1.197 -29.489 38.159 1.00 45.82 159 ALA B CA 1
ATOM 2599 C C . ALA B 1 160 ? 2.477 -29.850 37.419 1.00 45.46 159 ALA B C 1
ATOM 2600 O O . ALA B 1 160 ? 3.142 -28.982 36.883 1.00 45.72 159 ALA B O 1
ATOM 2602 N N . ALA B 1 161 ? 2.808 -31.133 37.375 1.00 45.14 160 ALA B N 1
ATOM 2603 C CA . ALA B 1 161 ? 4.022 -31.558 36.693 1.00 47.49 160 ALA B CA 1
ATOM 2604 C C . ALA B 1 161 ? 3.917 -31.278 35.202 1.00 47.95 160 ALA B C 1
ATOM 2605 O O . ALA B 1 161 ? 4.920 -30.965 34.553 1.00 48.49 160 ALA B O 1
ATOM 2607 N N . GLY B 1 162 ? 2.702 -31.396 34.664 1.00 48.25 161 GLY B N 1
ATOM 2608 C CA . GLY B 1 162 ? 2.484 -31.134 33.253 1.00 48.51 161 GLY B CA 1
ATOM 2609 C C . GLY B 1 162 ? 2.787 -29.688 32.930 1.00 49.35 161 GLY B C 1
ATOM 2610 O O . GLY B 1 162 ? 3.454 -29.393 31.941 1.00 50.08 161 GLY B O 1
ATOM 2611 N N . GLN B 1 163 ? 2.303 -28.779 33.772 1.00 50.16 162 GLN B N 1
ATOM 2612 C CA . GLN B 1 163 ? 2.546 -27.360 33.565 1.00 52.26 162 GLN B CA 1
ATOM 2613 C C . GLN B 1 163 ? 4.009 -27.021 33.765 1.00 51.09 162 GLN B C 1
ATOM 2614 O O . GLN B 1 163 ? 4.553 -26.180 33.061 1.00 49.76 162 GLN B O 1
ATOM 2620 N N . ASN B 1 164 ? 4.639 -27.684 34.728 1.00 51.59 163 ASN B N 1
ATOM 2621 C CA . ASN B 1 164 ? 6.047 -27.452 35.014 1.00 52.72 163 ASN B CA 1
ATOM 2622 C C . ASN B 1 164 ? 6.876 -27.823 33.786 1.00 53.74 163 ASN B C 1
ATOM 2623 O O . ASN B 1 164 ? 7.808 -27.106 33.415 1.00 53.53 163 ASN B O 1
ATOM 2628 N N . ALA B 1 165 ? 6.523 -28.943 33.159 1.00 53.31 164 ALA B N 1
ATOM 2629 C CA . ALA B 1 165 ? 7.220 -29.398 31.968 1.00 54.60 164 ALA B CA 1
ATOM 2630 C C . ALA B 1 165 ? 7.022 -28.375 30.856 1.00 55.46 164 ALA B C 1
ATOM 2631 O O . ALA B 1 165 ? 7.953 -28.069 30.118 1.00 55.02 164 ALA B O 1
ATOM 2633 N N . ALA B 1 166 ? 5.808 -27.847 30.739 1.00 57.86 165 ALA B N 1
ATOM 2634 C CA . ALA B 1 166 ? 5.513 -26.843 29.721 1.00 61.47 165 ALA B CA 1
ATOM 2635 C C . ALA B 1 166 ? 6.405 -25.612 29.922 1.00 63.99 165 ALA B C 1
ATOM 2636 O O . ALA B 1 166 ? 6.848 -24.986 28.957 1.00 64.63 165 ALA B O 1
ATOM 2638 N N . ASN B 1 167 ? 6.665 -25.276 31.183 1.00 66.26 166 ASN B N 1
ATOM 2639 C CA . ASN B 1 167 ? 7.508 -24.131 31.526 1.00 68.87 166 ASN B CA 1
ATOM 2640 C C . ASN B 1 167 ? 8.990 -24.441 31.264 1.00 70.66 166 ASN B C 1
ATOM 2641 O O . ASN B 1 167 ? 9.764 -23.556 30.896 1.00 71.24 166 ASN B O 1
ATOM 2646 N N . SER B 1 168 ? 9.378 -25.699 31.456 1.00 72.94 167 SER B N 1
ATOM 2647 C CA . SER B 1 168 ? 10.756 -26.130 31.233 1.00 75.33 167 SER B CA 1
ATOM 2648 C C . SER B 1 168 ? 11.019 -26.350 29.740 1.00 77.30 167 SER B C 1
ATOM 2649 O O . SER B 1 168 ? 12.087 -26.827 29.352 1.00 78.23 167 SER B O 1
ATOM 2652 N N . ALA B 1 169 ? 10.038 -26.010 28.909 1.00 78.89 168 ALA B N 1
ATOM 2653 C CA . ALA B 1 169 ? 10.165 -26.169 27.465 1.00 79.73 168 ALA B CA 1
ATOM 2654 C C . ALA B 1 169 ? 10.721 -24.894 26.833 1.00 80.37 168 ALA B C 1
ATOM 2655 O O . ALA B 1 169 ? 10.924 -23.907 27.575 1.00 80.89 168 ALA B O 1
ATOM 2657 N N . ASP B 1 179 ? 14.780 -17.579 33.758 1.00 67.76 178 ASP B N 1
ATOM 2658 C CA . ASP B 1 179 ? 13.695 -17.438 32.741 1.00 68.44 178 ASP B CA 1
ATOM 2659 C C . ASP B 1 179 ? 12.325 -17.564 33.399 1.00 67.61 178 ASP B C 1
ATOM 2660 O O . ASP B 1 179 ? 11.383 -16.841 33.046 1.00 67.25 178 ASP B O 1
ATOM 2665 N N . ARG B 1 180 ? 12.211 -18.489 34.347 1.00 65.48 179 ARG B N 1
ATOM 2666 C CA . ARG B 1 180 ? 10.952 -18.680 35.051 1.00 63.42 179 ARG B CA 1
ATOM 2667 C C . ARG B 1 180 ? 10.773 -17.479 35.964 1.00 63.39 179 ARG B C 1
ATOM 2668 O O . ARG B 1 180 ? 9.661 -16.975 36.122 1.00 63.18 179 ARG B O 1
ATOM 2676 N N . ASP B 1 181 ? 11.877 -17.015 36.551 1.00 62.86 180 ASP B N 1
ATOM 2677 C CA . ASP B 1 181 ? 11.833 -15.868 37.454 1.00 63.26 180 ASP B CA 1
ATOM 2678 C C . ASP B 1 181 ? 11.508 -14.596 36.680 1.00 62.08 180 ASP B C 1
ATOM 2679 O O . ASP B 1 181 ? 10.934 -13.652 37.226 1.00 61.36 180 ASP B O 1
ATOM 2684 N N . GLU B 1 182 ? 11.872 -14.583 35.402 1.00 61.23 181 GLU B N 1
ATOM 2685 C CA . GLU B 1 182 ? 11.612 -13.437 34.542 1.00 60.38 181 GLU B CA 1
ATOM 2686 C C . GLU B 1 182 ? 10.170 -13.487 34.042 1.00 58.48 181 GLU B C 1
ATOM 2687 O O . GLU B 1 182 ? 9.506 -12.456 33.920 1.00 59.26 181 GLU B O 1
ATOM 2693 N N . PHE B 1 183 ? 9.684 -14.693 33.767 1.00 56.26 182 PHE B N 1
ATOM 2694 C CA . PHE B 1 183 ? 8.308 -14.877 33.315 1.00 53.22 182 PHE B CA 1
ATOM 2695 C C . PHE B 1 183 ? 7.369 -14.510 34.464 1.00 51.14 182 PHE B C 1
ATOM 2696 O O . PHE B 1 183 ? 6.352 -13.852 34.266 1.00 50.88 182 PHE B O 1
ATOM 2704 N N . LEU B 1 184 ? 7.716 -14.933 35.671 1.00 48.97 183 LEU B N 1
ATOM 2705 C CA . LEU B 1 184 ? 6.887 -14.623 36.828 1.00 48.76 183 LEU B CA 1
ATOM 2706 C C . LEU B 1 184 ? 6.920 -13.136 37.156 1.00 47.89 183 LEU B C 1
ATOM 2707 O O . LEU B 1 184 ? 5.950 -12.583 37.665 1.00 46.07 183 LEU B O 1
ATOM 2712 N N . ASP B 1 185 ? 8.037 -12.483 36.865 1.00 49.34 184 ASP B N 1
ATOM 2713 C CA . ASP B 1 185 ? 8.127 -11.064 37.159 1.00 50.64 184 ASP B CA 1
ATOM 2714 C C . ASP B 1 185 ? 7.313 -10.270 36.163 1.00 49.58 184 ASP B C 1
ATOM 2715 O O . ASP B 1 185 ? 6.781 -9.213 36.499 1.00 49.11 184 ASP B O 1
ATOM 2720 N N . THR B 1 186 ? 7.213 -10.773 34.937 1.00 49.35 185 THR B N 1
ATOM 2721 C CA . THR B 1 186 ? 6.430 -10.077 33.922 1.00 49.50 185 THR B CA 1
ATOM 2722 C C . THR B 1 186 ? 4.935 -10.307 34.204 1.00 47.99 185 THR B C 1
ATOM 2723 O O . THR B 1 186 ? 4.107 -9.417 33.974 1.00 48.02 185 THR B O 1
ATOM 2727 N N . VAL B 1 187 ? 4.589 -11.486 34.724 1.00 46.43 186 VAL B N 1
ATOM 2728 C CA . VAL B 1 187 ? 3.187 -11.774 35.061 1.00 45.12 186 VAL B CA 1
ATOM 2729 C C . VAL B 1 187 ? 2.779 -10.876 36.233 1.00 45.47 186 VAL B C 1
ATOM 2730 O O . VAL B 1 187 ? 1.715 -10.249 36.216 1.00 44.14 186 VAL B O 1
ATOM 2734 N N . SER B 1 188 ? 3.632 -10.814 37.252 1.00 46.00 187 SER B N 1
ATOM 2735 C CA . SER B 1 188 ? 3.346 -9.986 38.419 1.00 47.56 187 SER B CA 1
ATOM 2736 C C . SER B 1 188 ? 3.099 -8.535 37.987 1.00 48.69 187 SER B C 1
ATOM 2737 O O . SER B 1 188 ? 2.160 -7.877 38.451 1.00 48.81 187 SER B O 1
ATOM 2740 N N . THR B 1 189 ? 3.950 -8.048 37.090 1.00 49.04 188 THR B N 1
ATOM 2741 C CA . THR B 1 189 ? 3.837 -6.696 36.570 1.00 48.92 188 THR B CA 1
ATOM 2742 C C . THR B 1 189 ? 2.517 -6.505 35.829 1.00 48.08 188 THR B C 1
ATOM 2743 O O . THR B 1 189 ? 1.786 -5.556 36.094 1.00 48.78 188 THR B O 1
ATOM 2747 N N . ALA B 1 190 ? 2.211 -7.410 34.906 1.00 47.57 189 ALA B N 1
ATOM 2748 C CA . ALA B 1 190 ? 0.967 -7.341 34.137 1.00 46.95 189 ALA B CA 1
ATOM 2749 C C . ALA B 1 190 ? -0.275 -7.349 35.025 1.00 46.23 189 ALA B C 1
ATOM 2750 O O . ALA B 1 190 ? -1.255 -6.659 34.738 1.00 46.03 189 ALA B O 1
ATOM 2752 N N . TRP B 1 191 ? -0.238 -8.135 36.097 1.00 45.65 190 TRP B N 1
ATOM 2753 C CA . TRP B 1 191 ? -1.377 -8.222 37.006 1.00 45.97 190 TRP B CA 1
ATOM 2754 C C . TRP B 1 191 ? -1.478 -6.979 37.882 1.00 47.75 190 TRP B C 1
ATOM 2755 O O . TRP B 1 191 ? -2.575 -6.572 38.259 1.00 47.98 190 TRP B O 1
ATOM 2766 N N . GLU B 1 192 ? -0.342 -6.366 38.207 1.00 49.62 191 GLU B N 1
ATOM 2767 C CA . GLU B 1 192 ? -0.381 -5.149 39.018 1.00 51.64 191 GLU B CA 1
ATOM 2768 C C . GLU B 1 192 ? -0.984 -4.011 38.202 1.00 50.73 191 GLU B C 1
ATOM 2769 O O . GLU B 1 192 ? -1.345 -2.968 38.744 1.00 50.72 191 GLU B O 1
ATOM 2775 N N . GLY B 1 193 ? -1.109 -4.234 36.895 1.00 49.76 192 GLY B N 1
ATOM 2776 C CA . GLY B 1 193 ? -1.693 -3.225 36.027 1.00 49.38 192 GLY B CA 1
ATOM 2777 C C . GLY B 1 193 ? -3.189 -3.406 35.822 1.00 48.69 192 GLY B C 1
ATOM 2778 O O . GLY B 1 193 ? -3.808 -2.668 35.065 1.00 48.70 192 GLY B O 1
ATOM 2779 N N . LEU B 1 194 ? -3.778 -4.390 36.496 1.00 48.20 193 LEU B N 1
ATOM 2780 C CA . LEU B 1 194 ? -5.209 -4.649 36.358 1.00 47.22 193 LEU B CA 1
ATOM 2781 C C . LEU B 1 194 ? -6.018 -3.711 37.249 1.00 47.36 193 LEU B C 1
ATOM 2782 O O . LEU B 1 194 ? -5.555 -3.294 38.311 1.00 46.95 193 LEU B O 1
ATOM 2787 N N . ASP B 1 195 ? -7.228 -3.382 36.815 1.00 47.89 194 ASP B N 1
ATOM 2788 C CA . ASP B 1 195 ? -8.083 -2.490 37.588 1.00 49.95 194 ASP B CA 1
ATOM 2789 C C . ASP B 1 195 ? -8.350 -3.068 38.981 1.00 51.25 194 ASP B C 1
ATOM 2790 O O . ASP B 1 195 ? -8.893 -4.172 39.114 1.00 50.32 194 ASP B O 1
ATOM 2795 N N . PRO B 1 196 ? -7.979 -2.311 40.037 1.00 52.16 195 PRO B N 1
ATOM 2796 C CA . PRO B 1 196 ? -8.147 -2.696 41.447 1.00 52.11 195 PRO B CA 1
ATOM 2797 C C . PRO B 1 196 ? -9.577 -2.967 41.887 1.00 52.10 195 PRO B C 1
ATOM 2798 O O . PRO B 1 196 ? -9.803 -3.742 42.817 1.00 53.43 195 PRO B O 1
ATOM 2802 N N . ASP B 1 197 ? -10.546 -2.333 41.237 1.00 51.23 196 ASP B N 1
ATOM 2803 C CA . ASP B 1 197 ? -11.936 -2.555 41.606 1.00 50.74 196 ASP B CA 1
ATOM 2804 C C . ASP B 1 197 ? -12.528 -3.786 40.922 1.00 49.99 196 ASP B C 1
ATOM 2805 O O . ASP B 1 197 ? -13.415 -4.452 41.466 1.00 49.26 196 ASP B O 1
ATOM 2810 N N . ALA B 1 198 ? -12.029 -4.085 39.728 1.00 47.63 197 ALA B N 1
ATOM 2811 C CA . ALA B 1 198 ? -12.518 -5.229 38.975 1.00 46.46 197 ALA B CA 1
ATOM 2812 C C . ALA B 1 198 ? -11.815 -6.510 39.406 1.00 43.79 197 ALA B C 1
ATOM 2813 O O . ALA B 1 198 ? -12.414 -7.577 39.414 1.00 44.10 197 ALA B O 1
ATOM 2815 N N . TYR B 1 199 ? -10.545 -6.389 39.775 1.00 42.63 198 TYR B N 1
ATOM 2816 C CA . TYR B 1 199 ? -9.752 -7.536 40.199 1.00 40.96 198 TYR B CA 1
ATOM 2817 C C . TYR B 1 199 ? -9.159 -7.330 41.586 1.00 41.65 198 TYR B C 1
ATOM 2818 O O . TYR B 1 199 ? -7.939 -7.209 41.731 1.00 41.68 198 TYR B O 1
ATOM 2827 N N . PRO B 1 200 ? -10.009 -7.293 42.626 1.00 42.58 199 PRO B N 1
ATOM 2828 C CA . PRO B 1 200 ? -9.503 -7.100 43.992 1.00 43.10 199 PRO B CA 1
ATOM 2829 C C . PRO B 1 200 ? -8.619 -8.269 44.478 1.00 42.66 199 PRO B C 1
ATOM 2830 O O . PRO B 1 200 ? -7.624 -8.058 45.174 1.00 42.20 199 PRO B O 1
ATOM 2834 N N . PHE B 1 201 ? -8.967 -9.496 44.099 1.00 41.52 200 PHE B N 1
ATOM 2835 C CA . PHE B 1 201 ? -8.158 -10.640 44.516 1.00 41.05 200 PHE B CA 1
ATOM 2836 C C . PHE B 1 201 ? -6.824 -10.688 43.773 1.00 41.41 200 PHE B C 1
ATOM 2837 O O . PHE B 1 201 ? -5.753 -10.740 44.388 1.00 41.54 200 PHE B O 1
ATOM 2845 N N . THR B 1 202 ? -6.898 -10.688 42.446 1.00 40.78 201 THR B N 1
ATOM 2846 C CA . THR B 1 202 ? -5.706 -10.773 41.617 1.00 41.41 201 THR B CA 1
ATOM 2847 C C . THR B 1 202 ? -4.720 -9.644 41.884 1.00 41.68 201 THR B C 1
ATOM 2848 O O . THR B 1 202 ? -3.506 -9.844 41.810 1.00 41.23 201 THR B O 1
ATOM 2852 N N . ARG B 1 203 ? -5.235 -8.462 42.209 1.00 43.14 202 ARG B N 1
ATOM 2853 C CA . ARG B 1 203 ? -4.373 -7.326 42.508 1.00 43.63 202 ARG B CA 1
ATOM 2854 C C . ARG B 1 203 ? -3.711 -7.557 43.849 1.00 42.58 202 ARG B C 1
ATOM 2855 O O . ARG B 1 203 ? -2.523 -7.280 44.038 1.00 42.53 202 ARG B O 1
ATOM 2863 N N . ALA B 1 204 ? -4.489 -8.084 44.784 1.00 42.07 203 ALA B N 1
ATOM 2864 C CA . ALA B 1 204 ? -3.982 -8.378 46.115 1.00 40.34 203 ALA B CA 1
ATOM 2865 C C . ALA B 1 204 ? -2.866 -9.427 46.070 1.00 39.63 203 ALA B C 1
ATOM 2866 O O . ALA B 1 204 ? -1.921 -9.345 46.837 1.00 40.55 203 ALA B O 1
ATOM 2868 N N . VAL B 1 205 ? -2.958 -10.406 45.171 1.00 39.71 204 VAL B N 1
ATOM 2869 C CA . VAL B 1 205 ? -1.919 -11.437 45.089 1.00 40.60 204 VAL B CA 1
ATOM 2870 C C . VAL B 1 205 ? -0.786 -11.176 44.076 1.00 41.78 204 VAL B C 1
ATOM 2871 O O . VAL B 1 205 ? 0.284 -11.781 44.178 1.00 41.75 204 VAL B O 1
ATOM 2875 N N . ALA B 1 206 ? -1.027 -10.296 43.107 1.00 42.29 205 ALA B N 1
ATOM 2876 C CA . ALA B 1 206 ? -0.039 -9.971 42.079 1.00 44.37 205 ALA B CA 1
ATOM 2877 C C . ALA B 1 206 ? 1.392 -9.945 42.590 1.00 45.52 205 ALA B C 1
ATOM 2878 O O . ALA B 1 206 ? 2.308 -10.435 41.941 1.00 45.30 205 ALA B O 1
ATOM 2880 N N . ASP B 1 207 ? 1.577 -9.370 43.763 1.00 48.06 206 ASP B N 1
ATOM 2881 C CA . ASP B 1 207 ? 2.895 -9.270 44.358 1.00 51.08 206 ASP B CA 1
ATOM 2882 C C . ASP B 1 207 ? 3.483 -10.653 44.640 1.00 51.69 206 ASP B C 1
ATOM 2883 O O . ASP B 1 207 ? 4.669 -10.892 44.394 1.00 51.30 206 ASP B O 1
ATOM 2888 N N . GLN B 1 208 ? 2.643 -11.553 45.153 1.00 52.71 207 GLN B N 1
ATOM 2889 C CA . GLN B 1 208 ? 3.039 -12.922 45.495 1.00 53.75 207 GLN B CA 1
ATOM 2890 C C . GLN B 1 208 ? 3.526 -13.763 44.309 1.00 53.86 207 GLN B C 1
ATOM 2891 O O . GLN B 1 208 ? 4.190 -14.785 44.499 1.00 54.30 207 GLN B O 1
ATOM 2897 N N . VAL B 1 209 ? 3.184 -13.354 43.093 1.00 52.38 208 VAL B N 1
ATOM 2898 C CA . VAL B 1 209 ? 3.592 -14.099 41.909 1.00 52.25 208 VAL B CA 1
ATOM 2899 C C . VAL B 1 209 ? 5.093 -13.988 41.655 1.00 53.28 208 VAL B C 1
ATOM 2900 O O . VAL B 1 209 ? 5.732 -14.936 41.193 1.00 51.11 208 VAL B O 1
ATOM 2904 N N . ARG B 1 210 ? 5.635 -12.813 41.970 1.00 54.73 209 ARG B N 1
ATOM 2905 C CA . ARG B 1 210 ? 7.045 -12.488 41.774 1.00 54.87 209 ARG B CA 1
ATOM 2906 C C . ARG B 1 210 ? 8.047 -13.565 42.201 1.00 54.39 209 ARG B C 1
ATOM 2907 O O . ARG B 1 210 ? 8.754 -14.128 41.365 1.00 55.30 209 ARG B O 1
ATOM 2915 N N . GLY B 1 211 ? 8.119 -13.862 43.491 1.00 53.29 210 GLY B N 1
ATOM 2916 C CA . GLY B 1 211 ? 9.069 -14.871 43.930 1.00 52.39 210 GLY B CA 1
ATOM 2917 C C . GLY B 1 211 ? 8.422 -16.211 44.202 1.00 51.87 210 GLY B C 1
ATOM 2918 O O . GLY B 1 211 ? 8.730 -16.874 45.191 1.00 53.11 210 GLY B O 1
ATOM 2919 N N . HIS B 1 212 ? 7.520 -16.611 43.316 1.00 50.37 211 HIS B N 1
ATOM 2920 C CA . HIS B 1 212 ? 6.810 -17.871 43.456 1.00 47.71 211 HIS B CA 1
ATOM 2921 C C . HIS B 1 212 ? 7.667 -19.051 42.987 1.00 46.84 211 HIS B C 1
ATOM 2922 O O . HIS B 1 212 ? 8.195 -19.043 41.869 1.00 46.83 211 HIS B O 1
ATOM 2929 N N . ASP B 1 213 ? 7.816 -20.053 43.851 1.00 43.60 212 ASP B N 1
ATOM 2930 C CA . ASP B 1 213 ? 8.598 -21.239 43.519 1.00 41.09 212 ASP B CA 1
ATOM 2931 C C . ASP B 1 213 ? 7.644 -22.371 43.178 1.00 39.14 212 ASP B C 1
ATOM 2932 O O . ASP B 1 213 ? 6.810 -22.780 43.999 1.00 37.24 212 ASP B O 1
ATOM 2937 N N . ASP B 1 214 ? 7.799 -22.892 41.971 1.00 38.25 213 ASP B N 1
ATOM 2938 C CA . ASP B 1 214 ? 6.953 -23.956 41.487 1.00 37.51 213 ASP B CA 1
ATOM 2939 C C . ASP B 1 214 ? 7.016 -25.252 42.308 1.00 37.25 213 ASP B C 1
ATOM 2940 O O . ASP B 1 214 ? 5.977 -25.834 42.622 1.00 35.15 213 ASP B O 1
ATOM 2945 N N . ARG B 1 215 ? 8.220 -25.687 42.675 1.00 36.80 214 ARG B N 1
ATOM 2946 C CA . ARG B 1 215 ? 8.387 -26.912 43.449 1.00 34.65 214 ARG B CA 1
ATOM 2947 C C . ARG B 1 215 ? 7.652 -26.850 44.788 1.00 33.76 214 ARG B C 1
ATOM 2948 O O . ARG B 1 215 ? 6.979 -27.804 45.161 1.00 33.17 214 ARG B O 1
ATOM 2956 N N . GLU B 1 216 ? 7.793 -25.732 45.503 1.00 33.02 215 GLU B N 1
ATOM 2957 C CA . GLU B 1 216 ? 7.140 -25.525 46.796 1.00 32.47 215 GLU B CA 1
ATOM 2958 C C . GLU B 1 216 ? 5.601 -25.520 46.618 1.00 30.82 215 GLU B C 1
ATOM 2959 O O . GLU B 1 216 ? 4.869 -26.073 47.429 1.00 28.27 215 GLU B O 1
ATOM 2965 N N . GLN B 1 217 ? 5.132 -24.881 45.550 1.00 30.81 216 GLN B N 1
ATOM 2966 C CA . GLN B 1 217 ? 3.715 -24.815 45.237 1.00 31.27 216 GLN B CA 1
ATOM 2967 C C . GLN B 1 217 ? 3.203 -26.228 45.008 1.00 31.99 216 GLN B C 1
ATOM 2968 O O . GLN B 1 217 ? 2.105 -26.584 45.440 1.00 30.43 216 GLN B O 1
ATOM 2974 N N . PHE B 1 218 ? 4.013 -27.024 44.319 1.00 31.09 217 PHE B N 1
ATOM 2975 C CA . PHE B 1 218 ? 3.671 -28.403 44.013 1.00 31.82 217 PHE B CA 1
ATOM 2976 C C . PHE B 1 218 ? 3.445 -29.208 45.305 1.00 32.14 217 PHE B C 1
ATOM 2977 O O . PHE B 1 218 ? 2.432 -29.905 45.450 1.00 30.87 217 PHE B O 1
ATOM 2985 N N . LEU B 1 219 ? 4.394 -29.101 46.230 1.00 29.53 218 LEU B N 1
ATOM 2986 C CA . LEU B 1 219 ? 4.314 -29.822 47.487 1.00 30.77 218 LEU B CA 1
ATOM 2987 C C . LEU B 1 219 ? 3.208 -29.302 48.404 1.00 30.83 218 LEU B C 1
ATOM 2988 O O . LEU B 1 219 ? 2.655 -30.062 49.200 1.00 29.45 218 LEU B O 1
ATOM 2993 N N . ALA B 1 220 ? 2.889 -28.015 48.293 1.00 31.06 219 ALA B N 1
ATOM 2994 C CA . ALA B 1 220 ? 1.813 -27.432 49.098 1.00 32.41 219 ALA B CA 1
ATOM 2995 C C . ALA B 1 220 ? 0.498 -28.015 48.560 1.00 31.45 219 ALA B C 1
ATOM 2996 O O . ALA B 1 220 ? -0.396 -28.402 49.329 1.00 30.95 219 ALA B O 1
ATOM 2998 N N . GLY B 1 221 ? 0.413 -28.109 47.233 1.00 30.88 220 GLY B N 1
ATOM 2999 C CA . GLY B 1 221 ? -0.775 -28.658 46.591 1.00 30.38 220 GLY B CA 1
ATOM 3000 C C . GLY B 1 221 ? -0.976 -30.096 47.024 1.00 30.50 220 GLY B C 1
ATOM 3001 O O . GLY B 1 221 ? -2.093 -30.526 47.316 1.00 29.25 220 GLY B O 1
ATOM 3002 N N . ILE B 1 222 ? 0.125 -30.840 47.085 1.00 30.15 221 ILE B N 1
ATOM 3003 C CA . ILE B 1 222 ? 0.072 -32.238 47.491 1.00 30.51 221 ILE B CA 1
ATOM 3004 C C . ILE B 1 222 ? -0.467 -32.346 48.905 1.00 30.77 221 ILE B C 1
ATOM 3005 O O . ILE B 1 222 ? -1.327 -33.174 49.205 1.00 29.33 221 ILE B O 1
ATOM 3010 N N . THR B 1 223 ? 0.056 -31.498 49.782 1.00 31.16 222 THR B N 1
ATOM 3011 C CA . THR B 1 223 ? -0.383 -31.499 51.158 1.00 30.15 222 THR B CA 1
ATOM 3012 C C . THR B 1 223 ? -1.875 -31.154 51.261 1.00 29.57 222 THR B C 1
ATOM 3013 O O . THR B 1 223 ? -2.593 -31.748 52.057 1.00 29.41 222 THR B O 1
ATOM 3017 N N . LEU B 1 224 ? -2.334 -30.203 50.453 1.00 28.90 223 LEU B N 1
ATOM 3018 C CA . LEU B 1 224 ? -3.744 -29.832 50.437 1.00 27.34 223 LEU B CA 1
ATOM 3019 C C . LEU B 1 224 ? -4.608 -31.039 50.064 1.00 26.89 223 LEU B C 1
ATOM 3020 O O . LEU B 1 224 ? -5.636 -31.280 50.684 1.00 25.32 223 LEU B O 1
ATOM 3025 N N . VAL B 1 225 ? -4.187 -31.787 49.046 1.00 26.72 224 VAL B N 1
ATOM 3026 C CA . VAL B 1 225 ? -4.924 -32.965 48.609 1.00 28.17 224 VAL B CA 1
ATOM 3027 C C . VAL B 1 225 ? -4.897 -34.040 49.712 1.00 30.07 224 VAL B C 1
ATOM 3028 O O . VAL B 1 225 ? -5.940 -34.617 50.071 1.00 29.10 224 VAL B O 1
ATOM 3032 N N . LEU B 1 226 ? -3.718 -34.284 50.278 1.00 29.16 225 LEU B N 1
ATOM 3033 C CA . LEU B 1 226 ? -3.599 -35.272 51.346 1.00 30.16 225 LEU B CA 1
ATOM 3034 C C . LEU B 1 226 ? -4.469 -34.911 52.552 1.00 30.36 225 LEU B C 1
ATOM 3035 O O . LEU B 1 226 ? -5.015 -35.802 53.220 1.00 30.15 225 LEU B O 1
ATOM 3040 N N . THR B 1 227 ? -4.588 -33.615 52.843 1.00 30.50 226 THR B N 1
ATOM 3041 C CA . THR B 1 227 ? -5.416 -33.166 53.966 1.00 30.48 226 THR B CA 1
ATOM 3042 C C . THR B 1 227 ? -6.882 -33.528 53.687 1.00 31.08 226 THR B C 1
ATOM 3043 O O . THR B 1 227 ? -7.591 -33.980 54.575 1.00 30.82 226 THR B O 1
ATOM 3047 N N . GLY B 1 228 ? -7.318 -33.341 52.442 1.00 32.57 227 GLY B N 1
ATOM 3048 C CA . GLY B 1 228 ? -8.681 -33.691 52.073 1.00 32.67 227 GLY B CA 1
ATOM 3049 C C . GLY B 1 228 ? -8.888 -35.195 52.168 1.00 34.23 227 GLY B C 1
ATOM 3050 O O . GLY B 1 228 ? -9.923 -35.669 52.632 1.00 37.18 227 GLY B O 1
ATOM 3051 N N . ILE B 1 229 ? -7.902 -35.961 51.728 1.00 34.26 228 ILE B N 1
ATOM 3052 C CA . ILE B 1 229 ? -8.001 -37.406 51.786 1.00 35.00 228 ILE B CA 1
ATOM 3053 C C . ILE B 1 229 ? -8.034 -37.905 53.223 1.00 36.02 228 ILE B C 1
ATOM 3054 O O . ILE B 1 229 ? -8.769 -38.825 53.544 1.00 35.21 228 ILE B O 1
ATOM 3059 N N . THR B 1 230 ? -7.239 -37.296 54.089 1.00 37.80 229 THR B N 1
ATOM 3060 C CA . THR B 1 230 ? -7.189 -37.708 55.490 1.00 39.70 229 THR B CA 1
ATOM 3061 C C . THR B 1 230 ? -8.512 -37.472 56.196 1.00 40.07 229 THR B C 1
ATOM 3062 O O . THR B 1 230 ? -8.843 -38.175 57.152 1.00 40.57 229 THR B O 1
ATOM 3066 N N . ALA B 1 231 ? -9.269 -36.487 55.723 1.00 40.11 230 ALA B N 1
ATOM 3067 C CA . ALA B 1 231 ? -10.568 -36.169 56.318 1.00 41.63 230 ALA B CA 1
ATOM 3068 C C . ALA B 1 231 ? -11.633 -37.202 55.971 1.00 42.42 230 ALA B C 1
ATOM 3069 O O . ALA B 1 231 ? -12.705 -37.206 56.557 1.00 43.37 230 ALA B O 1
ATOM 3071 N N . LEU B 1 232 ? -11.346 -38.057 54.999 1.00 46.58 231 LEU B N 1
ATOM 3072 C CA . LEU B 1 232 ? -12.281 -39.101 54.584 1.00 50.47 231 LEU B CA 1
ATOM 3073 C C . LEU B 1 232 ? -12.264 -40.250 55.594 1.00 55.17 231 LEU B C 1
ATOM 3074 O O . LEU B 1 232 ? -13.137 -41.109 55.579 1.00 55.98 231 LEU B O 1
ATOM 3079 N N . HIS B 1 233 ? -11.259 -40.257 56.466 1.00 60.96 232 HIS B N 1
ATOM 3080 C CA . HIS B 1 233 ? -11.093 -41.309 57.466 1.00 66.26 232 HIS B CA 1
ATOM 3081 C C . HIS B 1 233 ? -12.352 -41.624 58.272 1.00 69.58 232 HIS B C 1
ATOM 3082 O O . HIS B 1 233 ? -12.774 -40.844 59.130 1.00 69.56 232 HIS B O 1
ATOM 3089 N N . ARG B 1 234 ? -12.916 -42.799 57.984 1.00 73.81 233 ARG B N 1
ATOM 3090 C CA . ARG B 1 234 ? -14.133 -43.331 58.607 1.00 77.34 233 ARG B CA 1
ATOM 3091 C C . ARG B 1 234 ? -15.258 -42.306 58.737 1.00 78.34 233 ARG B C 1
ATOM 3092 O O . ARG B 1 234 ? -16.032 -42.189 57.756 1.00 78.99 233 ARG B O 1
#

Solvent-accessible surface area: 19458 Å² total

Organism: Streptomyces coelicolor (strain ATCC BAA-471 / A3(2) / M145) (NCBI:txid100226)

InterPro domains:
  IPR001647 DNA-binding HTH domain, TetR-type [PF00440] (20-65)
  IPR001647 DNA-binding HTH domain, TetR-type [PS50977] (14-74)
  IPR004111 Tetracycline repressor TetR, C-terminal [PF02909] (84-230)
  IPR009057 Homedomain-like superfamily [SSF46689] (10-73)
  IPR036271 Tetracyclin repressor-like, C-terminal domain superfamily [SSF48498] (87-234)
  IPR050109 HTH-type, TetR-like transcriptional regulator [PTHR30055] (1-234)

Foldseek 3Di:
DDLCLLLVQQQVQCQPVNLVSRDLCSSCVVSVHDSVPCVVRDPDSLVSLLSNLQVLLVCLLPPDDDDPPDALLVSLLSSLVSLLVSCQSRLNNLVNVVCCVPPPPPRDNVVVSLVSNLVSLVSFAPPVCSVVLSVVLVLSSVLSVVVSVHQVVQVVQLVVQCPPDCVVCVPCVVCSNVSHPPDSSVVSSVVSVVSVVVSVVNGDD/DDDQCLLLVQQQVQCQPVNLVSRDLCSSCVVSVHDSVPCVVRDPDSLVSLLSNLQVQLCCLLVCPPDALLVQLVSSLVSLLVSCLSRLNNLVNVVCCVPPPPPRDRVVVSLVSNLVSLVCFAPPVCSVVLSVVSVLSSVLSVVVSVCSCPLLVVLLVQLVVQCPDDCVVCVPSNVCSVVSNPDDSVVVSSVVSVVSVVVSVVNGD

Nearest PDB structures (foldseek):
  2hxo-assembly1_B  TM=1.005E+00  e=3.638E-26  Streptomyces coelicolor A3(2)
  2hxo-assembly1_A  TM=9.750E-01  e=1.139E-23  Streptomyces coelicolor A3(2)
  5yej-assembly2_B  TM=7.674E-01  e=4.378E-06  Mycolicibacterium smegmatis MC2 155
  6rxb-assembly1_A  TM=7.766E-01  e=7.244E-05  Acinetobacter baumannii AYE
  2d6y-assembly1_A  TM=5.101E-01  e=1.215E-02  Streptomyces coelicolor A3(2)